Protein AF-A0AA88HTF5-F1 (afdb_monomer_lite)

Organism: Artemia franciscana (NCBI:txid6661)

Foldseek 3Di:
DDAPPDDDDDDDPVVVCLVVVDDPCPPPWDADPFQAQDFFDKDKDFALAFADDPQHTFGIWIGTQQAKIQRDDDPPQCVVVQRRFFIAGLKGARWHNNVDVQWGWTWDHDNFKIKIWTDQIDRVVPCVQGGWIWMWMGGNVNDIDIRGDDRSDDLVPDDPPVHHIDHGGGHWDDPDPDDDDDDDDDDDDDDDDDDDDDDDDDDDDDDDPPPQDKDWDDDPVDIDIDDDPNPCCLVVVDDDCVPPPPFDPDPQQDFFDKDKDAALAFADDPRHTFGIWIDTQQAKIQRDPDCVQVVVVVRRQWIAGQKGARWGNNVDNQWDWGWDHDNFKIKIWTDQIAHDVPCVQGGWTWMWMGGNVNDIDIRGDDRSDDLVVDDPPVHHIDHGTGHIDDPDVPPLVQCDLVNQAVLQQVLLVLQVPPPADFFDFDQADADAFPDPAFRDPDDRGDPVSDDDRQDDFLSVLVVLQQVQADQELQDAGDHDPSNVVSLVRNLVSLCPDPLQVVLQVVCCVSVNAPPDPVRRSVQLCLAFPQFDHPDPPHRGDAQPCCAPVWHADPLATGHNAHPSNVVVCVVVVQKAWRGFHDKDALDPRKIKTWGWMAGNNRTDRIYIYMGRGGPSSQSSSQVNCCRNPEQDFRWYHRPPAIWTKYWHWDDDPNGIYTPYIHIGGD

InterPro domains:
  IPR018998 EndoU ribonuclease, C-terminal [PF09412] (403-663)
  IPR018998 EndoU ribonuclease, C-terminal [PS51959] (400-666)
  IPR018998 EndoU ribonuclease, C-terminal [cd21159] (400-663)
  IPR031152 Plexin domain-containing protein [PTHR13055] (212-395)
  IPR037227 Endoribonuclease EndoU-like [SSF142877] (399-665)

Structure (mmCIF, N/CA/C/O backbone):
data_AF-A0AA88HTF5-F1
#
_entry.id   AF-A0AA88HTF5-F1
#
loop_
_atom_site.group_PDB
_atom_site.id
_atom_site.type_symbol
_atom_site.label_atom_id
_atom_site.label_alt_id
_atom_site.label_comp_id
_atom_site.label_asym_id
_atom_site.label_entity_id
_atom_site.label_seq_id
_atom_site.pdbx_PDB_ins_code
_atom_site.Cartn_x
_atom_site.Cartn_y
_atom_site.Cartn_z
_atom_site.occupancy
_atom_site.B_iso_or_equiv
_atom_site.auth_seq_id
_atom_site.auth_comp_id
_atom_site.auth_asym_id
_atom_site.auth_atom_id
_atom_site.pdbx_PDB_model_num
ATOM 1 N N . ASP A 1 1 ? 7.377 -14.893 -1.855 1.00 28.73 1 ASP A N 1
ATOM 2 C CA . ASP A 1 1 ? 6.430 -14.503 -2.905 1.00 28.73 1 ASP A CA 1
ATOM 3 C C . ASP A 1 1 ? 6.070 -15.728 -3.728 1.00 28.73 1 ASP A C 1
ATOM 5 O O . ASP A 1 1 ? 6.966 -16.512 -4.031 1.00 28.73 1 ASP A O 1
ATOM 9 N N . SER A 1 2 ? 4.792 -15.956 -4.013 1.00 25.08 2 SER A N 1
ATOM 10 C CA . SER A 1 2 ? 4.350 -17.059 -4.873 1.00 25.08 2 SER A CA 1
ATOM 11 C C . SER A 1 2 ? 3.851 -16.464 -6.180 1.00 25.08 2 SER A C 1
ATOM 13 O O . SER A 1 2 ? 2.706 -16.024 -6.256 1.00 25.08 2 SER A O 1
ATOM 15 N N . HIS A 1 3 ? 4.722 -16.439 -7.184 1.00 36.44 3 HIS A N 1
ATOM 16 C CA . HIS A 1 3 ? 4.339 -16.101 -8.548 1.00 36.44 3 HIS A CA 1
ATOM 17 C C . HIS A 1 3 ? 3.883 -17.371 -9.271 1.00 36.44 3 HIS A C 1
ATOM 19 O O . HIS A 1 3 ? 4.148 -18.483 -8.813 1.00 36.44 3 HIS A O 1
ATOM 25 N N . MET A 1 4 ? 3.219 -17.221 -10.418 1.00 33.78 4 MET A N 1
ATOM 26 C CA . MET A 1 4 ? 2.719 -18.364 -11.195 1.00 33.78 4 MET A CA 1
ATOM 27 C C . MET A 1 4 ? 3.821 -19.326 -11.679 1.00 33.78 4 MET A C 1
ATOM 29 O O . MET A 1 4 ? 3.510 -20.473 -11.978 1.00 33.78 4 MET A O 1
ATOM 33 N N . TYR A 1 5 ? 5.090 -18.896 -11.708 1.00 40.62 5 TYR A N 1
ATOM 34 C CA . TYR A 1 5 ? 6.192 -19.657 -12.321 1.00 40.62 5 TYR A CA 1
ATOM 35 C C . TYR A 1 5 ? 7.385 -19.937 -11.394 1.00 40.62 5 TYR A C 1
ATOM 37 O O . TYR A 1 5 ? 8.210 -20.788 -11.707 1.00 40.62 5 TYR A O 1
ATOM 45 N N . TYR A 1 6 ? 7.487 -19.264 -10.242 1.00 41.09 6 TYR A N 1
ATOM 46 C CA . TYR A 1 6 ? 8.504 -19.560 -9.231 1.00 41.09 6 TYR A CA 1
ATOM 47 C C . TYR A 1 6 ? 8.064 -19.093 -7.838 1.00 41.09 6 TYR A C 1
ATOM 49 O O . TYR A 1 6 ? 7.223 -18.202 -7.676 1.00 41.09 6 TYR A O 1
ATOM 57 N N . LYS A 1 7 ? 8.668 -19.683 -6.804 1.00 39.25 7 LYS A N 1
ATOM 58 C CA . LYS A 1 7 ? 8.445 -19.313 -5.404 1.00 39.25 7 LYS A CA 1
ATOM 59 C C . LYS A 1 7 ? 9.713 -18.693 -4.833 1.00 39.25 7 LYS A C 1
ATOM 61 O O . LYS A 1 7 ? 10.736 -19.359 -4.738 1.00 39.25 7 LYS A O 1
ATOM 66 N N . SER A 1 8 ? 9.644 -17.436 -4.405 1.00 42.38 8 SER A N 1
ATOM 67 C CA . SER A 1 8 ? 10.748 -16.783 -3.698 1.00 42.38 8 SER A CA 1
ATOM 68 C C . SER A 1 8 ? 10.555 -16.867 -2.188 1.00 42.38 8 SER A C 1
ATOM 70 O O . SER A 1 8 ? 9.455 -16.662 -1.665 1.00 42.38 8 SER A O 1
ATOM 72 N N . SER A 1 9 ? 11.639 -17.149 -1.473 1.00 44.62 9 SER A N 1
ATOM 73 C CA . SER A 1 9 ? 11.676 -17.146 -0.011 1.00 44.62 9 SER A CA 1
ATOM 74 C C . SER A 1 9 ? 12.881 -16.330 0.442 1.00 44.62 9 SER A C 1
ATOM 76 O O . SER A 1 9 ? 13.972 -16.496 -0.096 1.00 44.62 9 SER A O 1
ATOM 78 N N . PHE A 1 10 ? 12.677 -15.438 1.410 1.00 49.50 10 PHE A N 1
ATOM 79 C CA . PHE A 1 10 ? 13.721 -14.569 1.949 1.00 49.50 10 PHE A CA 1
ATOM 80 C C . PHE A 1 10 ? 13.937 -14.899 3.422 1.00 49.50 10 PHE A C 1
ATOM 82 O O . PHE A 1 10 ? 12.978 -14.950 4.193 1.00 49.50 10 PHE A O 1
ATOM 89 N N . TYR A 1 11 ? 15.195 -15.090 3.813 1.00 52.16 11 TYR A N 1
ATOM 90 C CA . TYR A 1 11 ? 15.571 -15.444 5.178 1.00 52.16 11 TYR A CA 1
ATOM 91 C C . TYR A 1 11 ? 16.434 -14.320 5.774 1.00 52.16 11 TYR A C 1
ATOM 93 O O . TYR A 1 11 ? 17.514 -14.050 5.250 1.00 52.16 11 TYR A O 1
ATOM 101 N N . PRO A 1 12 ? 15.973 -13.620 6.829 1.00 47.31 12 PRO A N 1
ATOM 102 C CA . PRO A 1 12 ? 16.715 -12.508 7.414 1.00 47.31 12 PRO A CA 1
ATOM 103 C C . PRO A 1 12 ? 17.916 -12.972 8.258 1.00 47.31 12 PRO A C 1
ATOM 105 O O . PRO A 1 12 ? 17.910 -14.050 8.864 1.00 47.31 12 PRO A O 1
ATOM 108 N N . GLU A 1 13 ? 18.915 -12.087 8.357 1.00 43.06 13 GLU A N 1
ATOM 109 C CA . GLU A 1 13 ? 20.218 -12.273 9.023 1.00 43.06 13 GLU A CA 1
ATOM 110 C C . GLU A 1 13 ? 20.122 -12.801 10.468 1.00 43.06 13 GLU A C 1
ATOM 112 O O . GLU A 1 13 ? 20.960 -13.594 10.905 1.00 43.06 13 GLU A O 1
ATOM 117 N N . VAL A 1 14 ? 19.047 -12.445 11.183 1.00 42.72 14 VAL A N 1
ATOM 118 C CA . VAL A 1 14 ? 18.789 -12.792 12.596 1.00 42.72 14 VAL A CA 1
ATOM 119 C C . VAL A 1 14 ? 18.819 -14.309 12.858 1.00 42.72 14 VAL A C 1
ATOM 121 O O . VAL A 1 14 ? 19.031 -14.743 13.988 1.00 42.72 14 VAL A O 1
ATOM 124 N N . SER A 1 15 ? 18.664 -15.135 11.819 1.00 45.78 15 SER A N 1
ATOM 125 C CA . SER A 1 15 ? 18.621 -16.596 11.934 1.00 45.78 15 SER A CA 1
ATOM 126 C C . SER A 1 15 ? 19.957 -17.323 11.704 1.00 45.78 15 SER A C 1
ATOM 128 O O . SER A 1 15 ? 20.006 -18.532 11.906 1.00 45.78 15 SER A O 1
ATOM 130 N N . ARG A 1 16 ? 21.048 -16.647 11.288 1.00 55.41 16 ARG A N 1
ATOM 131 C CA . ARG A 1 16 ? 22.307 -17.298 10.828 1.00 55.41 16 ARG A CA 1
ATOM 132 C C . ARG A 1 16 ? 22.098 -18.420 9.782 1.00 55.41 16 ARG A C 1
ATOM 134 O O . ARG A 1 16 ? 23.024 -19.195 9.548 1.00 55.41 16 ARG A O 1
ATOM 141 N N . THR A 1 17 ? 20.936 -18.483 9.124 1.00 56.06 17 THR A N 1
ATOM 142 C CA . THR A 1 17 ? 20.572 -19.509 8.121 1.00 56.06 17 THR A CA 1
ATOM 143 C C . THR A 1 17 ? 21.528 -19.539 6.940 1.00 56.06 17 THR A C 1
ATOM 145 O O . THR A 1 17 ? 21.702 -20.593 6.342 1.00 56.06 17 THR A O 1
ATOM 148 N N . TRP A 1 18 ? 22.219 -18.435 6.631 1.00 64.12 18 TRP A N 1
ATOM 149 C CA . TRP A 1 18 ? 23.260 -18.429 5.599 1.00 64.12 18 TRP A CA 1
ATOM 150 C C . TRP A 1 18 ? 24.296 -19.541 5.820 1.00 64.12 18 TRP A C 1
ATOM 152 O O . TRP A 1 18 ? 24.765 -20.122 4.851 1.00 64.12 18 TRP A O 1
ATOM 162 N N . LYS A 1 19 ? 24.595 -19.908 7.077 1.00 71.06 19 LYS A N 1
ATOM 163 C CA . LYS A 1 19 ? 25.529 -20.996 7.412 1.00 71.06 19 LYS A CA 1
ATOM 164 C C . LYS A 1 19 ? 25.059 -22.375 6.951 1.00 71.06 19 LYS A C 1
ATOM 166 O O . LYS A 1 19 ? 25.899 -23.245 6.767 1.00 71.06 19 LYS A O 1
ATOM 171 N N . GLU A 1 20 ? 23.752 -22.580 6.799 1.00 76.12 20 GLU A N 1
ATOM 172 C CA . GLU A 1 20 ? 23.177 -23.845 6.321 1.00 76.12 20 GLU A CA 1
ATOM 173 C C . GLU A 1 20 ? 23.367 -24.016 4.810 1.00 76.12 20 GLU A C 1
ATOM 175 O O . GLU A 1 20 ? 23.496 -25.137 4.328 1.00 76.12 20 GLU A O 1
ATOM 180 N N . TYR A 1 21 ? 23.411 -22.903 4.072 1.00 74.75 21 TYR A N 1
ATOM 181 C CA . TYR A 1 21 ? 23.512 -22.886 2.610 1.00 74.75 21 TYR A CA 1
ATOM 182 C C . TYR A 1 21 ? 24.902 -22.488 2.099 1.00 74.75 21 TYR A C 1
ATOM 184 O O . TYR A 1 21 ? 25.172 -22.621 0.909 1.00 74.75 21 TYR A O 1
ATOM 192 N N . TRP A 1 22 ? 25.784 -21.999 2.973 1.00 83.19 22 TRP A N 1
ATOM 193 C CA . TRP A 1 22 ? 27.132 -21.575 2.611 1.00 83.19 22 TRP A CA 1
ATOM 194 C C . TRP A 1 22 ? 28.052 -22.764 2.379 1.00 83.19 22 TRP A C 1
ATOM 196 O O . TRP A 1 22 ? 28.294 -23.569 3.282 1.00 83.19 22 TRP A O 1
ATOM 206 N N . LEU A 1 23 ? 28.642 -22.820 1.189 1.00 83.94 23 LEU A N 1
ATOM 207 C CA . LEU A 1 23 ? 29.647 -23.819 0.869 1.00 83.94 23 LEU A CA 1
ATOM 208 C C . LEU A 1 23 ? 31.045 -23.260 1.143 1.00 83.94 23 LEU A C 1
ATOM 210 O O . LEU A 1 23 ? 31.431 -22.224 0.606 1.00 83.94 23 LEU A O 1
ATOM 214 N N . ASP A 1 24 ? 31.835 -23.949 1.964 1.00 82.25 24 ASP A N 1
ATOM 215 C CA . ASP A 1 24 ? 33.227 -23.566 2.201 1.00 82.25 24 ASP A CA 1
ATOM 216 C C . ASP A 1 24 ? 34.117 -23.957 1.008 1.00 82.25 24 ASP A C 1
ATOM 218 O O . ASP A 1 24 ? 34.615 -25.080 0.917 1.00 82.25 24 ASP A O 1
ATOM 222 N N . LEU A 1 25 ? 34.329 -23.006 0.095 1.00 81.56 25 LEU A N 1
ATOM 223 C CA . LEU A 1 25 ? 35.201 -23.164 -1.071 1.00 81.56 25 LEU A CA 1
ATOM 224 C C . LEU A 1 25 ? 36.696 -22.951 -0.757 1.00 81.56 25 LEU A C 1
ATOM 226 O O . LEU A 1 25 ? 37.506 -22.841 -1.671 1.00 81.56 25 LEU A O 1
ATOM 230 N N . THR A 1 26 ? 37.114 -22.882 0.513 1.00 70.62 26 THR A N 1
ATOM 231 C CA . THR A 1 26 ? 38.546 -22.725 0.847 1.00 70.62 26 THR A CA 1
ATOM 232 C C . THR A 1 26 ? 39.354 -24.015 0.712 1.00 70.62 26 THR A C 1
ATOM 234 O O . THR A 1 26 ? 40.576 -23.950 0.604 1.00 70.62 26 THR A O 1
ATOM 237 N N . LYS A 1 27 ? 38.694 -25.180 0.707 1.00 63.00 27 LYS A N 1
ATOM 238 C CA . LYS A 1 27 ? 39.362 -26.490 0.784 1.00 63.00 27 LYS A CA 1
ATOM 239 C C . LYS A 1 27 ? 39.644 -27.143 -0.568 1.00 63.00 27 LYS A C 1
ATOM 241 O O . LYS A 1 27 ? 40.573 -27.936 -0.644 1.00 63.00 27 LYS A O 1
ATOM 246 N N . ASP A 1 28 ? 38.846 -26.836 -1.590 1.00 63.38 28 ASP A N 1
ATOM 247 C CA . ASP A 1 28 ? 38.943 -27.432 -2.931 1.00 63.38 28 ASP A CA 1
ATOM 248 C C . ASP A 1 28 ? 38.152 -26.600 -3.973 1.00 63.38 28 ASP A C 1
ATOM 250 O O . ASP A 1 28 ? 37.053 -27.014 -4.373 1.00 63.38 28 ASP A O 1
ATOM 254 N N . PRO A 1 29 ? 38.607 -25.369 -4.304 1.00 70.19 29 PRO A N 1
ATOM 255 C CA . PRO A 1 29 ? 37.960 -24.513 -5.297 1.00 70.19 29 PRO A CA 1
ATOM 256 C C . PRO A 1 29 ? 38.490 -24.736 -6.715 1.00 70.19 29 PRO A C 1
ATOM 258 O O . PRO A 1 29 ? 39.695 -24.873 -6.923 1.00 70.19 29 PRO A O 1
ATOM 261 N N . GLU A 1 30 ? 37.608 -24.595 -7.700 1.00 74.56 30 GLU A N 1
ATOM 262 C CA . GLU A 1 30 ? 38.010 -24.300 -9.073 1.00 74.56 30 GLU A CA 1
ATOM 263 C C . GLU A 1 30 ? 38.140 -22.776 -9.237 1.00 74.56 30 GLU A C 1
ATOM 265 O O . GLU A 1 30 ? 37.363 -21.986 -8.684 1.00 74.56 30 GLU A O 1
ATOM 270 N N . SER A 1 31 ? 39.162 -22.328 -9.968 1.00 63.84 31 SER A N 1
ATOM 271 C CA . SER A 1 31 ? 39.356 -20.908 -10.272 1.00 63.84 31 SER A CA 1
ATOM 272 C C . SER A 1 31 ? 39.780 -20.734 -11.719 1.00 63.84 31 SER A C 1
ATOM 274 O O . SER A 1 31 ? 40.699 -21.407 -12.185 1.00 63.84 31 SER A O 1
ATOM 276 N N . HIS A 1 32 ? 39.137 -19.806 -12.419 1.00 70.12 32 HIS A N 1
ATOM 277 C CA . HIS A 1 32 ? 39.498 -19.468 -13.788 1.00 70.12 32 HIS A CA 1
ATOM 278 C C . HIS A 1 32 ? 40.652 -18.456 -13.802 1.00 70.12 32 HIS A C 1
ATOM 280 O O . HIS A 1 32 ? 40.634 -17.505 -13.026 1.00 70.12 32 HIS A O 1
ATOM 286 N N . THR A 1 33 ? 41.622 -18.591 -14.708 1.00 68.06 33 THR A N 1
ATOM 287 C CA . THR A 1 33 ? 42.822 -17.722 -14.770 1.00 68.06 33 THR A CA 1
ATOM 288 C C . THR A 1 33 ? 42.5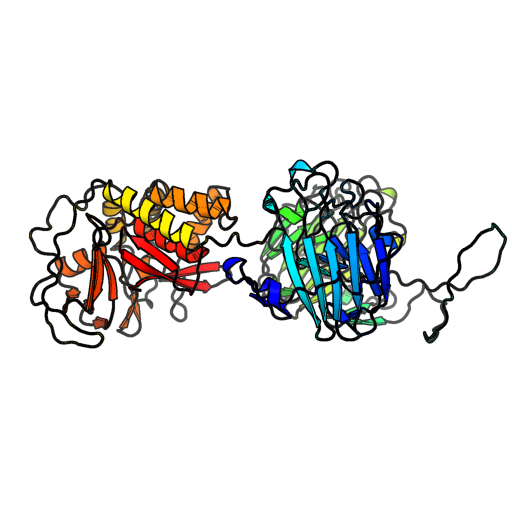17 -16.247 -15.066 1.00 68.06 33 THR A C 1
ATOM 290 O O . THR A 1 33 ? 43.317 -15.377 -14.743 1.00 68.06 33 THR A O 1
ATOM 293 N N . VAL A 1 34 ? 41.353 -15.965 -15.659 1.00 67.25 34 VAL A N 1
ATOM 294 C CA . VAL A 1 34 ? 40.924 -14.626 -16.121 1.00 67.25 34 VAL A CA 1
ATOM 295 C C . VAL A 1 34 ? 40.234 -13.780 -15.035 1.00 67.25 34 VAL A C 1
ATOM 297 O O . VAL A 1 34 ? 40.128 -12.565 -15.182 1.00 67.25 34 VAL A O 1
ATOM 300 N N . LEU A 1 35 ? 39.733 -14.395 -13.958 1.00 69.19 35 LEU A N 1
ATOM 301 C CA . LEU A 1 35 ? 38.934 -13.707 -12.928 1.00 69.19 35 LEU A CA 1
ATOM 302 C C . LEU A 1 35 ? 39.755 -13.053 -11.785 1.00 69.19 35 LEU A C 1
ATOM 304 O O . LEU A 1 35 ? 39.308 -12.030 -11.252 1.00 69.19 35 LEU A O 1
ATOM 308 N N . PRO A 1 36 ? 40.920 -13.591 -11.367 1.00 71.19 36 PRO A N 1
ATOM 309 C CA . PRO A 1 36 ? 41.812 -12.929 -10.414 1.00 71.19 36 PRO A CA 1
ATOM 310 C C . PRO A 1 36 ? 42.458 -11.665 -10.994 1.00 71.19 36 PRO A C 1
ATOM 312 O O . PRO A 1 36 ? 42.870 -11.657 -12.151 1.00 71.19 36 PRO A O 1
ATOM 315 N N . GLY A 1 37 ? 42.594 -10.608 -10.182 1.00 64.44 37 GLY A N 1
ATOM 316 C CA . GLY A 1 37 ? 43.278 -9.374 -10.590 1.00 64.44 37 GLY A CA 1
ATOM 317 C C . GLY A 1 37 ? 42.634 -8.683 -11.795 1.00 64.44 37 GLY A C 1
ATOM 318 O O . GLY A 1 37 ? 43.336 -8.159 -12.657 1.00 64.44 37 GLY A O 1
ATOM 319 N N . ALA A 1 38 ? 41.303 -8.685 -11.866 1.00 65.31 38 ALA A N 1
ATOM 320 C CA . ALA A 1 38 ? 40.542 -8.252 -13.025 1.00 65.31 38 ALA A CA 1
ATOM 321 C C . ALA A 1 38 ? 39.429 -7.248 -12.678 1.00 65.31 38 ALA A C 1
ATOM 323 O O . ALA A 1 38 ? 38.834 -7.259 -11.600 1.00 65.31 38 ALA A O 1
ATOM 324 N N . HIS A 1 39 ? 39.105 -6.388 -13.642 1.00 70.25 39 HIS A N 1
ATOM 325 C CA . HIS A 1 39 ? 37.934 -5.510 -13.632 1.00 70.25 39 HIS A CA 1
ATOM 326 C C . HIS A 1 39 ? 37.219 -5.652 -14.967 1.00 70.25 39 HIS A C 1
ATOM 328 O O . HIS A 1 39 ? 37.868 -5.630 -16.014 1.00 70.25 39 HIS A O 1
ATOM 334 N N . ARG A 1 40 ? 35.892 -5.818 -14.921 1.00 68.44 40 ARG A N 1
ATOM 335 C CA . ARG A 1 40 ? 35.038 -6.017 -16.107 1.00 68.44 40 ARG A CA 1
ATOM 336 C C . ARG A 1 40 ? 35.530 -7.165 -16.991 1.00 68.44 40 ARG A C 1
ATOM 338 O O . ARG A 1 40 ? 35.653 -7.032 -18.206 1.00 68.44 40 ARG A O 1
ATOM 345 N N . LYS A 1 41 ? 35.848 -8.292 -16.355 1.00 74.06 41 LYS A N 1
ATOM 346 C CA . LYS A 1 41 ? 36.197 -9.543 -17.032 1.00 74.06 41 LYS A CA 1
ATOM 347 C C . LYS A 1 41 ? 35.161 -10.606 -16.722 1.00 74.06 41 LYS A C 1
ATOM 349 O O . LYS A 1 41 ? 34.398 -10.494 -15.760 1.00 74.06 41 LYS A O 1
ATOM 354 N N . MET A 1 42 ? 35.150 -11.637 -17.551 1.00 71.75 42 MET A N 1
ATOM 355 C CA . MET A 1 42 ? 34.249 -12.758 -17.392 1.00 71.75 42 MET A CA 1
ATOM 356 C C . MET A 1 42 ? 34.911 -14.053 -17.852 1.00 71.75 42 MET A C 1
ATOM 358 O O . MET A 1 42 ? 35.905 -14.020 -18.579 1.00 71.75 42 MET A O 1
ATOM 362 N N . ALA A 1 43 ? 34.368 -15.175 -17.402 1.00 76.00 43 ALA A N 1
ATOM 363 C CA . ALA A 1 43 ? 34.827 -16.503 -17.769 1.00 76.00 43 ALA A CA 1
ATOM 364 C C . ALA A 1 43 ? 33.631 -17.434 -17.941 1.00 76.00 43 ALA A C 1
ATOM 366 O O . ALA A 1 43 ? 32.813 -17.555 -17.028 1.00 76.00 43 ALA A O 1
ATOM 367 N N . THR A 1 44 ? 33.535 -18.077 -19.100 1.00 79.31 44 THR A N 1
ATOM 368 C CA . THR A 1 44 ? 32.498 -19.071 -19.382 1.00 79.31 44 THR A CA 1
ATOM 369 C C . THR A 1 44 ? 32.945 -20.432 -18.881 1.00 79.31 44 THR A C 1
ATOM 371 O O . THR A 1 44 ? 34.079 -20.848 -19.111 1.00 79.31 44 THR A O 1
ATOM 374 N N . ILE A 1 45 ? 32.042 -21.112 -18.188 1.00 81.94 45 ILE A N 1
ATOM 375 C CA . ILE A 1 45 ? 32.205 -22.481 -17.716 1.00 81.94 45 ILE A CA 1
ATOM 376 C C . ILE A 1 45 ? 31.026 -23.316 -18.204 1.00 81.94 45 ILE A C 1
ATOM 378 O O . ILE A 1 45 ? 29.947 -22.784 -18.458 1.00 81.94 45 ILE A O 1
ATOM 382 N N . TYR A 1 46 ? 31.229 -24.621 -18.326 1.00 82.50 46 TYR A N 1
ATOM 383 C CA . TYR A 1 46 ? 30.165 -25.559 -18.662 1.00 82.50 46 TYR A CA 1
ATOM 384 C C . TYR A 1 46 ? 29.691 -26.238 -17.386 1.00 82.50 46 TYR A C 1
ATOM 386 O O . TYR A 1 46 ? 30.515 -26.739 -16.621 1.00 82.50 46 TYR A O 1
ATOM 394 N N . VAL A 1 47 ? 28.381 -26.227 -17.152 1.00 85.06 47 VAL A N 1
ATOM 395 C CA . VAL A 1 47 ? 27.784 -26.961 -16.034 1.00 85.06 47 VAL A CA 1
ATOM 396 C C . VAL A 1 47 ? 27.570 -28.415 -16.438 1.00 85.06 47 VAL A C 1
ATOM 398 O O . VAL A 1 47 ? 27.254 -28.730 -17.582 1.00 85.06 47 VAL A O 1
ATOM 401 N N . THR A 1 48 ? 27.763 -29.325 -15.492 1.00 86.75 48 THR A N 1
ATOM 402 C CA . THR A 1 48 ? 27.678 -30.779 -15.697 1.00 86.75 48 THR A CA 1
ATOM 403 C C . THR A 1 48 ? 26.253 -31.329 -15.565 1.00 86.75 48 THR A C 1
ATOM 405 O O . THR A 1 48 ? 26.055 -32.545 -15.540 1.00 86.75 48 THR A O 1
ATOM 408 N N . PHE A 1 49 ? 25.256 -30.446 -15.487 1.00 84.94 49 PHE A N 1
ATOM 409 C CA . PHE A 1 49 ? 23.839 -30.769 -15.368 1.00 84.94 49 PHE A CA 1
ATOM 410 C C . PHE A 1 49 ? 22.984 -29.786 -16.172 1.00 84.94 49 PHE A C 1
ATOM 412 O O . PHE A 1 49 ? 23.345 -28.620 -16.306 1.00 84.94 49 PHE A O 1
ATOM 419 N N . ASP A 1 50 ? 21.820 -30.251 -16.625 1.00 78.31 50 ASP A N 1
ATOM 420 C CA . ASP A 1 50 ? 20.820 -29.409 -17.281 1.00 78.31 50 ASP A CA 1
ATOM 421 C C . ASP A 1 50 ? 20.201 -28.455 -16.250 1.00 78.31 50 ASP A C 1
ATOM 423 O O . ASP A 1 50 ? 19.479 -28.884 -15.341 1.00 78.31 50 ASP A O 1
ATOM 427 N N . PHE A 1 51 ? 20.485 -27.157 -16.361 1.00 80.38 51 PHE A N 1
ATOM 428 C CA . PHE A 1 51 ? 19.878 -26.151 -15.494 1.00 80.38 51 PHE A CA 1
ATOM 429 C C . PHE A 1 51 ? 18.677 -25.491 -16.189 1.00 80.38 51 PHE A C 1
ATOM 431 O O . PHE A 1 51 ? 18.869 -24.765 -17.164 1.00 80.38 51 PHE A O 1
ATOM 438 N N . PRO A 1 52 ? 17.433 -25.688 -15.713 1.00 73.69 52 PRO A N 1
ATOM 439 C CA . PRO A 1 52 ? 16.284 -25.007 -16.293 1.00 73.69 52 PRO A CA 1
ATOM 440 C C . PRO A 1 52 ? 16.264 -23.534 -15.866 1.00 73.69 52 PRO A C 1
ATOM 442 O O . PRO A 1 52 ? 16.176 -23.217 -14.680 1.00 73.69 52 PRO A O 1
ATOM 445 N N . PHE A 1 53 ? 16.282 -22.625 -16.837 1.00 65.50 53 PHE A N 1
ATOM 446 C CA . PHE A 1 53 ? 16.184 -21.185 -16.619 1.00 65.50 53 PHE A CA 1
ATOM 447 C C . PHE A 1 53 ? 15.095 -20.618 -17.533 1.00 65.50 53 PHE A C 1
ATOM 449 O O . PHE A 1 53 ? 15.234 -20.627 -18.747 1.00 65.50 53 PHE A O 1
ATOM 456 N N . TYR A 1 54 ? 13.961 -20.202 -16.958 1.00 53.78 54 TYR A N 1
ATOM 457 C CA . TYR A 1 54 ? 12.844 -19.562 -17.680 1.00 53.78 54 TYR A CA 1
ATOM 458 C C . TYR A 1 54 ? 12.392 -20.257 -18.985 1.00 53.78 54 TYR A C 1
ATOM 460 O O . TYR A 1 54 ? 11.988 -19.628 -19.959 1.00 53.78 54 TYR A O 1
ATOM 468 N N . GLY A 1 55 ? 12.392 -21.590 -18.987 1.00 50.62 55 GLY A N 1
ATOM 469 C CA . GLY A 1 55 ? 11.871 -22.389 -20.098 1.00 50.62 55 GLY A CA 1
ATOM 470 C C . GLY A 1 55 ? 12.906 -22.823 -21.138 1.00 50.62 55 GLY A C 1
ATOM 471 O O . GLY A 1 55 ? 12.533 -23.509 -22.085 1.00 50.62 55 GLY A O 1
ATOM 472 N N . HIS A 1 56 ? 14.189 -22.509 -20.948 1.00 54.78 56 HIS A N 1
ATOM 473 C CA . HIS A 1 56 ? 15.293 -23.113 -21.698 1.00 54.78 56 HIS A CA 1
ATOM 474 C C . HIS A 1 56 ? 16.288 -23.799 -20.750 1.00 54.78 56 HIS A C 1
ATOM 476 O O . HIS A 1 56 ? 16.315 -23.531 -19.547 1.00 54.78 56 HIS A O 1
ATOM 482 N N . ILE A 1 57 ? 17.058 -24.749 -21.283 1.00 65.44 57 ILE A N 1
ATOM 483 C CA . ILE A 1 57 ? 18.099 -25.462 -20.538 1.00 65.44 57 ILE A CA 1
ATOM 484 C C . ILE A 1 57 ? 19.426 -24.746 -20.768 1.00 65.44 57 ILE A C 1
ATOM 486 O O . ILE A 1 57 ? 19.861 -24.603 -21.907 1.00 65.44 57 ILE A O 1
ATOM 490 N N . VAL A 1 58 ? 20.059 -24.313 -19.683 1.00 73.00 58 VAL A N 1
ATOM 491 C CA . VAL A 1 58 ? 21.343 -23.614 -19.693 1.00 73.00 58 VAL A CA 1
ATOM 492 C C . VAL A 1 58 ? 22.448 -24.597 -19.332 1.00 73.00 58 VAL A C 1
ATOM 494 O O . VAL A 1 58 ? 22.456 -25.153 -18.234 1.00 73.00 58 VAL A O 1
ATOM 497 N N . ASN A 1 59 ? 23.398 -24.766 -20.253 1.00 75.12 59 ASN A N 1
ATOM 498 C CA . ASN A 1 59 ? 24.526 -25.697 -20.111 1.00 75.12 59 ASN A CA 1
ATOM 499 C C . ASN A 1 59 ? 25.889 -24.991 -20.064 1.00 75.12 59 ASN A C 1
ATOM 501 O O . ASN A 1 59 ? 26.905 -25.593 -19.709 1.00 75.12 59 ASN A O 1
ATOM 505 N N . ASN A 1 60 ? 25.921 -23.700 -20.385 1.00 78.75 60 ASN A N 1
ATOM 506 C CA . ASN A 1 60 ? 27.075 -22.830 -20.235 1.00 78.75 60 ASN A CA 1
ATOM 507 C C . ASN A 1 60 ? 26.691 -21.648 -19.335 1.00 78.75 60 ASN A C 1
ATOM 509 O O . ASN A 1 60 ? 25.580 -21.136 -19.357 1.00 78.75 60 ASN A O 1
ATOM 513 N N . VAL A 1 61 ? 27.605 -21.232 -18.471 1.00 83.50 61 VAL A N 1
ATOM 514 C CA . VAL A 1 61 ? 27.370 -20.122 -17.554 1.00 83.50 61 VAL A CA 1
ATOM 515 C C . VAL A 1 61 ? 28.587 -19.230 -17.572 1.00 83.50 61 VAL A C 1
ATOM 517 O O . VAL A 1 61 ? 29.713 -19.691 -17.391 1.00 83.50 61 VAL A O 1
ATOM 520 N N . THR A 1 62 ? 28.379 -17.935 -17.780 1.00 83.00 62 THR A N 1
ATOM 521 C CA . THR A 1 62 ? 29.477 -16.973 -17.805 1.00 83.00 62 THR A CA 1
ATOM 522 C C . THR A 1 62 ? 29.547 -16.192 -16.501 1.00 83.00 62 THR A C 1
ATOM 524 O O . THR A 1 62 ? 28.681 -15.380 -16.185 1.00 83.00 62 THR A O 1
ATOM 527 N N . ILE A 1 63 ? 30.608 -16.426 -15.731 1.00 87.19 63 ILE A N 1
ATOM 528 C CA . ILE A 1 63 ? 30.874 -15.767 -14.451 1.00 87.19 63 ILE A CA 1
ATOM 529 C C . ILE A 1 63 ? 31.479 -14.390 -14.712 1.00 87.19 63 ILE A C 1
ATOM 531 O O . ILE A 1 63 ? 32.538 -14.302 -15.331 1.00 87.19 63 ILE A O 1
ATOM 535 N N . ALA A 1 64 ? 30.867 -13.320 -14.201 1.00 85.38 64 ALA A N 1
ATOM 536 C CA . ALA A 1 64 ? 31.382 -11.960 -14.343 1.00 85.38 64 ALA A CA 1
ATOM 537 C C . ALA A 1 64 ? 31.994 -11.419 -13.041 1.00 85.38 64 ALA A C 1
ATOM 539 O O . ALA A 1 64 ? 31.480 -11.645 -11.941 1.00 85.38 64 ALA A O 1
ATOM 540 N N . THR A 1 65 ? 33.051 -10.602 -13.154 1.00 83.31 65 THR A N 1
ATOM 541 C CA . THR A 1 65 ? 33.644 -9.918 -11.987 1.00 83.31 65 THR A CA 1
ATOM 542 C C . THR A 1 65 ? 32.653 -9.001 -11.276 1.00 83.31 65 THR A C 1
ATOM 544 O O . THR A 1 65 ? 32.775 -8.791 -10.076 1.00 83.31 65 THR A O 1
ATOM 547 N N . GLY A 1 66 ? 31.646 -8.507 -12.003 1.00 81.94 66 GLY A N 1
ATOM 548 C CA . GLY A 1 66 ? 30.604 -7.613 -11.505 1.00 81.94 66 GLY A CA 1
ATOM 549 C C . GLY A 1 66 ? 29.564 -8.250 -10.580 1.00 81.94 66 GLY A C 1
ATOM 550 O O . GLY A 1 66 ? 28.595 -7.572 -10.273 1.00 81.94 66 GLY A O 1
ATOM 551 N N . GLY A 1 67 ? 29.721 -9.508 -10.147 1.00 83.25 67 GLY A N 1
ATOM 552 C CA . GLY A 1 67 ? 28.851 -10.124 -9.131 1.00 83.25 67 GLY A CA 1
ATOM 553 C C . GLY A 1 67 ? 27.586 -10.809 -9.663 1.00 83.25 67 GLY A C 1
ATOM 554 O O . GLY A 1 67 ? 26.569 -10.879 -8.968 1.00 83.25 67 GLY A O 1
ATOM 555 N N . PHE A 1 68 ? 27.628 -11.306 -10.901 1.00 85.19 68 PHE A N 1
ATOM 556 C CA . PHE A 1 68 ? 26.516 -12.014 -11.539 1.00 85.19 68 PHE A CA 1
ATOM 557 C C . PHE A 1 68 ? 26.998 -13.129 -12.475 1.00 85.19 68 PHE A C 1
ATOM 559 O O . PHE A 1 68 ? 28.157 -13.149 -12.900 1.00 85.19 68 PHE A O 1
ATOM 566 N N . LEU A 1 69 ? 26.083 -14.044 -12.793 1.00 86.19 69 LEU A N 1
ATOM 567 C CA . LEU A 1 69 ? 26.221 -15.078 -13.814 1.00 86.19 69 LEU A CA 1
ATOM 568 C C . LEU A 1 69 ? 25.357 -14.718 -15.015 1.00 86.19 69 LEU A C 1
ATOM 570 O O . LEU A 1 69 ? 24.163 -14.485 -14.849 1.00 86.19 69 LEU A O 1
ATOM 574 N N . TYR A 1 70 ? 25.948 -14.664 -16.202 1.00 79.38 70 TYR A N 1
ATOM 575 C CA . TYR A 1 70 ? 25.224 -14.553 -17.464 1.00 79.38 70 TYR A CA 1
ATOM 576 C C . TYR A 1 70 ? 24.904 -15.952 -17.996 1.00 79.38 70 TYR A C 1
ATOM 578 O O . TYR A 1 70 ? 25.768 -16.830 -17.979 1.00 79.38 70 TYR A O 1
ATOM 586 N N . MET A 1 71 ? 23.662 -16.131 -18.432 1.00 73.00 71 MET A N 1
ATOM 587 C CA . MET A 1 71 ? 23.043 -17.419 -18.758 1.00 73.00 71 MET A CA 1
ATOM 588 C C . MET A 1 71 ? 22.595 -17.500 -20.226 1.00 73.00 71 MET A C 1
ATOM 590 O O . MET A 1 71 ? 21.898 -18.439 -20.581 1.00 73.00 71 MET A O 1
ATOM 594 N N . GLY A 1 72 ? 22.920 -16.493 -21.044 1.00 61.94 72 GLY A N 1
ATOM 595 C CA . GLY A 1 72 ? 22.553 -16.473 -22.460 1.00 61.94 72 GLY A CA 1
ATOM 596 C C . GLY A 1 72 ? 23.628 -17.065 -23.369 1.00 61.94 72 GLY A C 1
ATOM 597 O O . GLY A 1 72 ? 24.801 -17.153 -22.996 1.00 61.94 72 GLY A O 1
ATOM 598 N N . ASP A 1 73 ? 23.222 -17.417 -24.587 1.00 52.69 73 ASP A N 1
ATOM 599 C CA . ASP A 1 73 ? 24.054 -18.155 -25.545 1.00 52.69 73 ASP A CA 1
ATOM 600 C C . ASP A 1 73 ? 25.094 -17.285 -26.284 1.00 52.69 73 ASP A C 1
ATOM 602 O O . ASP A 1 73 ? 26.080 -17.808 -26.805 1.00 52.69 73 ASP A O 1
ATOM 606 N N . TYR A 1 74 ? 24.937 -15.952 -26.296 1.00 49.97 74 TYR A N 1
ATOM 607 C CA . TYR A 1 74 ? 25.773 -15.039 -27.090 1.00 49.97 74 TYR A CA 1
ATOM 608 C C . TYR A 1 74 ? 26.525 -14.004 -26.247 1.00 49.97 74 TYR A C 1
ATOM 610 O O . TYR A 1 74 ? 25.957 -13.062 -25.697 1.00 49.97 74 TYR A O 1
ATOM 618 N N . LEU A 1 75 ? 27.860 -14.092 -26.239 1.00 46.22 75 LEU A N 1
ATOM 619 C CA . LEU A 1 75 ? 28.733 -13.110 -25.577 1.00 46.22 75 LEU A CA 1
ATOM 620 C C . LEU A 1 75 ? 28.722 -11.713 -26.241 1.00 46.22 75 LEU A C 1
ATOM 622 O O . LEU A 1 75 ? 29.171 -10.744 -25.627 1.00 46.22 75 LEU A O 1
ATOM 626 N N . GLN A 1 76 ? 28.237 -11.586 -27.482 1.00 39.44 76 GLN A N 1
ATOM 627 C CA . GLN A 1 76 ? 28.328 -10.346 -28.267 1.00 39.44 76 GLN A CA 1
ATOM 628 C C . GLN A 1 76 ? 27.353 -9.250 -27.786 1.00 39.44 76 GLN A C 1
ATOM 630 O O . GLN A 1 76 ? 27.716 -8.073 -27.787 1.00 39.44 76 GLN A O 1
ATOM 635 N N . ASP A 1 77 ? 26.178 -9.623 -27.266 1.00 40.75 77 ASP A N 1
ATOM 636 C CA . ASP A 1 77 ? 25.198 -8.699 -26.660 1.00 40.75 77 ASP A CA 1
ATOM 637 C C . ASP A 1 77 ? 25.709 -8.046 -25.357 1.00 40.75 77 ASP A C 1
ATOM 639 O O . ASP A 1 77 ? 25.185 -7.028 -24.894 1.00 40.75 77 ASP A O 1
ATOM 643 N N . TYR A 1 78 ? 26.766 -8.612 -24.763 1.00 45.00 78 TYR A N 1
ATOM 644 C CA . TYR A 1 78 ? 27.282 -8.245 -23.448 1.00 45.00 78 TYR A CA 1
ATOM 645 C C . TYR A 1 78 ? 28.362 -7.149 -23.449 1.00 45.00 78 TYR A C 1
ATOM 647 O O . TYR A 1 78 ? 28.575 -6.518 -22.411 1.00 45.00 78 TYR A O 1
ATOM 655 N N . LEU A 1 79 ? 29.020 -6.838 -24.576 1.00 40.53 79 LEU A N 1
ATOM 656 C CA . LEU A 1 79 ? 30.048 -5.774 -24.603 1.00 40.53 79 LEU A CA 1
ATOM 657 C C . LEU A 1 79 ? 29.505 -4.405 -24.132 1.00 40.53 79 LEU A C 1
ATOM 659 O O . LEU A 1 79 ? 30.270 -3.550 -23.683 1.00 40.53 79 LEU A O 1
ATOM 663 N N . ASN A 1 80 ? 28.178 -4.251 -24.096 1.00 47.53 80 ASN A N 1
ATOM 664 C CA . ASN A 1 80 ? 27.472 -3.281 -23.272 1.00 47.53 80 ASN A CA 1
ATOM 665 C C . ASN A 1 80 ? 27.010 -3.934 -21.955 1.00 47.53 80 ASN A C 1
ATOM 667 O O . ASN A 1 80 ? 25.861 -4.347 -21.843 1.00 47.53 80 ASN A O 1
ATOM 671 N N . ALA A 1 81 ? 27.858 -3.985 -20.920 1.00 39.31 81 ALA A N 1
ATOM 672 C CA . ALA A 1 81 ? 27.537 -4.602 -19.617 1.00 39.31 81 ALA A CA 1
ATOM 673 C C . ALA A 1 81 ? 26.249 -4.060 -18.935 1.00 39.31 81 ALA A C 1
ATOM 675 O O . ALA A 1 81 ? 25.733 -4.654 -17.992 1.00 39.31 81 ALA A O 1
ATOM 676 N N . LEU A 1 82 ? 25.715 -2.938 -19.428 1.00 41.34 82 LEU A N 1
ATOM 677 C CA . LEU A 1 82 ? 24.445 -2.313 -19.044 1.00 41.34 82 LEU A CA 1
ATOM 678 C C . LEU A 1 82 ? 23.199 -2.985 -19.651 1.00 41.34 82 LEU A C 1
ATOM 680 O O . LEU A 1 82 ? 22.085 -2.690 -19.223 1.00 41.34 82 LEU A O 1
ATOM 684 N N . ALA A 1 83 ? 23.382 -3.843 -20.654 1.00 43.31 83 ALA A N 1
ATOM 685 C CA . ALA A 1 83 ? 22.334 -4.417 -21.488 1.00 43.31 83 ALA A CA 1
ATOM 686 C C . ALA A 1 83 ? 22.281 -5.949 -21.422 1.00 43.31 83 ALA A C 1
ATOM 688 O O . ALA A 1 83 ? 21.548 -6.534 -22.207 1.00 43.31 83 ALA A O 1
ATOM 689 N N . ALA A 1 84 ? 23.023 -6.600 -20.517 1.00 47.56 84 ALA A N 1
ATOM 690 C CA . ALA A 1 84 ? 22.948 -8.048 -20.334 1.00 47.56 84 ALA A CA 1
ATOM 691 C C . ALA A 1 84 ? 21.513 -8.440 -19.961 1.00 47.56 84 ALA A C 1
ATOM 693 O O . ALA A 1 84 ? 21.002 -7.999 -18.930 1.00 47.56 84 ALA A O 1
ATOM 694 N N . LYS A 1 85 ? 20.864 -9.239 -20.812 1.00 56.22 85 LYS A N 1
ATOM 695 C CA . LYS A 1 85 ? 19.435 -9.528 -20.680 1.00 56.22 85 LYS A CA 1
ATOM 696 C C . LYS A 1 85 ? 19.115 -10.949 -20.223 1.00 56.22 85 LYS A C 1
ATOM 698 O O . LYS A 1 85 ? 17.961 -11.314 -20.260 1.00 56.22 85 LYS A O 1
ATOM 703 N N . GLN A 1 86 ? 20.088 -11.751 -19.795 1.00 67.00 86 GLN A N 1
ATOM 704 C CA . GLN A 1 86 ? 19.855 -13.115 -19.293 1.00 67.00 86 GLN A CA 1
ATOM 705 C C . GLN A 1 86 ? 20.862 -13.428 -18.184 1.00 67.00 86 GLN A C 1
ATOM 707 O O . GLN A 1 86 ? 21.979 -13.856 -18.459 1.00 67.00 86 GLN A O 1
ATOM 712 N N . TYR A 1 87 ? 20.538 -13.121 -16.927 1.00 74.06 87 TYR A N 1
ATOM 713 C CA . TYR A 1 87 ? 21.476 -13.280 -15.817 1.00 74.06 87 TYR A CA 1
ATOM 714 C C . TYR A 1 87 ? 20.824 -13.635 -14.477 1.00 74.06 87 TYR A C 1
ATOM 716 O O . TYR A 1 87 ? 19.667 -13.319 -14.204 1.00 74.06 87 TYR A O 1
ATOM 724 N N . ALA A 1 88 ? 21.630 -14.210 -13.586 1.00 77.38 88 ALA A N 1
ATOM 725 C CA . ALA A 1 88 ? 21.360 -14.336 -12.160 1.00 77.38 88 ALA A CA 1
ATOM 726 C C . ALA A 1 88 ? 22.404 -13.535 -11.364 1.00 77.38 88 ALA A C 1
ATOM 728 O O . ALA A 1 88 ? 23.606 -13.765 -11.480 1.00 77.38 88 ALA A O 1
ATOM 729 N N . ALA A 1 89 ? 21.957 -12.572 -10.560 1.00 77.69 89 ALA A N 1
ATOM 730 C CA . ALA A 1 89 ? 22.815 -11.631 -9.848 1.00 77.69 89 ALA A CA 1
ATOM 731 C C . ALA A 1 89 ? 22.512 -11.633 -8.343 1.00 77.69 89 ALA A C 1
ATOM 733 O O . ALA A 1 89 ? 21.551 -10.980 -7.926 1.00 77.69 89 ALA A O 1
ATOM 734 N N . PRO A 1 90 ? 23.329 -12.284 -7.495 1.00 73.31 90 PRO A N 1
ATOM 735 C CA . PRO A 1 90 ? 23.259 -12.061 -6.055 1.00 73.31 90 PRO A CA 1
ATOM 736 C C . PRO A 1 90 ? 23.552 -10.593 -5.731 1.00 73.31 90 PRO A C 1
ATOM 738 O O . PRO A 1 90 ? 22.884 -10.021 -4.876 1.00 73.31 90 PRO A O 1
ATOM 741 N N . LEU A 1 91 ? 24.502 -9.958 -6.422 1.00 74.12 91 LEU A N 1
ATOM 742 C CA . LEU A 1 91 ? 24.744 -8.522 -6.337 1.00 74.12 91 LEU A CA 1
ATOM 743 C C . LEU A 1 91 ? 25.557 -8.060 -7.545 1.00 74.12 91 LEU A C 1
ATOM 745 O O . LEU A 1 91 ? 26.776 -8.165 -7.554 1.00 74.12 91 LEU A O 1
ATOM 749 N N . LEU A 1 92 ? 24.880 -7.516 -8.549 1.00 77.56 92 LEU A N 1
ATOM 750 C CA . LEU A 1 92 ? 25.512 -6.855 -9.681 1.00 77.56 92 LEU A CA 1
ATOM 751 C C . LEU A 1 92 ? 25.930 -5.444 -9.263 1.00 77.56 92 LEU A C 1
ATOM 753 O O . LEU A 1 92 ? 25.067 -4.654 -8.889 1.00 77.56 92 LEU A O 1
ATOM 757 N N . ALA A 1 93 ? 27.218 -5.120 -9.346 1.00 75.56 93 ALA A N 1
ATOM 758 C CA . ALA A 1 93 ? 27.760 -3.773 -9.147 1.00 75.56 93 ALA A CA 1
ATOM 759 C C . ALA A 1 93 ? 29.098 -3.611 -9.898 1.00 75.56 93 ALA A C 1
ATOM 761 O O . ALA A 1 93 ? 29.572 -4.553 -10.534 1.00 75.56 93 ALA A O 1
ATOM 762 N N . ASP A 1 94 ? 29.735 -2.435 -9.820 1.00 79.44 94 ASP A N 1
ATOM 763 C CA . ASP A 1 94 ? 31.073 -2.190 -10.402 1.00 79.44 94 ASP A CA 1
ATOM 764 C C . ASP A 1 94 ? 32.176 -2.832 -9.540 1.00 79.44 94 ASP A C 1
ATOM 766 O O . ASP A 1 94 ? 33.092 -2.157 -9.074 1.00 79.44 94 ASP A O 1
ATOM 770 N N . PHE A 1 95 ? 32.045 -4.127 -9.247 1.00 84.50 95 PHE A N 1
ATOM 771 C CA . PHE A 1 95 ? 33.031 -4.876 -8.481 1.00 84.50 95 PHE A CA 1
ATOM 772 C C . PHE A 1 95 ? 34.303 -5.101 -9.290 1.00 84.50 95 PHE A C 1
ATOM 774 O O . PHE A 1 95 ? 34.274 -5.401 -10.490 1.00 84.50 95 PHE A O 1
ATOM 781 N N . ASP A 1 96 ? 35.432 -5.007 -8.599 1.00 80.56 96 ASP A N 1
ATOM 782 C CA . ASP A 1 96 ? 36.725 -5.394 -9.129 1.00 80.56 96 ASP A CA 1
ATOM 783 C C . ASP A 1 96 ? 37.503 -6.253 -8.127 1.00 80.56 96 ASP A C 1
ATOM 785 O O . ASP A 1 96 ? 37.288 -6.186 -6.913 1.00 80.56 96 ASP A O 1
ATOM 789 N N . THR A 1 97 ? 38.390 -7.092 -8.662 1.00 83.19 97 THR A N 1
ATOM 790 C CA . THR A 1 97 ? 39.307 -7.936 -7.883 1.00 83.19 97 THR A CA 1
ATOM 791 C C . THR A 1 97 ? 40.742 -7.397 -7.902 1.00 83.19 97 THR A C 1
ATOM 793 O O . THR A 1 97 ? 41.647 -8.051 -7.395 1.00 83.19 97 THR A O 1
ATOM 796 N N . MET A 1 98 ? 40.973 -6.212 -8.488 1.00 82.44 98 MET A N 1
ATOM 797 C CA . MET A 1 98 ? 42.297 -5.574 -8.589 1.00 82.44 98 MET A CA 1
ATOM 798 C C . MET A 1 98 ? 42.617 -4.697 -7.379 1.00 82.44 98 MET A C 1
ATOM 800 O O . MET A 1 98 ? 43.765 -4.602 -6.956 1.00 82.44 98 MET A O 1
ATOM 804 N N . SER A 1 99 ? 41.607 -4.022 -6.842 1.00 82.69 99 SER A N 1
ATOM 805 C CA . SER A 1 99 ? 41.739 -2.983 -5.824 1.00 82.69 99 SER A CA 1
ATOM 806 C C . SER A 1 99 ? 41.940 -3.554 -4.417 1.00 82.69 99 SER A C 1
ATOM 808 O O . SER A 1 99 ? 42.305 -2.809 -3.509 1.00 82.69 99 SER A O 1
ATOM 810 N N . ASN A 1 100 ? 41.726 -4.858 -4.219 1.00 83.25 100 ASN A N 1
ATOM 811 C CA . ASN A 1 100 ? 42.011 -5.559 -2.971 1.00 83.25 100 ASN A CA 1
ATOM 812 C C . ASN A 1 100 ? 42.724 -6.896 -3.269 1.00 83.25 100 ASN A C 1
ATOM 814 O O . ASN A 1 100 ? 42.140 -7.753 -3.931 1.00 83.25 100 ASN A O 1
ATOM 818 N N . PRO A 1 101 ? 43.957 -7.118 -2.766 1.00 82.62 101 PRO A N 1
ATOM 819 C CA . PRO A 1 101 ? 44.729 -8.333 -3.050 1.00 82.62 101 PRO A CA 1
ATOM 820 C C . PRO A 1 101 ? 44.106 -9.609 -2.466 1.00 82.62 101 PRO A C 1
ATOM 822 O O . PRO A 1 101 ? 44.460 -10.706 -2.889 1.00 82.62 101 PRO A O 1
ATOM 825 N N . ASN A 1 102 ? 43.183 -9.478 -1.508 1.00 85.06 102 ASN A N 1
ATOM 826 C CA . ASN A 1 102 ? 42.443 -10.606 -0.944 1.00 85.06 102 ASN A CA 1
ATOM 827 C C . ASN A 1 102 ? 41.182 -10.955 -1.752 1.00 85.06 102 ASN A C 1
ATOM 829 O O . ASN A 1 102 ? 40.521 -11.947 -1.441 1.00 85.06 102 ASN A O 1
ATOM 833 N N . SER A 1 103 ? 40.818 -10.153 -2.761 1.00 89.62 103 SER A N 1
ATOM 834 C CA . SER A 1 103 ? 39.647 -10.421 -3.590 1.00 89.62 103 SER A CA 1
ATOM 835 C C . SER A 1 103 ? 39.856 -11.654 -4.462 1.00 89.62 103 SER A C 1
ATOM 837 O O . SER A 1 103 ? 40.854 -11.774 -5.170 1.00 89.62 103 SER A O 1
ATOM 839 N N . SER A 1 104 ? 38.881 -12.558 -4.471 1.00 88.94 104 SER A N 1
ATOM 840 C CA . SER A 1 104 ? 38.911 -13.735 -5.342 1.00 88.94 104 SER A CA 1
ATOM 841 C C . SER A 1 104 ? 37.518 -14.122 -5.817 1.00 88.94 104 SER A C 1
ATOM 843 O O . SER A 1 104 ? 36.528 -13.902 -5.123 1.00 88.94 104 SER A O 1
ATOM 845 N N . ILE A 1 105 ? 37.447 -14.723 -7.005 1.00 90.75 105 ILE A N 1
ATOM 846 C CA . ILE A 1 105 ? 36.229 -15.348 -7.522 1.00 90.75 105 ILE A CA 1
ATOM 847 C C . ILE A 1 105 ? 36.533 -16.823 -7.736 1.00 90.75 105 ILE A C 1
ATOM 849 O O . ILE A 1 105 ? 37.496 -17.170 -8.422 1.00 90.75 105 ILE A O 1
ATOM 853 N N . ARG A 1 106 ? 35.745 -17.682 -7.097 1.00 90.06 106 ARG A N 1
ATOM 854 C CA . ARG A 1 106 ? 35.917 -19.139 -7.089 1.00 90.06 106 ARG A CA 1
ATOM 855 C C . ARG A 1 106 ? 34.591 -19.800 -7.402 1.00 90.06 106 ARG A C 1
ATOM 857 O O . ARG A 1 106 ? 33.545 -19.239 -7.085 1.00 90.06 106 ARG A O 1
ATOM 864 N N . TYR A 1 107 ? 34.627 -20.987 -7.982 1.00 92.56 107 TYR A N 1
ATOM 865 C CA . TYR A 1 107 ? 33.422 -21.768 -8.212 1.00 92.56 107 TYR A CA 1
ATOM 866 C C . TYR A 1 107 ? 33.664 -23.253 -7.952 1.00 92.56 107 TYR A C 1
ATOM 868 O O . TYR A 1 107 ? 34.798 -23.689 -7.753 1.00 92.56 107 TYR A O 1
ATOM 876 N N . LYS A 1 108 ? 32.576 -24.015 -7.875 1.00 91.00 108 LYS A N 1
ATOM 877 C CA . LYS A 1 108 ? 32.590 -25.471 -7.796 1.00 91.00 108 LYS A CA 1
ATOM 878 C C . LYS A 1 108 ? 31.310 -26.021 -8.398 1.00 91.00 108 LYS A C 1
ATOM 880 O O . LYS A 1 108 ? 30.225 -25.645 -7.953 1.00 91.00 108 LYS A O 1
ATOM 885 N N . ASP A 1 109 ? 31.457 -26.922 -9.354 1.00 89.75 109 ASP A N 1
ATOM 886 C CA . ASP A 1 109 ? 30.379 -27.780 -9.829 1.00 89.75 109 ASP A CA 1
ATOM 887 C C . ASP A 1 109 ? 30.541 -29.182 -9.219 1.00 89.75 109 ASP A C 1
ATOM 889 O O . ASP A 1 109 ? 31.650 -29.697 -9.094 1.00 89.75 109 ASP A O 1
ATOM 893 N N . ASN A 1 110 ? 29.443 -29.785 -8.771 1.00 88.06 110 ASN A N 1
ATOM 894 C CA . ASN A 1 110 ? 29.423 -31.134 -8.208 1.00 88.06 110 ASN A CA 1
ATOM 895 C C . ASN A 1 110 ? 28.475 -32.101 -8.944 1.00 88.06 110 ASN A C 1
ATOM 897 O O . ASN A 1 110 ? 28.174 -33.167 -8.403 1.00 88.06 110 ASN A O 1
ATOM 901 N N . GLY A 1 111 ? 27.961 -31.734 -10.124 1.00 85.00 111 GLY A N 1
ATOM 902 C CA . GLY A 1 111 ? 27.005 -32.546 -10.893 1.00 85.00 111 GLY A CA 1
ATOM 903 C C . GLY A 1 111 ? 25.540 -32.343 -10.516 1.00 85.00 111 GLY A C 1
ATOM 904 O O . GLY A 1 111 ? 24.648 -32.805 -11.221 1.00 85.00 111 GLY A O 1
ATOM 905 N N . THR A 1 112 ? 25.262 -31.661 -9.406 1.00 86.56 112 THR A N 1
ATOM 906 C CA . THR A 1 112 ? 23.889 -31.353 -8.962 1.00 86.56 112 THR A CA 1
ATOM 907 C C . THR A 1 112 ? 23.681 -29.879 -8.654 1.00 86.56 112 THR A C 1
ATOM 909 O O . THR A 1 112 ? 22.544 -29.407 -8.634 1.00 86.56 112 THR A O 1
ATOM 912 N N . ALA A 1 113 ? 24.766 -29.150 -8.400 1.00 89.88 113 ALA A N 1
ATOM 913 C CA . ALA A 1 113 ? 24.746 -27.726 -8.173 1.00 89.88 113 ALA A CA 1
ATOM 914 C C . ALA A 1 113 ? 26.065 -27.075 -8.597 1.00 89.88 113 ALA A C 1
ATOM 916 O O . ALA A 1 113 ? 27.144 -27.608 -8.332 1.00 89.88 113 ALA A O 1
ATOM 917 N N . LEU A 1 114 ? 25.950 -25.876 -9.163 1.00 93.19 114 LEU A N 1
ATOM 918 C CA . LEU A 1 114 ? 27.051 -24.950 -9.384 1.00 93.19 114 LEU A CA 1
ATOM 919 C C . LEU A 1 114 ? 27.014 -23.881 -8.291 1.00 93.19 114 LEU A C 1
ATOM 921 O O . LEU A 1 114 ? 26.042 -23.134 -8.197 1.00 93.19 114 LEU A O 1
ATOM 925 N N . THR A 1 115 ? 28.089 -23.756 -7.515 1.00 93.12 115 THR A N 1
ATOM 926 C CA . THR A 1 115 ? 28.272 -22.668 -6.544 1.00 93.12 115 THR A CA 1
ATOM 927 C C . THR A 1 115 ? 29.363 -21.723 -7.020 1.00 93.12 115 THR A C 1
ATOM 929 O O . THR A 1 115 ? 30.485 -22.160 -7.259 1.00 93.12 115 THR A O 1
ATOM 932 N N . VAL A 1 116 ? 29.071 -20.425 -7.083 1.00 94.12 116 VAL A N 1
ATOM 933 C CA . VAL A 1 116 ? 30.029 -19.365 -7.427 1.00 94.12 116 VAL A CA 1
ATOM 934 C C . VAL A 1 116 ? 30.135 -18.377 -6.270 1.00 94.12 116 VAL A C 1
ATOM 936 O O . VAL A 1 116 ? 29.120 -17.909 -5.764 1.00 94.12 116 VAL A O 1
ATOM 939 N N . GLN A 1 117 ? 31.357 -18.058 -5.845 1.00 94.00 117 GLN A N 1
ATOM 940 C CA . GLN A 1 117 ? 31.666 -17.159 -4.735 1.00 94.00 117 GLN A CA 1
ATOM 941 C C . GLN A 1 117 ? 32.467 -15.952 -5.213 1.00 94.00 117 GLN A C 1
ATOM 943 O O . GLN A 1 117 ? 33.545 -16.112 -5.783 1.00 94.00 117 GLN A O 1
ATOM 948 N N . TRP A 1 118 ? 31.989 -14.760 -4.863 1.00 93.62 118 TRP A N 1
ATOM 949 C CA . TRP A 1 118 ? 32.768 -13.524 -4.869 1.00 93.62 118 TRP A CA 1
ATOM 950 C C . TRP A 1 118 ? 33.227 -13.278 -3.434 1.00 93.62 118 TRP A C 1
ATOM 952 O O . TRP A 1 118 ? 32.403 -13.063 -2.547 1.00 93.62 118 TRP A O 1
ATOM 962 N N . ASP A 1 119 ? 34.529 -13.395 -3.185 1.00 92.44 119 ASP A N 1
ATOM 963 C CA . ASP A 1 119 ? 35.133 -13.306 -1.856 1.00 92.44 119 ASP A CA 1
ATOM 964 C C . ASP A 1 119 ? 35.912 -12.006 -1.711 1.00 92.44 119 ASP A C 1
ATOM 966 O O . ASP A 1 119 ? 36.825 -11.745 -2.496 1.00 92.44 119 ASP A O 1
ATOM 970 N N . GLN A 1 120 ? 35.560 -11.208 -0.702 1.00 90.81 120 GLN A N 1
ATOM 971 C CA . GLN A 1 120 ? 36.208 -9.937 -0.377 1.00 90.81 120 GLN A CA 1
ATOM 972 C C . GLN A 1 120 ? 36.356 -8.976 -1.573 1.00 90.81 120 GLN A C 1
ATOM 974 O O . GLN A 1 120 ? 37.332 -8.225 -1.651 1.00 90.81 120 GLN A O 1
ATOM 979 N N . VAL A 1 121 ? 35.409 -8.985 -2.513 1.00 91.31 121 VAL A N 1
ATOM 980 C CA . VAL A 1 121 ? 35.409 -8.078 -3.673 1.00 91.31 121 VAL A CA 1
ATOM 981 C C . VAL A 1 121 ? 35.073 -6.653 -3.239 1.00 91.31 121 VAL A C 1
ATOM 983 O O . VAL A 1 121 ? 34.370 -6.452 -2.250 1.00 91.31 121 VAL A O 1
ATOM 986 N N . VAL A 1 122 ? 35.584 -5.646 -3.944 1.00 90.44 122 VAL A N 1
ATOM 987 C CA . VAL A 1 122 ? 35.380 -4.231 -3.587 1.00 90.44 122 VAL A CA 1
ATOM 988 C C . VAL A 1 122 ? 34.772 -3.462 -4.749 1.00 90.44 122 VAL A C 1
ATOM 990 O O . VAL A 1 122 ? 34.985 -3.803 -5.912 1.00 90.44 122 VAL A O 1
ATOM 993 N N . ILE A 1 123 ? 33.996 -2.422 -4.440 1.00 85.44 123 ILE A N 1
ATOM 994 C CA . ILE A 1 123 ? 33.469 -1.520 -5.466 1.00 85.44 123 ILE A CA 1
ATOM 995 C C . ILE A 1 123 ? 34.627 -0.696 -6.027 1.00 85.44 123 ILE A C 1
ATOM 997 O O . ILE A 1 123 ? 35.423 -0.126 -5.272 1.00 85.44 123 ILE A O 1
ATOM 1001 N N . HIS A 1 124 ? 34.700 -0.605 -7.351 1.00 81.19 124 HIS A N 1
ATOM 1002 C CA . HIS A 1 124 ? 35.785 0.064 -8.044 1.00 81.19 124 HIS A CA 1
ATOM 1003 C C . HIS A 1 124 ? 35.983 1.499 -7.553 1.00 81.19 124 HIS A C 1
ATOM 1005 O O . HIS A 1 124 ? 35.055 2.312 -7.537 1.00 81.19 124 HIS A O 1
ATOM 1011 N N . LYS A 1 125 ? 37.218 1.812 -7.136 1.00 78.94 125 LYS A N 1
ATOM 1012 C CA . LYS A 1 125 ? 37.619 3.113 -6.557 1.00 78.94 125 LYS A CA 1
ATOM 1013 C C . LYS A 1 125 ? 36.860 3.514 -5.280 1.00 78.94 125 LYS A C 1
ATOM 1015 O O . LYS A 1 125 ? 36.891 4.687 -4.909 1.00 78.94 125 LYS A O 1
ATOM 1020 N N . ARG A 1 126 ? 36.190 2.574 -4.606 1.00 80.81 126 ARG A N 1
ATOM 1021 C CA . ARG A 1 126 ? 35.406 2.792 -3.378 1.00 80.81 126 ARG A CA 1
ATOM 1022 C C . ARG A 1 126 ? 35.713 1.738 -2.310 1.00 80.81 126 ARG A C 1
ATOM 1024 O O . ARG A 1 126 ? 34.820 1.082 -1.779 1.00 80.81 126 ARG A O 1
ATOM 1031 N N . THR A 1 127 ? 36.994 1.577 -1.983 1.00 81.00 127 THR A N 1
ATOM 1032 C CA . THR A 1 127 ? 37.447 0.676 -0.906 1.00 81.00 127 THR A CA 1
ATOM 1033 C C . THR A 1 127 ? 36.980 1.124 0.483 1.00 81.00 127 THR A C 1
ATOM 1035 O O . THR A 1 127 ? 36.940 0.312 1.403 1.00 81.00 127 THR A O 1
ATOM 1038 N N . ASP A 1 128 ? 36.561 2.387 0.629 1.00 83.69 128 ASP A N 1
ATOM 1039 C CA . ASP A 1 128 ? 35.938 2.947 1.834 1.00 83.69 128 ASP A CA 1
ATOM 1040 C C . ASP A 1 128 ? 34.622 2.256 2.217 1.00 83.69 128 ASP A C 1
ATOM 1042 O O . ASP A 1 128 ? 34.254 2.251 3.388 1.00 83.69 128 ASP A O 1
ATOM 1046 N N . LEU A 1 129 ? 33.933 1.642 1.249 1.00 81.56 129 LEU A N 1
ATOM 1047 C CA . LEU A 1 129 ? 32.689 0.904 1.480 1.00 81.56 129 LEU A CA 1
ATOM 1048 C C . LEU A 1 129 ? 32.919 -0.486 2.090 1.00 81.56 129 LEU A C 1
ATOM 1050 O O . LEU A 1 129 ? 31.953 -1.156 2.434 1.00 81.56 129 LEU A O 1
ATOM 1054 N N . GLY A 1 130 ? 34.171 -0.924 2.235 1.00 86.56 130 GLY A N 1
ATOM 1055 C CA . GLY A 1 130 ? 34.515 -2.263 2.703 1.00 86.56 130 GLY A CA 1
ATOM 1056 C C . GLY A 1 130 ? 34.442 -3.331 1.606 1.00 86.56 130 GLY A C 1
ATOM 1057 O O . GLY A 1 130 ? 34.230 -3.045 0.426 1.00 86.56 130 GLY A O 1
ATOM 1058 N N . SER A 1 131 ? 34.667 -4.582 2.010 1.00 90.75 131 SER A N 1
ATOM 1059 C CA . SER A 1 131 ? 34.706 -5.752 1.129 1.00 90.75 131 SER A CA 1
ATOM 1060 C C . SER A 1 131 ? 33.426 -6.579 1.215 1.00 90.75 131 SER A C 1
ATOM 1062 O O . SER A 1 131 ? 32.908 -6.809 2.307 1.00 90.75 131 SER A O 1
ATOM 1064 N N . PHE A 1 132 ? 32.968 -7.083 0.076 1.00 90.25 132 PHE A N 1
ATOM 1065 C CA . PHE A 1 132 ? 31.738 -7.844 -0.071 1.00 90.25 132 PHE A CA 1
ATOM 1066 C C . PHE A 1 132 ? 32.061 -9.323 -0.287 1.00 90.25 132 PHE A C 1
ATOM 1068 O O . PHE A 1 132 ? 32.947 -9.662 -1.074 1.00 90.25 132 PHE A O 1
ATOM 1075 N N . THR A 1 133 ? 31.317 -10.198 0.386 1.00 89.62 133 THR A N 1
ATOM 1076 C CA . THR A 1 133 ? 31.469 -11.651 0.285 1.00 89.62 133 THR A CA 1
ATOM 1077 C C . THR A 1 133 ? 30.101 -12.313 0.149 1.00 89.62 133 THR A C 1
ATOM 1079 O O . THR A 1 133 ? 29.267 -12.229 1.057 1.00 89.62 133 THR A O 1
ATOM 1082 N N . PHE A 1 134 ? 29.858 -12.982 -0.977 1.00 87.75 134 PHE A N 1
ATOM 1083 C CA . PHE A 1 134 ? 28.575 -13.620 -1.288 1.00 87.75 134 PHE A CA 1
ATOM 1084 C C . PHE A 1 134 ? 28.725 -14.794 -2.267 1.00 87.75 134 PHE A C 1
ATOM 1086 O O . PHE A 1 134 ? 29.740 -14.931 -2.951 1.00 87.75 134 PHE A O 1
ATOM 1093 N N . GLN A 1 135 ? 27.698 -15.643 -2.323 1.00 92.12 135 GLN A N 1
ATOM 1094 C CA . GLN A 1 135 ? 27.592 -16.803 -3.204 1.00 92.12 135 GLN A CA 1
ATOM 1095 C C . GLN A 1 135 ? 26.291 -16.790 -4.017 1.00 92.12 135 GLN A C 1
ATOM 1097 O O . GLN A 1 135 ? 25.249 -16.328 -3.545 1.00 92.12 135 GLN A O 1
ATOM 1102 N N . LEU A 1 136 ? 26.360 -17.350 -5.223 1.00 90.62 136 LEU A N 1
ATOM 1103 C CA . LEU A 1 136 ? 25.222 -17.763 -6.044 1.00 90.62 136 LEU A CA 1
ATOM 1104 C C . LEU A 1 136 ? 25.299 -19.278 -6.230 1.00 90.62 136 LEU A C 1
ATOM 1106 O O . LEU A 1 136 ? 26.361 -19.793 -6.577 1.00 90.62 136 LEU A O 1
ATOM 1110 N N . ILE A 1 137 ? 24.190 -19.977 -6.000 1.00 90.38 137 ILE A N 1
ATOM 1111 C CA . ILE A 1 137 ? 24.086 -21.428 -6.183 1.00 90.38 137 ILE A CA 1
ATOM 1112 C C . ILE A 1 137 ? 22.963 -21.722 -7.181 1.00 90.38 137 ILE A C 1
ATOM 1114 O O . ILE A 1 137 ? 21.820 -21.338 -6.934 1.00 90.38 137 ILE A O 1
ATOM 1118 N N . LEU A 1 138 ? 23.284 -22.404 -8.278 1.00 90.06 138 LEU A N 1
ATOM 1119 C CA . LEU A 1 138 ? 22.318 -22.974 -9.220 1.00 90.06 138 LEU A CA 1
ATOM 1120 C C . LEU A 1 138 ? 22.191 -24.465 -8.931 1.00 90.06 138 LEU A C 1
ATOM 1122 O O . LEU A 1 138 ? 23.213 -25.141 -8.863 1.00 90.06 138 LEU A O 1
ATOM 1126 N N . LYS A 1 139 ? 20.977 -24.990 -8.765 1.00 84.56 139 LYS A N 1
ATOM 1127 C CA . LYS A 1 139 ? 20.741 -26.431 -8.584 1.00 84.56 139 LYS A CA 1
ATOM 1128 C C . LYS A 1 139 ? 20.056 -27.031 -9.803 1.00 84.56 139 LYS A C 1
ATOM 1130 O O . LYS A 1 139 ? 19.209 -26.386 -10.408 1.00 84.56 139 LYS A O 1
ATOM 1135 N N . ASN A 1 140 ? 20.323 -28.301 -10.086 1.00 84.12 140 ASN A N 1
ATOM 1136 C CA . ASN A 1 140 ? 19.641 -29.072 -11.133 1.00 84.12 140 ASN A CA 1
ATOM 1137 C C . ASN A 1 140 ? 18.111 -29.178 -10.946 1.00 84.12 140 ASN A C 1
ATOM 1139 O O . ASN A 1 140 ? 17.394 -29.520 -11.878 1.00 84.12 140 ASN A O 1
ATOM 1143 N N . THR A 1 141 ? 17.595 -28.852 -9.757 1.00 79.00 141 THR A N 1
ATOM 1144 C CA . THR A 1 141 ? 16.159 -28.710 -9.475 1.00 79.00 141 THR A CA 1
ATOM 1145 C C . THR A 1 141 ? 15.535 -27.454 -10.092 1.00 79.00 141 THR A C 1
ATOM 1147 O O . THR A 1 141 ? 14.314 -27.327 -10.075 1.00 79.00 141 THR A O 1
ATOM 1150 N N . GLY A 1 142 ? 16.346 -26.520 -10.601 1.00 70.69 142 GLY A N 1
ATOM 1151 C CA . GLY A 1 142 ? 15.924 -25.180 -11.019 1.00 70.69 142 GLY A CA 1
ATOM 1152 C C . GLY A 1 142 ? 15.986 -24.132 -9.904 1.00 70.69 142 GLY A C 1
ATOM 1153 O O . GLY A 1 142 ? 15.689 -22.962 -10.143 1.00 70.69 142 GLY A O 1
ATOM 1154 N N . ASP A 1 143 ? 16.389 -24.511 -8.686 1.00 76.06 143 ASP A N 1
ATOM 1155 C CA . ASP A 1 143 ? 16.544 -23.546 -7.596 1.00 76.06 143 ASP A CA 1
ATOM 1156 C C . ASP A 1 143 ? 17.746 -22.625 -7.840 1.00 76.06 143 ASP A C 1
ATOM 1158 O O . ASP A 1 143 ? 18.857 -23.084 -8.121 1.00 76.06 143 ASP A O 1
ATOM 1162 N N . VAL A 1 144 ? 17.538 -21.325 -7.618 1.00 77.19 144 VAL A N 1
ATOM 1163 C CA . VAL A 1 144 ? 18.604 -20.319 -7.558 1.00 77.19 144 VAL A CA 1
ATOM 1164 C C . VAL A 1 144 ? 18.675 -19.744 -6.151 1.00 77.19 144 VAL A C 1
ATOM 1166 O O . VAL A 1 144 ? 17.693 -19.198 -5.646 1.00 77.19 144 VAL A O 1
ATOM 1169 N N . LEU A 1 145 ? 19.837 -19.849 -5.508 1.00 75.00 145 LEU A N 1
ATOM 1170 C CA . LEU A 1 145 ? 20.057 -19.343 -4.157 1.00 75.00 145 LEU A CA 1
ATOM 1171 C C . LEU A 1 145 ? 21.093 -18.222 -4.171 1.00 75.00 145 LEU A C 1
ATOM 1173 O O . LEU A 1 145 ? 22.186 -18.382 -4.712 1.00 75.00 145 LEU A O 1
ATOM 1177 N N . PHE A 1 146 ? 20.769 -17.112 -3.510 1.00 79.69 146 PHE A N 1
ATOM 1178 C CA . PHE A 1 146 ? 21.712 -16.038 -3.207 1.00 79.69 146 PHE A CA 1
ATOM 1179 C C . PHE A 1 146 ? 22.041 -16.074 -1.719 1.00 79.69 146 PHE A C 1
ATOM 1181 O O . PHE A 1 146 ? 21.143 -16.013 -0.878 1.00 79.69 146 PHE A O 1
ATOM 1188 N N . VAL A 1 147 ? 23.326 -16.180 -1.389 1.00 79.75 147 VAL A N 1
ATOM 1189 C CA . VAL A 1 147 ? 23.794 -16.302 -0.006 1.00 79.75 147 VAL A CA 1
ATOM 1190 C C . VAL A 1 147 ? 24.780 -15.180 0.285 1.00 79.75 147 VAL A C 1
ATOM 1192 O O . VAL A 1 147 ? 25.847 -15.103 -0.317 1.00 79.75 147 VAL A O 1
ATOM 1195 N N . TYR A 1 148 ? 24.435 -14.307 1.225 1.00 77.00 148 TYR A N 1
ATOM 1196 C CA . TYR A 1 148 ? 25.258 -13.160 1.607 1.00 77.00 148 TYR A CA 1
ATOM 1197 C C . TYR A 1 148 ? 25.974 -13.458 2.921 1.00 77.00 148 TYR A C 1
ATOM 1199 O O . TYR A 1 148 ? 25.327 -13.838 3.898 1.00 77.00 148 TYR A O 1
ATOM 1207 N N . LYS A 1 149 ? 27.299 -13.290 2.944 1.00 79.81 149 LYS A N 1
ATOM 1208 C CA . LYS A 1 149 ? 28.118 -13.474 4.148 1.00 79.81 149 LYS A CA 1
ATOM 1209 C C . LYS A 1 149 ? 28.568 -12.138 4.724 1.00 79.81 149 LYS A C 1
ATOM 1211 O O . LYS A 1 149 ? 28.330 -11.895 5.899 1.00 79.81 149 LYS A O 1
ATOM 1216 N N . ASP A 1 150 ? 29.156 -11.280 3.893 1.00 78.81 150 ASP A N 1
ATOM 1217 C CA . ASP A 1 150 ? 29.619 -9.949 4.291 1.00 78.81 150 ASP A CA 1
ATOM 1218 C C . ASP A 1 150 ? 29.104 -8.912 3.285 1.00 78.81 150 ASP A C 1
ATOM 1220 O O . ASP A 1 150 ? 29.477 -8.928 2.112 1.00 78.81 150 ASP A O 1
ATOM 1224 N N . VAL A 1 151 ? 28.220 -8.018 3.732 1.00 80.81 151 VAL A N 1
ATOM 1225 C CA . VAL A 1 151 ? 27.695 -6.892 2.941 1.00 80.81 151 VAL A CA 1
ATOM 1226 C C . VAL A 1 151 ? 27.803 -5.638 3.820 1.00 80.81 151 VAL A C 1
ATOM 1228 O O . VAL A 1 151 ? 26.891 -5.346 4.590 1.00 80.81 151 VAL A O 1
ATOM 1231 N N . PRO A 1 152 ? 28.954 -4.940 3.788 1.00 75.31 152 PRO A N 1
ATOM 1232 C CA . PRO A 1 152 ? 29.341 -3.944 4.799 1.00 75.31 152 PRO A CA 1
ATOM 1233 C C . PRO A 1 152 ? 28.539 -2.639 4.750 1.00 75.31 152 PRO A C 1
ATOM 1235 O O . PRO A 1 152 ? 28.533 -1.878 5.716 1.00 75.31 152 PRO A O 1
ATOM 1238 N N . VAL A 1 153 ? 27.866 -2.372 3.633 1.00 68.88 153 VAL A N 1
ATOM 1239 C CA . VAL A 1 153 ? 27.035 -1.184 3.424 1.00 68.88 153 VAL A CA 1
ATOM 1240 C C . VAL A 1 153 ? 25.688 -1.588 2.860 1.00 68.88 153 VAL A C 1
ATOM 1242 O O . VAL A 1 153 ? 25.564 -2.604 2.173 1.00 68.88 153 VAL A O 1
ATOM 1245 N N . ASN A 1 154 ? 24.662 -0.781 3.124 1.00 58.00 154 ASN A N 1
ATOM 1246 C CA . ASN A 1 154 ? 23.365 -1.016 2.515 1.00 58.00 154 ASN A CA 1
ATOM 1247 C C . ASN A 1 154 ? 23.509 -0.930 0.991 1.00 58.00 154 ASN A C 1
ATOM 1249 O O . ASN A 1 154 ? 24.016 0.061 0.468 1.00 58.00 154 ASN A O 1
ATOM 1253 N N . ILE A 1 155 ? 23.024 -1.945 0.271 1.00 60.84 155 ILE A N 1
ATOM 1254 C CA . ILE A 1 155 ? 23.083 -1.987 -1.198 1.00 60.84 155 ILE A CA 1
ATOM 1255 C C . ILE A 1 155 ? 22.429 -0.733 -1.811 1.00 60.84 155 ILE A C 1
ATOM 1257 O O . ILE A 1 155 ? 22.862 -0.266 -2.861 1.00 60.84 155 ILE A O 1
ATOM 1261 N N . ARG A 1 156 ? 21.426 -0.144 -1.135 1.00 51.94 156 ARG A N 1
ATOM 1262 C CA . ARG A 1 156 ? 20.750 1.091 -1.573 1.00 51.94 156 ARG A CA 1
ATOM 1263 C C . ARG A 1 156 ? 21.638 2.332 -1.564 1.00 51.94 156 ARG A C 1
ATOM 1265 O O . ARG A 1 156 ? 21.343 3.266 -2.303 1.00 51.94 156 ARG A O 1
ATOM 1272 N N . ASP A 1 157 ? 22.689 2.331 -0.754 1.00 58.75 157 ASP A N 1
ATOM 1273 C CA . ASP A 1 157 ? 23.601 3.466 -0.602 1.00 58.75 157 ASP A CA 1
ATOM 1274 C C . ASP A 1 157 ? 24.753 3.406 -1.623 1.00 58.75 157 ASP A C 1
ATOM 1276 O O . ASP A 1 157 ? 25.575 4.324 -1.713 1.00 58.75 157 ASP A O 1
ATOM 1280 N N . ILE A 1 158 ? 24.817 2.335 -2.425 1.00 62.41 158 ILE A N 1
ATOM 1281 C CA . ILE A 1 158 ? 25.780 2.192 -3.514 1.00 62.41 158 ILE A CA 1
ATOM 1282 C C . ILE A 1 158 ? 25.294 3.019 -4.711 1.00 62.41 158 ILE A C 1
ATOM 1284 O O . ILE A 1 158 ? 24.179 2.856 -5.202 1.00 62.41 158 ILE A O 1
ATOM 1288 N N . ASN A 1 159 ? 26.152 3.922 -5.184 1.00 63.72 159 ASN A N 1
ATOM 1289 C CA . ASN A 1 159 ? 25.863 4.825 -6.297 1.00 63.72 159 ASN A CA 1
ATOM 1290 C C . ASN A 1 159 ? 25.711 4.054 -7.622 1.00 63.72 159 ASN A C 1
ATOM 1292 O O . ASN A 1 159 ? 26.650 3.379 -8.043 1.00 63.72 159 ASN A O 1
ATOM 1296 N N . ASP A 1 160 ? 24.568 4.217 -8.293 1.00 56.44 160 ASP A N 1
ATOM 1297 C CA . ASP A 1 160 ? 24.202 3.541 -9.544 1.00 56.44 160 ASP A CA 1
ATOM 1298 C C . ASP A 1 160 ? 24.373 4.413 -10.809 1.00 56.44 160 ASP A C 1
ATOM 1300 O O . ASP A 1 160 ? 24.154 3.947 -11.926 1.00 56.44 160 ASP A O 1
ATOM 1304 N N . ASN A 1 161 ? 24.847 5.659 -10.677 1.00 48.62 161 ASN A N 1
ATOM 1305 C CA . ASN A 1 161 ? 24.916 6.625 -11.785 1.00 48.62 161 ASN A CA 1
ATOM 1306 C C . ASN A 1 161 ? 25.915 6.253 -12.893 1.00 48.62 161 ASN A C 1
ATOM 1308 O O . ASN A 1 161 ? 25.811 6.745 -14.015 1.00 48.62 161 ASN A O 1
ATOM 1312 N N . LYS A 1 162 ? 26.944 5.462 -12.569 1.00 56.38 162 LYS A N 1
ATOM 1313 C CA . LYS A 1 162 ? 28.010 5.071 -13.514 1.00 56.38 162 LYS A CA 1
ATOM 1314 C C . LYS A 1 162 ? 27.979 3.591 -13.874 1.00 56.38 162 LYS A C 1
ATOM 1316 O O . LYS A 1 162 ? 28.506 3.214 -14.917 1.00 56.38 162 LYS A O 1
ATOM 1321 N N . HIS A 1 163 ? 27.404 2.769 -13.003 1.00 58.00 163 HIS A N 1
ATOM 1322 C CA . HIS A 1 163 ? 27.248 1.339 -13.199 1.00 58.00 163 HIS A CA 1
ATOM 1323 C C . HIS A 1 163 ? 26.014 0.876 -12.423 1.00 58.00 163 HIS A C 1
ATOM 1325 O O . HIS A 1 163 ? 25.857 1.272 -11.269 1.00 58.00 163 HIS A O 1
ATOM 1331 N N . PRO A 1 164 ? 25.151 0.039 -13.011 1.00 55.31 164 PRO A N 1
ATOM 1332 C CA . PRO A 1 164 ? 23.944 -0.429 -12.363 1.00 55.31 164 PRO A CA 1
ATOM 1333 C C . PRO A 1 164 ? 24.286 -1.229 -11.110 1.00 55.31 164 PRO A C 1
ATOM 1335 O O . PRO A 1 164 ? 25.275 -1.967 -11.082 1.00 55.31 164 PRO A O 1
ATOM 1338 N N . VAL A 1 165 ? 23.423 -1.090 -10.106 1.00 57.06 165 VAL A N 1
ATOM 1339 C CA . VAL A 1 165 ? 23.421 -1.910 -8.896 1.00 57.06 165 VAL A CA 1
ATOM 1340 C C . VAL A 1 165 ? 22.132 -2.725 -8.896 1.00 57.06 165 VAL A C 1
ATOM 1342 O O . VAL A 1 165 ? 21.044 -2.150 -8.833 1.00 57.06 165 VAL A O 1
ATOM 1345 N N . ARG A 1 166 ? 22.225 -4.052 -9.036 1.00 59.84 166 ARG A N 1
ATOM 1346 C CA . ARG A 1 166 ? 21.053 -4.937 -9.190 1.00 59.84 166 ARG A CA 1
ATOM 1347 C C . ARG A 1 166 ? 21.194 -6.208 -8.357 1.00 59.84 166 ARG A C 1
ATOM 1349 O O . ARG A 1 166 ? 22.295 -6.690 -8.140 1.00 59.84 166 ARG A O 1
ATOM 1356 N N . VAL A 1 167 ? 20.070 -6.769 -7.926 1.00 55.66 167 VAL A N 1
ATOM 1357 C CA . VAL A 1 167 ? 19.979 -8.073 -7.253 1.00 55.66 167 VAL A CA 1
ATOM 1358 C C . VAL A 1 167 ? 18.764 -8.783 -7.828 1.00 55.66 167 VAL A C 1
ATOM 1360 O O . VAL A 1 167 ? 17.700 -8.171 -7.894 1.00 55.66 167 VAL A O 1
ATOM 1363 N N . GLY A 1 168 ? 18.890 -10.039 -8.243 1.00 58.47 168 GLY A N 1
ATOM 1364 C CA . GLY A 1 168 ? 17.766 -10.784 -8.805 1.00 58.47 168 GLY A CA 1
ATOM 1365 C C . GLY A 1 168 ? 18.114 -11.610 -10.031 1.00 58.47 168 GLY A C 1
ATOM 1366 O O . GLY A 1 168 ? 19.277 -11.797 -10.382 1.00 58.47 168 GLY A O 1
ATOM 1367 N N . LEU A 1 169 ? 17.063 -12.096 -10.678 1.00 58.72 169 LEU A N 1
ATOM 1368 C CA . LEU A 1 169 ? 17.119 -12.776 -11.966 1.00 58.72 169 LEU A CA 1
ATOM 1369 C C . LEU A 1 169 ? 16.659 -11.806 -13.058 1.00 58.72 169 LEU A C 1
ATOM 1371 O O . LEU A 1 169 ? 15.844 -10.922 -12.794 1.00 58.72 169 LEU A O 1
ATOM 1375 N N . TYR A 1 170 ? 17.177 -11.983 -14.264 1.00 56.84 170 TYR A N 1
ATOM 1376 C CA . TYR A 1 170 ? 16.760 -11.276 -15.465 1.00 56.84 170 TYR A CA 1
ATOM 1377 C C . TYR A 1 170 ? 16.752 -12.298 -16.601 1.00 56.84 170 TYR A C 1
ATOM 1379 O O . TYR A 1 170 ? 17.763 -12.961 -16.812 1.00 56.84 170 TYR A O 1
ATOM 1387 N N . ASP A 1 171 ? 15.650 -12.410 -17.332 1.00 50.69 171 ASP A N 1
ATOM 1388 C CA . ASP A 1 171 ? 15.573 -13.205 -18.557 1.00 50.69 171 ASP A CA 1
ATOM 1389 C C . ASP A 1 171 ? 14.877 -12.390 -19.652 1.00 50.69 171 ASP A C 1
ATOM 1391 O O . ASP A 1 171 ? 13.792 -11.850 -19.447 1.00 50.69 171 ASP A O 1
ATOM 1395 N N . ALA A 1 172 ? 15.535 -12.250 -20.794 1.00 39.22 172 ALA A N 1
ATOM 1396 C CA . ALA A 1 172 ? 14.980 -11.768 -22.037 1.00 39.22 172 ALA A CA 1
ATOM 1397 C C . ALA A 1 172 ? 15.398 -12.755 -23.104 1.00 39.22 172 ALA A C 1
ATOM 1399 O O . ALA A 1 172 ? 16.565 -12.850 -23.485 1.00 39.22 172 ALA A O 1
ATOM 1400 N N . TYR A 1 173 ? 14.396 -13.438 -23.613 1.00 33.41 173 TYR A N 1
ATOM 1401 C CA . TYR A 1 173 ? 14.527 -14.212 -24.815 1.00 33.41 173 TYR A CA 1
ATOM 1402 C C . TYR A 1 173 ? 14.385 -13.270 -26.018 1.00 33.41 173 TYR A C 1
ATOM 1404 O O . TYR A 1 173 ? 13.387 -12.558 -26.151 1.00 33.41 173 TYR A O 1
ATOM 1412 N N . THR A 1 174 ? 15.404 -13.228 -26.877 1.00 29.31 174 THR A N 1
ATOM 1413 C CA . THR A 1 174 ? 15.345 -12.526 -28.165 1.00 29.31 174 THR A CA 1
ATOM 1414 C C . THR A 1 174 ? 15.159 -13.592 -29.237 1.00 29.31 174 THR A C 1
ATOM 1416 O O . THR A 1 174 ? 15.997 -14.480 -29.340 1.00 29.31 174 THR A O 1
ATOM 1419 N N . ILE A 1 175 ? 14.089 -13.522 -30.039 1.00 26.39 175 ILE A N 1
ATOM 1420 C CA . ILE A 1 175 ? 14.055 -14.289 -31.291 1.00 26.39 175 ILE A CA 1
ATOM 1421 C C . ILE A 1 175 ? 15.147 -13.691 -32.179 1.00 26.39 175 ILE A C 1
ATOM 1423 O O . ILE A 1 175 ? 15.045 -12.537 -32.606 1.00 26.39 175 ILE A O 1
ATOM 1427 N N . GLU A 1 176 ? 16.226 -14.437 -32.392 1.00 28.48 176 GLU A N 1
ATOM 1428 C CA . GLU A 1 176 ? 17.306 -14.002 -33.265 1.00 28.48 176 GLU A CA 1
ATOM 1429 C C . GLU A 1 176 ? 16.852 -13.891 -34.722 1.00 28.48 176 GLU A C 1
ATOM 1431 O O . GLU A 1 176 ? 16.038 -14.664 -35.228 1.00 28.48 176 GLU A O 1
ATOM 1436 N N . LYS A 1 177 ? 17.514 -12.980 -35.441 1.00 27.14 177 LYS A N 1
ATOM 1437 C CA . LYS A 1 177 ? 17.809 -13.172 -36.860 1.00 27.14 177 LYS A CA 1
ATOM 1438 C C . LYS A 1 177 ? 18.675 -14.435 -36.998 1.00 27.14 177 LYS A C 1
ATOM 1440 O O . LYS A 1 177 ? 19.897 -14.325 -36.999 1.00 27.14 177 LYS A O 1
ATOM 1445 N N . THR A 1 178 ? 18.092 -15.625 -37.111 1.00 23.48 178 THR A N 1
ATOM 1446 C CA . THR A 1 178 ? 18.885 -16.819 -37.439 1.00 23.48 178 THR A CA 1
ATOM 1447 C C . THR A 1 178 ? 19.315 -16.743 -38.907 1.00 23.48 178 THR A C 1
ATOM 1449 O O . THR A 1 178 ? 18.519 -16.965 -39.817 1.00 23.48 178 THR A O 1
ATOM 1452 N N . LEU A 1 179 ? 20.582 -16.398 -39.143 1.00 23.09 179 LEU A N 1
ATOM 1453 C CA . LEU A 1 179 ? 21.279 -16.615 -40.410 1.00 23.09 179 LEU A CA 1
ATOM 1454 C C . LEU A 1 179 ? 22.128 -17.884 -40.278 1.00 23.09 179 LEU A C 1
ATOM 1456 O O . LEU A 1 179 ? 22.983 -17.970 -39.401 1.00 23.09 179 LEU A O 1
ATOM 1460 N N . PHE A 1 180 ? 21.919 -18.843 -41.179 1.00 25.12 180 PHE A N 1
ATOM 1461 C CA . PHE A 1 180 ? 22.869 -19.921 -41.447 1.00 25.12 180 PHE A CA 1
ATOM 1462 C C . PHE A 1 180 ? 23.848 -19.447 -42.530 1.00 25.12 180 PHE A C 1
ATOM 1464 O O . PHE A 1 180 ? 23.417 -18.944 -43.567 1.00 25.12 180 PHE A O 1
ATOM 1471 N N . TYR A 1 181 ? 25.152 -19.604 -42.298 1.00 25.19 181 TYR A N 1
ATOM 1472 C CA . TYR A 1 181 ? 26.186 -19.377 -43.310 1.00 25.19 181 TYR A CA 1
ATOM 1473 C C . TYR A 1 181 ? 26.454 -20.670 -44.091 1.00 25.19 181 TYR A C 1
ATOM 1475 O O . TYR A 1 181 ? 26.669 -21.719 -43.489 1.00 25.19 181 TYR A O 1
ATOM 1483 N N . GLU A 1 182 ? 26.542 -20.573 -45.417 1.00 22.36 182 GLU A N 1
ATOM 1484 C CA . GLU A 1 182 ? 27.309 -21.505 -46.247 1.00 22.36 182 GLU A CA 1
ATOM 1485 C C . GLU A 1 182 ? 28.450 -20.694 -46.879 1.00 22.36 182 GLU A C 1
ATOM 1487 O O . GLU A 1 182 ? 28.220 -19.718 -47.595 1.00 22.36 182 GLU A O 1
ATOM 1492 N N . TYR A 1 183 ? 29.695 -21.028 -46.528 1.00 26.22 183 TYR A N 1
ATOM 1493 C CA . TYR A 1 183 ? 30.879 -20.343 -47.043 1.00 26.22 183 TYR A CA 1
ATOM 1494 C C . TYR A 1 183 ? 31.102 -20.709 -48.513 1.00 26.22 183 TYR A C 1
ATOM 1496 O O . TYR A 1 183 ? 31.356 -21.867 -48.836 1.00 26.22 183 TYR A O 1
ATOM 1504 N N . SER A 1 184 ? 31.134 -19.704 -49.390 1.00 24.78 184 SER A N 1
ATOM 1505 C CA . SER A 1 184 ? 31.843 -19.794 -50.667 1.00 24.78 184 SER A CA 1
ATOM 1506 C C . SER A 1 184 ? 33.104 -18.930 -50.609 1.00 24.78 184 SER A C 1
ATOM 1508 O O . SER A 1 184 ? 33.047 -17.721 -50.400 1.00 24.78 184 SER A O 1
ATOM 1510 N N . THR A 1 185 ? 34.228 -19.616 -50.763 1.00 28.09 185 THR A N 1
ATOM 1511 C CA . THR A 1 185 ? 35.639 -19.212 -50.702 1.00 28.09 185 THR A CA 1
ATOM 1512 C C . THR A 1 185 ? 36.022 -17.923 -51.441 1.00 28.09 185 THR A C 1
ATOM 1514 O O . THR A 1 185 ? 35.630 -17.744 -52.593 1.00 28.09 185 THR A O 1
ATOM 1517 N N . GLY A 1 186 ? 36.915 -17.125 -50.835 1.00 25.47 186 GLY A N 1
ATOM 1518 C CA . GLY A 1 186 ? 37.668 -16.064 -51.518 1.00 25.47 186 GLY A CA 1
ATOM 1519 C C . GLY A 1 186 ? 38.560 -15.199 -50.610 1.00 25.47 186 GLY A C 1
ATOM 1520 O O . GLY A 1 186 ? 38.152 -14.106 -50.249 1.00 25.47 186 GLY A O 1
ATOM 1521 N N . GLU A 1 187 ? 39.765 -15.705 -50.314 1.00 26.36 187 GLU A N 1
ATOM 1522 C CA . GLU A 1 187 ? 41.026 -14.995 -49.973 1.00 26.36 187 GLU A CA 1
ATOM 1523 C C . GLU A 1 187 ? 41.225 -14.274 -48.606 1.00 26.36 187 GLU A C 1
ATOM 1525 O O . GLU A 1 187 ? 40.714 -13.193 -48.338 1.00 26.36 187 GLU A O 1
ATOM 1530 N N . GLU A 1 188 ? 42.058 -14.945 -47.788 1.00 27.12 188 GLU A N 1
ATOM 1531 C CA . GLU A 1 188 ? 43.131 -14.525 -46.853 1.00 27.12 188 GLU A CA 1
ATOM 1532 C C . GLU A 1 188 ? 43.074 -13.188 -46.079 1.00 27.12 188 GLU A C 1
ATOM 1534 O O . GLU A 1 188 ? 43.214 -12.117 -46.655 1.00 27.12 188 GLU A O 1
ATOM 1539 N N . TYR A 1 189 ? 43.078 -13.284 -44.736 1.00 26.39 189 TYR A N 1
ATOM 1540 C CA . TYR A 1 189 ? 44.179 -12.820 -43.863 1.00 26.39 189 TYR A CA 1
ATOM 1541 C C . TYR A 1 189 ? 44.145 -13.550 -42.495 1.00 26.39 189 TYR A C 1
ATOM 1543 O O . TYR A 1 189 ? 43.081 -13.922 -42.004 1.00 26.39 189 TYR A O 1
ATOM 1551 N N . GLU A 1 190 ? 45.339 -13.794 -41.946 1.00 25.56 190 GLU A N 1
ATOM 1552 C CA . GLU A 1 190 ? 45.727 -14.766 -40.907 1.00 25.56 190 GLU A CA 1
ATOM 1553 C C . GLU A 1 190 ? 45.372 -14.454 -39.427 1.00 25.56 190 GLU A C 1
ATOM 1555 O O . GLU A 1 190 ? 45.271 -13.301 -39.010 1.00 25.56 190 GLU A O 1
ATOM 1560 N N . ASP A 1 191 ? 45.340 -15.564 -38.663 1.00 26.17 191 ASP A N 1
ATOM 1561 C CA . ASP A 1 191 ? 45.627 -15.793 -37.227 1.00 26.17 191 ASP A CA 1
ATOM 1562 C C . ASP A 1 191 ? 44.511 -15.852 -36.145 1.00 26.17 191 ASP A C 1
ATOM 1564 O O . ASP A 1 191 ? 44.228 -14.897 -35.425 1.00 26.17 191 ASP A O 1
ATOM 1568 N N . ALA A 1 192 ? 43.965 -17.082 -36.019 1.00 23.03 192 ALA A N 1
ATOM 1569 C CA . ALA A 1 192 ? 43.800 -17.990 -34.851 1.00 23.03 192 ALA A CA 1
ATOM 1570 C C . ALA A 1 192 ? 43.336 -17.435 -33.476 1.00 23.03 192 ALA A C 1
ATOM 1572 O O . ALA A 1 192 ? 43.923 -16.516 -32.920 1.00 23.03 192 ALA A O 1
ATOM 1573 N N . TYR A 1 193 ? 42.319 -18.007 -32.807 1.00 24.86 193 TYR A N 1
ATOM 1574 C CA . TYR A 1 193 ? 42.230 -19.403 -32.331 1.00 24.86 193 TYR A CA 1
ATOM 1575 C C . TYR A 1 193 ? 40.852 -20.059 -32.556 1.00 24.86 193 TYR A C 1
ATOM 1577 O O . TYR A 1 193 ? 39.813 -19.509 -32.199 1.00 24.86 193 TYR A O 1
ATOM 1585 N N . THR A 1 194 ? 40.879 -21.287 -33.075 1.00 23.72 194 THR A N 1
ATOM 1586 C CA . THR A 1 194 ? 39.757 -22.214 -33.293 1.00 23.72 194 THR A CA 1
ATOM 1587 C C . THR A 1 194 ? 39.465 -23.089 -32.069 1.00 23.72 194 THR A C 1
ATOM 1589 O O . THR A 1 194 ? 40.387 -23.703 -31.528 1.00 23.72 194 THR A O 1
ATOM 1592 N N . VAL A 1 195 ? 38.183 -23.257 -31.723 1.00 24.78 195 VAL A N 1
ATOM 1593 C CA . VAL A 1 195 ? 37.652 -24.485 -31.104 1.00 24.78 195 VAL A CA 1
ATOM 1594 C C . VAL A 1 195 ? 36.442 -24.939 -31.932 1.00 24.78 195 VAL A C 1
ATOM 1596 O O . VAL A 1 195 ? 35.597 -24.136 -32.309 1.00 24.78 195 VAL A O 1
ATOM 1599 N N . ASP A 1 196 ? 36.476 -26.225 -32.257 1.00 23.84 196 ASP A N 1
ATOM 1600 C CA . ASP A 1 196 ? 35.705 -27.034 -33.209 1.00 23.84 196 ASP A CA 1
ATOM 1601 C C . ASP A 1 196 ? 34.158 -26.953 -33.086 1.00 23.84 196 ASP A C 1
ATOM 1603 O O . ASP A 1 196 ? 33.632 -27.232 -32.004 1.00 23.84 196 ASP A O 1
ATOM 1607 N N . PRO A 1 197 ? 33.413 -26.618 -34.163 1.00 26.73 197 PRO A N 1
ATOM 1608 C CA . PRO A 1 197 ? 31.958 -26.643 -34.201 1.00 26.73 197 PRO A CA 1
ATOM 1609 C C . PRO A 1 197 ? 31.447 -27.850 -3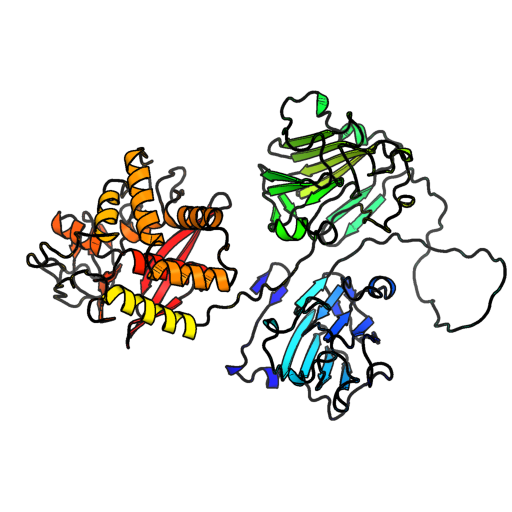5.002 1.00 26.73 197 PRO A C 1
ATOM 1611 O O . PRO A 1 197 ? 31.001 -27.696 -36.130 1.00 26.73 197 PRO A O 1
ATOM 1614 N N . ASP A 1 198 ? 31.458 -29.052 -34.430 1.00 27.44 198 ASP A N 1
ATOM 1615 C CA . ASP A 1 198 ? 30.695 -30.160 -35.012 1.00 27.44 198 ASP A CA 1
ATOM 1616 C C . ASP A 1 198 ? 30.197 -31.143 -33.944 1.00 27.44 198 ASP A C 1
ATOM 1618 O O . ASP A 1 198 ? 30.852 -32.126 -33.594 1.00 27.44 198 ASP A O 1
ATOM 1622 N N . ARG A 1 199 ? 28.963 -30.921 -33.465 1.00 24.69 199 ARG A N 1
ATOM 1623 C CA . ARG A 1 199 ? 28.023 -32.028 -33.226 1.00 24.69 199 ARG A CA 1
ATOM 1624 C C . ARG A 1 199 ? 26.559 -31.580 -33.170 1.00 24.69 199 ARG A C 1
ATOM 1626 O O . ARG A 1 199 ? 26.060 -31.118 -32.154 1.00 24.69 199 ARG A O 1
ATOM 1633 N N . HIS A 1 200 ? 25.881 -31.907 -34.271 1.00 26.64 200 HIS A N 1
ATOM 1634 C CA . HIS A 1 200 ? 24.443 -32.140 -34.438 1.00 26.64 200 HIS A CA 1
ATOM 1635 C C . HIS A 1 200 ? 23.506 -30.926 -34.521 1.00 26.64 200 HIS A C 1
ATOM 1637 O O . HIS A 1 200 ? 22.767 -30.631 -33.589 1.00 26.64 200 HIS A O 1
ATOM 1643 N N . MET A 1 201 ? 23.345 -30.395 -35.739 1.00 23.42 201 MET A N 1
ATOM 1644 C CA . MET A 1 201 ? 22.045 -29.882 -36.181 1.00 23.42 201 MET A CA 1
ATOM 1645 C C . MET A 1 201 ? 21.737 -30.374 -37.602 1.00 23.42 201 MET A C 1
ATOM 1647 O O . MET A 1 201 ? 22.590 -30.344 -38.486 1.00 23.42 201 MET A O 1
ATOM 1651 N N . LYS A 1 202 ? 20.535 -30.933 -37.793 1.00 24.34 202 LYS A N 1
ATOM 1652 C CA . LYS A 1 202 ? 20.043 -31.401 -39.096 1.00 24.34 202 LYS A CA 1
ATOM 1653 C C . LYS A 1 202 ? 19.841 -30.199 -40.021 1.00 24.34 202 LYS A C 1
ATOM 1655 O O . LYS A 1 202 ? 19.233 -29.214 -39.619 1.00 24.34 202 LYS A O 1
ATOM 1660 N N . SER A 1 203 ? 20.326 -30.329 -41.250 1.00 22.75 203 SER A N 1
ATOM 1661 C CA . SER A 1 203 ? 20.273 -29.328 -42.310 1.00 22.75 203 SER A CA 1
ATOM 1662 C C . SER A 1 203 ? 18.863 -29.107 -42.876 1.00 22.75 203 SER A C 1
ATOM 1664 O O . SER A 1 203 ? 18.108 -30.056 -43.089 1.00 22.75 203 SER A O 1
ATOM 1666 N N . PHE A 1 204 ? 18.556 -27.850 -43.200 1.00 23.09 204 PHE A N 1
ATOM 1667 C CA . PHE A 1 204 ? 17.604 -27.454 -44.241 1.00 23.09 204 PHE A CA 1
ATOM 1668 C C . PHE A 1 204 ? 18.318 -26.430 -45.138 1.00 23.09 204 PHE A C 1
ATOM 1670 O O . PHE A 1 204 ? 18.875 -25.459 -44.634 1.00 23.09 204 PHE A O 1
ATOM 1677 N N . ASN A 1 205 ? 18.361 -26.680 -46.450 1.00 24.16 205 ASN A N 1
ATOM 1678 C CA . ASN A 1 205 ? 19.080 -25.838 -47.413 1.00 24.16 205 ASN A CA 1
ATOM 1679 C C . ASN A 1 205 ? 18.342 -24.518 -47.668 1.00 24.16 205 ASN A C 1
ATOM 1681 O O . ASN A 1 205 ? 17.144 -24.516 -47.952 1.00 24.16 205 ASN A O 1
ATOM 1685 N N . GLY A 1 206 ? 19.090 -23.414 -47.613 1.00 26.22 206 GLY A N 1
ATOM 1686 C CA . GLY A 1 206 ? 18.628 -22.062 -47.892 1.00 26.22 206 GLY A CA 1
ATOM 1687 C C . GLY A 1 206 ? 18.752 -21.690 -49.367 1.00 26.22 206 GLY A C 1
ATOM 1688 O O . GLY A 1 206 ? 19.824 -21.348 -49.850 1.00 26.22 206 GLY A O 1
ATOM 1689 N N . THR A 1 207 ? 17.615 -21.659 -50.045 1.00 24.86 207 THR A N 1
ATOM 1690 C CA . THR A 1 207 ? 17.319 -20.710 -51.122 1.00 24.86 207 THR A CA 1
ATOM 1691 C C . THR A 1 207 ? 15.871 -20.299 -50.898 1.00 24.86 207 THR A C 1
ATOM 1693 O O . THR A 1 207 ? 15.022 -21.164 -51.061 1.00 24.86 207 THR A O 1
ATOM 1696 N N . ASP A 1 208 ? 15.615 -19.077 -50.406 1.00 30.14 208 ASP A N 1
ATOM 1697 C CA . ASP A 1 208 ? 14.393 -18.269 -50.635 1.00 30.14 208 ASP A CA 1
ATOM 1698 C C . ASP A 1 208 ? 14.234 -17.150 -49.578 1.00 30.14 208 ASP A C 1
ATOM 1700 O O . ASP A 1 208 ? 13.476 -17.263 -48.614 1.00 30.14 208 ASP A O 1
ATOM 1704 N N . ILE A 1 209 ? 14.853 -15.983 -49.816 1.00 30.00 209 ILE A N 1
ATOM 1705 C CA . ILE A 1 209 ? 14.262 -14.693 -49.394 1.00 30.00 209 ILE A CA 1
ATOM 1706 C C . ILE A 1 209 ? 13.154 -14.381 -50.408 1.00 30.00 209 ILE A C 1
ATOM 1708 O O . ILE A 1 209 ? 13.268 -13.543 -51.298 1.00 30.00 209 ILE A O 1
ATOM 1712 N N . GLY A 1 210 ? 12.112 -15.194 -50.302 1.00 30.67 210 GLY A N 1
ATOM 1713 C CA . GLY A 1 210 ? 10.988 -15.337 -51.212 1.00 30.67 210 GLY A CA 1
ATOM 1714 C C . GLY A 1 210 ? 10.001 -16.301 -50.570 1.00 30.67 210 GLY A C 1
ATOM 1715 O O . GLY A 1 210 ? 9.641 -17.318 -51.149 1.00 30.67 210 GLY A O 1
ATOM 1716 N N . ILE A 1 211 ? 9.627 -16.039 -49.316 1.00 33.19 211 ILE A N 1
ATOM 1717 C CA . ILE A 1 211 ? 8.733 -16.929 -48.578 1.00 33.19 211 ILE A CA 1
ATOM 1718 C C . ILE A 1 211 ? 7.345 -16.817 -49.215 1.00 33.19 211 ILE A C 1
ATOM 1720 O O . ILE A 1 211 ? 6.676 -15.796 -49.101 1.00 33.19 211 ILE A O 1
ATOM 1724 N N . THR A 1 212 ? 6.924 -17.863 -49.922 1.00 34.91 212 THR A N 1
ATOM 1725 C CA . THR A 1 212 ? 5.604 -17.960 -50.566 1.00 34.91 212 THR A CA 1
ATOM 1726 C C . THR A 1 212 ? 4.555 -18.635 -49.677 1.00 34.91 212 THR A C 1
ATOM 1728 O O . THR A 1 212 ? 3.365 -18.529 -49.964 1.00 34.91 212 THR A O 1
ATOM 1731 N N . ASN A 1 213 ? 4.975 -19.268 -48.571 1.00 32.81 213 ASN A N 1
ATOM 1732 C CA . ASN A 1 213 ? 4.128 -20.092 -47.704 1.00 32.81 213 ASN A CA 1
ATOM 1733 C C . ASN A 1 213 ? 4.165 -19.636 -46.231 1.00 32.81 213 ASN A C 1
ATOM 1735 O O . ASN A 1 213 ? 5.208 -19.169 -45.777 1.00 32.81 213 ASN A O 1
ATOM 1739 N N . PRO A 1 214 ? 3.064 -19.788 -45.468 1.00 39.50 214 PRO A N 1
ATOM 1740 C CA . PRO A 1 214 ? 3.037 -19.475 -44.041 1.00 39.50 214 PRO A CA 1
ATOM 1741 C C . PRO A 1 214 ? 4.056 -20.295 -43.240 1.00 39.50 214 PRO A C 1
ATOM 1743 O O . PRO A 1 214 ? 4.252 -21.479 -43.520 1.00 39.50 214 PRO A O 1
ATOM 1746 N N . THR A 1 215 ? 4.661 -19.686 -42.221 1.00 41.78 215 THR A N 1
ATOM 1747 C CA . THR A 1 215 ? 5.579 -20.361 -41.286 1.00 41.78 215 THR A CA 1
ATOM 1748 C C . THR A 1 215 ? 5.047 -20.262 -39.862 1.00 41.78 215 THR A C 1
ATOM 1750 O O . THR A 1 215 ? 4.617 -19.184 -39.447 1.00 41.78 215 THR A O 1
ATOM 1753 N N . GLU A 1 216 ? 5.089 -21.366 -39.117 1.00 36.81 216 GLU A N 1
ATOM 1754 C CA . GLU A 1 216 ? 4.714 -21.432 -37.700 1.00 36.81 216 GLU A CA 1
ATOM 1755 C C . GLU A 1 216 ? 5.954 -21.612 -36.829 1.00 36.81 216 GLU A C 1
ATOM 1757 O O . GLU A 1 216 ? 6.845 -22.399 -37.149 1.00 36.81 216 GLU A O 1
ATOM 1762 N N . ASP A 1 217 ? 5.983 -20.893 -35.716 1.00 36.50 217 ASP A N 1
ATOM 1763 C CA . ASP A 1 217 ? 7.039 -20.933 -34.719 1.00 36.50 217 ASP A CA 1
ATOM 1764 C C . ASP A 1 217 ? 6.385 -21.083 -33.333 1.00 36.50 217 ASP A C 1
ATOM 1766 O O . ASP A 1 217 ? 5.444 -20.373 -32.970 1.00 36.50 217 ASP A O 1
ATOM 1770 N N . SER A 1 218 ? 6.792 -22.120 -32.602 1.00 34.81 218 SER A N 1
ATOM 1771 C CA . SER A 1 218 ? 6.129 -22.572 -31.375 1.00 34.81 218 SER A CA 1
ATOM 1772 C C . SER A 1 218 ? 7.022 -22.307 -30.172 1.00 34.81 218 SER A C 1
ATOM 1774 O O . SER A 1 218 ? 8.052 -22.960 -30.005 1.00 34.81 218 SER A O 1
ATOM 1776 N N . HIS A 1 219 ? 6.592 -21.396 -29.300 1.00 41.41 219 HIS A N 1
ATOM 1777 C CA . HIS A 1 219 ? 7.253 -21.100 -28.034 1.00 41.41 219 HIS A CA 1
ATOM 1778 C C . HIS A 1 219 ? 6.434 -21.626 -26.850 1.00 41.41 219 HIS A C 1
ATOM 1780 O O . HIS A 1 219 ? 5.231 -21.855 -26.938 1.00 41.41 219 HIS A O 1
ATOM 1786 N N . MET A 1 220 ? 7.078 -21.764 -25.688 1.00 36.31 220 MET A N 1
ATOM 1787 C CA . MET A 1 220 ? 6.446 -22.259 -24.454 1.00 36.31 220 MET A CA 1
ATOM 1788 C C . MET A 1 220 ? 5.231 -21.427 -23.991 1.00 36.31 220 MET A C 1
ATOM 1790 O O . MET A 1 220 ? 4.389 -21.937 -23.255 1.00 36.31 220 MET A O 1
ATOM 1794 N N . TYR A 1 221 ? 5.130 -20.163 -24.422 1.00 45.53 221 TYR A N 1
ATOM 1795 C CA . TYR A 1 221 ? 4.122 -19.205 -23.945 1.00 45.53 221 TYR A CA 1
ATOM 1796 C C . TYR A 1 221 ? 3.217 -18.629 -25.041 1.00 45.53 221 TYR A C 1
ATOM 1798 O O . TYR A 1 221 ? 2.195 -18.024 -24.723 1.00 45.53 221 TYR A O 1
ATOM 1806 N N . TYR A 1 222 ? 3.575 -18.790 -26.315 1.00 46.09 222 TYR A N 1
ATOM 1807 C CA . TYR A 1 222 ? 2.768 -18.350 -27.450 1.00 46.09 222 TYR A CA 1
ATOM 1808 C C . TYR A 1 222 ? 3.154 -19.132 -28.706 1.00 46.09 222 TYR A C 1
ATOM 1810 O O . TYR A 1 222 ? 4.286 -19.591 -28.843 1.00 46.09 222 TYR A O 1
ATOM 1818 N N . ASN A 1 223 ? 2.221 -19.217 -29.647 1.00 47.19 223 ASN A N 1
ATOM 1819 C CA . ASN A 1 223 ? 2.511 -19.653 -31.006 1.00 47.19 223 ASN A CA 1
ATOM 1820 C C . ASN A 1 223 ? 2.500 -18.421 -31.908 1.00 47.19 223 ASN A C 1
ATOM 1822 O O . ASN A 1 223 ? 1.588 -17.595 -31.813 1.00 47.19 223 ASN A O 1
ATOM 1826 N N . SER A 1 224 ? 3.502 -18.288 -32.769 1.00 52.31 224 SER A N 1
ATOM 1827 C CA . SER A 1 224 ? 3.567 -17.257 -33.799 1.00 52.31 224 SER A CA 1
ATOM 1828 C C . SER A 1 224 ? 3.379 -17.882 -35.176 1.00 52.31 224 SER A C 1
ATOM 1830 O O . SER A 1 224 ? 3.805 -19.001 -35.462 1.00 52.31 224 SER A O 1
ATOM 1832 N N . SER A 1 225 ? 2.715 -17.137 -36.051 1.00 53.16 225 SER A N 1
ATOM 1833 C CA . SER A 1 225 ? 2.517 -17.519 -37.444 1.00 53.16 225 SER A CA 1
ATOM 1834 C C . SER A 1 225 ? 2.777 -16.303 -38.319 1.00 53.16 225 SER A C 1
ATOM 1836 O O . SER A 1 225 ? 2.268 -15.216 -38.037 1.00 53.16 225 SER A O 1
ATOM 1838 N N . PHE A 1 226 ? 3.564 -16.476 -39.376 1.00 57.19 226 PHE A N 1
ATOM 1839 C CA . PHE A 1 226 ? 3.868 -15.421 -40.338 1.00 57.19 226 PHE A CA 1
ATOM 1840 C C . PHE A 1 226 ? 3.203 -15.715 -41.682 1.00 57.19 226 PHE A C 1
ATOM 1842 O O . PHE A 1 226 ? 3.288 -16.833 -42.190 1.00 57.19 226 PHE A O 1
ATOM 1849 N N . TYR A 1 227 ? 2.568 -14.698 -42.268 1.00 59.94 227 TYR A N 1
ATOM 1850 C CA . TYR A 1 227 ? 1.854 -14.798 -43.539 1.00 59.94 227 TYR A CA 1
ATOM 1851 C C . TYR A 1 227 ? 2.462 -13.820 -44.558 1.00 59.94 227 TYR A C 1
ATOM 1853 O O . TYR A 1 227 ? 2.334 -12.607 -44.377 1.00 59.94 227 TYR A O 1
ATOM 1861 N N . PRO A 1 228 ? 3.117 -14.309 -45.627 1.00 53.53 228 PRO A N 1
ATOM 1862 C CA . PRO A 1 228 ? 3.716 -13.445 -46.641 1.00 53.53 228 PRO A CA 1
ATOM 1863 C C . PRO A 1 228 ? 2.671 -12.789 -47.561 1.00 53.53 228 PRO A C 1
ATOM 1865 O O . PRO A 1 228 ? 1.552 -13.286 -47.735 1.00 53.53 228 PRO A O 1
ATOM 1868 N N . GLU A 1 229 ? 3.069 -11.691 -48.216 1.00 53.06 229 GLU A N 1
ATOM 1869 C CA . GLU A 1 229 ? 2.253 -10.874 -49.135 1.00 53.06 229 GLU A CA 1
ATOM 1870 C C . GLU A 1 229 ? 1.996 -11.553 -50.499 1.00 53.06 229 GLU A C 1
ATOM 1872 O O . GLU A 1 229 ? 2.164 -10.972 -51.565 1.00 53.06 229 GLU A O 1
ATOM 1877 N N . VAL A 1 230 ? 1.576 -12.816 -50.484 1.00 51.38 230 VAL A N 1
ATOM 1878 C CA . VAL A 1 230 ? 1.171 -13.560 -51.690 1.00 51.38 230 VAL A CA 1
ATOM 1879 C C . VAL A 1 230 ? -0.342 -13.824 -51.694 1.00 51.38 230 VAL A C 1
ATOM 1881 O O . VAL A 1 230 ? -0.923 -14.118 -52.734 1.00 51.38 230 VAL A O 1
ATOM 1884 N N . SER A 1 231 ? -1.020 -13.651 -50.551 1.00 51.22 231 SER A N 1
ATOM 1885 C CA . SER A 1 231 ? -2.432 -14.032 -50.367 1.00 51.22 231 SER A CA 1
ATOM 1886 C C . SER A 1 231 ? -3.411 -12.871 -50.147 1.00 51.22 231 SER A C 1
ATOM 1888 O O . SER A 1 231 ? -4.614 -13.102 -50.081 1.00 51.22 231 SER A O 1
ATOM 1890 N N . GLY A 1 232 ? -2.952 -11.618 -50.026 1.00 54.81 232 GLY A N 1
ATOM 1891 C CA . GLY A 1 232 ? -3.840 -10.486 -49.708 1.00 54.81 232 GLY A CA 1
ATOM 1892 C C . GLY A 1 232 ? -4.574 -10.613 -48.361 1.00 54.81 232 GLY A C 1
ATOM 1893 O O . GLY A 1 232 ? -5.476 -9.822 -48.095 1.00 54.81 232 GLY A O 1
ATOM 1894 N N . THR A 1 233 ? -4.169 -11.565 -47.514 1.00 58.75 233 THR A N 1
ATOM 1895 C CA . THR A 1 233 ? -4.718 -11.879 -46.181 1.00 58.75 233 THR A CA 1
ATOM 1896 C C . THR A 1 233 ? -4.710 -10.684 -45.243 1.00 58.75 233 THR A C 1
ATOM 1898 O O . THR A 1 233 ? -5.615 -10.550 -44.428 1.00 58.75 233 THR A O 1
ATOM 1901 N N . TRP A 1 234 ? -3.758 -9.753 -45.386 1.00 63.59 234 TRP A N 1
ATOM 1902 C CA . TRP A 1 234 ? -3.756 -8.521 -44.593 1.00 63.59 234 TRP A CA 1
ATOM 1903 C C . TRP A 1 234 ? -5.086 -7.759 -44.711 1.00 63.59 234 TRP A C 1
ATOM 1905 O O . TRP A 1 234 ? -5.521 -7.156 -43.736 1.00 63.59 234 TRP A O 1
ATOM 1915 N N . LYS A 1 235 ? -5.777 -7.836 -45.862 1.00 70.88 235 LYS A N 1
ATOM 1916 C CA . LYS A 1 235 ? -7.083 -7.194 -46.083 1.00 70.88 235 LYS A CA 1
ATOM 1917 C C . LYS A 1 235 ? -8.203 -7.793 -45.232 1.00 70.88 235 LYS A C 1
ATOM 1919 O O . LYS A 1 235 ? -9.178 -7.094 -44.982 1.00 70.88 235 LYS A O 1
ATOM 1924 N N . GLU A 1 236 ? -8.082 -9.050 -44.805 1.00 73.62 236 GLU A N 1
ATOM 1925 C CA . GLU A 1 236 ? -9.061 -9.711 -43.929 1.00 73.62 236 GLU A CA 1
ATOM 1926 C C . GLU A 1 236 ? -8.975 -9.187 -42.492 1.00 73.62 236 GLU A C 1
ATOM 1928 O O . GLU A 1 236 ? -9.989 -9.083 -41.804 1.00 73.62 236 GLU A O 1
ATOM 1933 N N . TYR A 1 237 ? -7.770 -8.813 -42.059 1.00 73.00 237 TYR A N 1
ATOM 1934 C CA . TYR A 1 237 ? -7.501 -8.313 -40.710 1.00 73.00 237 TYR A CA 1
ATOM 1935 C C . TYR A 1 237 ? -7.425 -6.781 -40.635 1.00 73.00 237 TYR A C 1
ATOM 1937 O O . TYR A 1 237 ? -7.439 -6.219 -39.542 1.00 73.00 237 TYR A O 1
ATOM 1945 N N . TRP A 1 238 ? -7.349 -6.089 -41.776 1.00 80.44 238 TRP A N 1
ATOM 1946 C CA . TRP A 1 238 ? -7.218 -4.636 -41.831 1.00 80.44 238 TRP A CA 1
ATOM 1947 C C . TRP A 1 238 ? -8.529 -3.920 -41.528 1.00 80.44 238 TRP A C 1
ATOM 1949 O O . TRP A 1 238 ? -9.523 -4.067 -42.242 1.00 80.44 238 TRP A O 1
ATOM 1959 N N . LEU A 1 239 ? -8.497 -3.036 -40.534 1.00 80.06 239 LEU A N 1
ATOM 1960 C CA . LEU A 1 239 ? -9.635 -2.191 -40.197 1.00 80.06 239 LEU A CA 1
ATOM 1961 C C . LEU A 1 239 ? -9.442 -0.773 -40.754 1.00 80.06 239 LEU A C 1
ATOM 1963 O O . LEU A 1 239 ? -8.506 -0.066 -40.378 1.00 80.06 239 LEU A O 1
ATOM 1967 N N . ASP A 1 240 ? -10.333 -0.322 -41.642 1.00 77.69 240 ASP A N 1
ATOM 1968 C CA . ASP A 1 240 ? -10.291 1.045 -42.182 1.00 77.69 240 ASP A CA 1
ATOM 1969 C C . ASP A 1 240 ? -10.832 2.068 -41.171 1.00 77.69 240 ASP A C 1
ATOM 1971 O O . ASP A 1 240 ? -12.006 2.438 -41.176 1.00 77.69 240 ASP A O 1
ATOM 1975 N N . LEU A 1 241 ? -9.935 2.558 -40.315 1.00 73.56 241 LEU A N 1
ATOM 1976 C CA . LEU A 1 241 ? -10.240 3.562 -39.296 1.00 73.56 241 LEU A CA 1
ATOM 1977 C C . LEU A 1 241 ? -10.400 4.992 -39.849 1.00 73.56 241 LEU A C 1
ATOM 1979 O O . LEU A 1 241 ? -10.637 5.910 -39.071 1.00 73.56 241 LEU A O 1
ATOM 1983 N N . LYS A 1 242 ? -10.285 5.231 -41.168 1.00 67.31 242 LYS A N 1
ATOM 1984 C CA . LYS A 1 242 ? -10.535 6.569 -41.754 1.00 67.31 242 LYS A CA 1
ATOM 1985 C C . LYS A 1 242 ? -12.022 6.925 -41.800 1.00 67.31 242 LYS A C 1
ATOM 1987 O O . LYS A 1 242 ? -12.357 8.096 -41.952 1.00 67.31 242 LYS A O 1
ATOM 1992 N N . LYS A 1 243 ? -12.901 5.924 -41.699 1.00 59.56 243 LYS A N 1
ATOM 1993 C CA . LYS A 1 243 ? -14.362 6.068 -41.808 1.00 59.56 243 LYS A CA 1
ATOM 1994 C C . LYS A 1 243 ? -15.082 6.134 -40.458 1.00 59.56 243 LYS A C 1
ATOM 1996 O O . LYS A 1 243 ? -16.294 6.326 -40.451 1.00 59.56 243 LYS A O 1
ATOM 2001 N N . ASP A 1 244 ? -14.359 5.987 -39.347 1.00 56.03 244 ASP A N 1
ATOM 2002 C CA . ASP A 1 244 ? -14.912 5.985 -37.988 1.00 56.03 244 ASP A CA 1
ATOM 2003 C C . ASP A 1 244 ? -14.613 7.309 -37.251 1.00 56.03 244 ASP A C 1
ATOM 2005 O O . ASP A 1 244 ? -13.498 7.824 -37.358 1.00 56.03 244 ASP A O 1
ATOM 2009 N N . PRO A 1 245 ? -15.573 7.872 -36.491 1.00 47.25 245 PRO A N 1
ATOM 2010 C CA . PRO A 1 245 ? -15.445 9.193 -35.869 1.00 47.25 245 PRO A CA 1
ATOM 2011 C C . PRO A 1 245 ? -14.668 9.220 -34.538 1.00 47.25 245 PRO A C 1
ATOM 2013 O O . PRO A 1 245 ? -14.398 10.306 -34.023 1.00 47.25 245 PRO A O 1
ATOM 2016 N N . GLU A 1 246 ? -14.288 8.074 -33.963 1.00 51.34 246 GLU A N 1
ATOM 2017 C CA . GLU A 1 246 ? -13.559 8.005 -32.684 1.00 51.34 246 GLU A CA 1
ATOM 2018 C C . GLU A 1 246 ? -12.048 8.220 -32.876 1.00 51.34 246 GLU A C 1
ATOM 2020 O O . GLU A 1 246 ? -11.224 7.322 -32.731 1.00 51.34 246 GLU A O 1
ATOM 2025 N N . SER A 1 247 ? -11.654 9.443 -33.233 1.00 50.69 247 SER A N 1
ATOM 2026 C CA . SER A 1 247 ? -10.248 9.854 -33.238 1.00 50.69 247 SER A CA 1
ATOM 2027 C C . SER A 1 247 ? -9.907 10.574 -31.934 1.00 50.69 247 SER A C 1
ATOM 2029 O O . SER A 1 247 ? -10.397 11.678 -31.689 1.00 50.69 247 SER A O 1
ATOM 2031 N N . HIS A 1 248 ? -9.031 10.006 -31.107 1.00 49.44 248 HIS A N 1
ATOM 2032 C CA . HIS A 1 248 ? -8.456 10.755 -29.990 1.00 49.44 248 HIS A CA 1
ATOM 2033 C C . HIS A 1 248 ? -7.478 11.821 -30.521 1.00 49.44 248 HIS A C 1
ATOM 2035 O O . HIS A 1 248 ? -6.561 11.524 -31.285 1.00 49.44 248 HIS A O 1
ATOM 2041 N N . THR A 1 249 ? -7.649 13.074 -30.107 1.00 50.97 249 THR A N 1
ATOM 2042 C CA . THR A 1 249 ? -7.034 14.278 -30.705 1.00 50.97 249 THR A CA 1
ATOM 2043 C C . THR A 1 249 ? -5.589 14.583 -30.272 1.00 50.97 249 THR A C 1
ATOM 2045 O O . THR A 1 249 ? -5.126 15.704 -30.455 1.00 50.97 249 THR A O 1
ATOM 2048 N N . VAL A 1 250 ? -4.839 13.632 -29.700 1.00 50.66 250 VAL A N 1
ATOM 2049 C CA . VAL A 1 250 ? -3.590 13.962 -28.963 1.00 50.66 250 VAL A CA 1
ATOM 2050 C C . VAL A 1 250 ? -2.280 13.646 -29.707 1.00 50.66 250 VAL A C 1
ATOM 2052 O O . VAL A 1 250 ? -1.242 14.209 -29.363 1.00 50.66 250 VAL A O 1
ATOM 2055 N N . LEU A 1 251 ? -2.297 12.804 -30.745 1.00 53.47 251 LEU A N 1
ATOM 2056 C CA . LEU A 1 251 ? -1.075 12.364 -31.445 1.00 53.47 251 LEU A CA 1
ATOM 2057 C C . LEU A 1 251 ? -0.788 12.955 -32.845 1.00 53.47 251 LEU A C 1
ATOM 2059 O O . LEU A 1 251 ? 0.360 12.823 -33.269 1.00 53.47 251 LEU A O 1
ATOM 2063 N N . PRO A 1 252 ? -1.712 13.616 -33.577 1.00 52.00 252 PRO A N 1
ATOM 2064 C CA . PRO A 1 252 ? -1.335 14.333 -34.799 1.00 52.00 252 PRO A CA 1
ATOM 2065 C C . PRO A 1 252 ? -0.339 15.465 -34.491 1.00 52.00 252 PRO A C 1
ATOM 2067 O O . PRO A 1 252 ? -0.571 16.262 -33.582 1.00 52.00 252 PRO A O 1
ATOM 2070 N N . GLY A 1 253 ? 0.766 15.555 -35.240 1.00 49.72 253 GLY A N 1
ATOM 2071 C CA . GLY A 1 253 ? 1.770 16.612 -35.057 1.00 49.72 253 GLY A CA 1
ATOM 2072 C C . GLY A 1 253 ? 2.651 16.439 -33.811 1.00 49.72 253 GLY A C 1
ATOM 2073 O O . GLY A 1 253 ? 2.962 17.414 -33.125 1.00 49.72 253 GLY A O 1
ATOM 2074 N N . ALA A 1 254 ? 3.068 15.208 -33.506 1.00 52.81 254 ALA A N 1
ATOM 2075 C CA . ALA A 1 254 ? 3.903 14.883 -32.353 1.00 52.81 254 ALA A CA 1
ATOM 2076 C C . ALA A 1 254 ? 5.125 13.997 -32.686 1.00 52.81 254 ALA A C 1
ATOM 2078 O O . ALA A 1 254 ? 5.033 13.031 -33.444 1.00 52.81 254 ALA A O 1
ATOM 2079 N N . HIS A 1 255 ? 6.260 14.274 -32.038 1.00 46.78 255 HIS A N 1
ATOM 2080 C CA . HIS A 1 255 ? 7.440 13.398 -31.976 1.00 46.78 255 HIS A CA 1
ATOM 2081 C C . HIS A 1 255 ? 7.670 12.981 -30.521 1.00 46.78 255 HIS A C 1
ATOM 2083 O O . HIS A 1 255 ? 7.568 13.821 -29.624 1.00 46.78 255 HIS A O 1
ATOM 2089 N N . ARG A 1 256 ? 7.932 11.686 -30.287 1.00 54.69 256 ARG A N 1
ATOM 2090 C CA . ARG A 1 256 ? 8.175 11.088 -28.956 1.00 54.69 256 ARG A CA 1
ATOM 2091 C C . ARG A 1 256 ? 7.075 11.376 -27.927 1.00 54.69 256 ARG A C 1
ATOM 2093 O O . ARG A 1 256 ? 7.351 11.694 -26.770 1.00 54.69 256 ARG A O 1
ATOM 2100 N N . LYS A 1 257 ? 5.814 11.269 -28.346 1.00 61.88 257 LYS A N 1
ATOM 2101 C CA . LYS A 1 257 ? 4.654 11.393 -27.452 1.00 61.88 257 LYS A CA 1
ATOM 2102 C C . LYS A 1 257 ? 3.896 10.079 -27.346 1.00 61.88 257 LYS A C 1
ATOM 2104 O O . LYS A 1 257 ? 3.970 9.229 -28.235 1.00 61.88 257 LYS A O 1
ATOM 2109 N N . THR A 1 258 ? 3.134 9.967 -26.266 1.00 61.22 258 THR A N 1
ATOM 2110 C CA . THR A 1 258 ? 2.241 8.846 -26.002 1.00 61.22 258 THR A CA 1
ATOM 2111 C C . THR A 1 258 ? 0.840 9.286 -25.636 1.00 61.22 258 THR A C 1
ATOM 2113 O O . THR A 1 258 ? 0.616 10.408 -25.180 1.00 61.22 258 THR A O 1
ATOM 2116 N N . ALA A 1 259 ? -0.098 8.361 -25.813 1.00 66.38 259 ALA A N 1
ATOM 2117 C CA . ALA A 1 259 ? -1.432 8.436 -25.245 1.00 66.38 259 ALA A CA 1
ATOM 2118 C C . ALA A 1 259 ? -1.758 7.108 -24.554 1.00 66.38 259 ALA A C 1
ATOM 2120 O O . ALA A 1 259 ? -1.705 6.056 -25.188 1.00 66.38 259 ALA A O 1
ATOM 2121 N N . THR A 1 260 ? -2.085 7.158 -23.263 1.00 74.19 260 THR A N 1
ATOM 2122 C CA . THR A 1 260 ? -2.578 5.994 -22.518 1.00 74.19 260 THR A CA 1
ATOM 2123 C C . THR A 1 260 ? -4.083 5.872 -22.692 1.00 74.19 260 THR A C 1
ATOM 2125 O O . THR A 1 260 ? -4.811 6.855 -22.548 1.00 74.19 260 THR A O 1
ATOM 2128 N N . ILE A 1 261 ? -4.538 4.662 -22.994 1.00 72.56 261 ILE A N 1
ATOM 2129 C CA . ILE A 1 261 ? -5.943 4.311 -23.164 1.00 72.56 261 ILE A CA 1
ATOM 2130 C C . ILE A 1 261 ? -6.275 3.112 -22.280 1.00 72.56 261 ILE A C 1
ATOM 2132 O O . ILE A 1 261 ? -5.424 2.259 -22.037 1.00 72.56 261 ILE A O 1
ATOM 2136 N N . TYR A 1 262 ? -7.506 3.055 -21.788 1.00 77.38 262 TYR A N 1
ATOM 2137 C CA . TYR A 1 262 ? -8.000 1.916 -21.019 1.00 77.38 262 TYR A CA 1
ATOM 2138 C C . TYR A 1 262 ? -8.727 0.975 -21.969 1.00 77.38 262 TYR A C 1
ATOM 2140 O O . TYR A 1 262 ? -9.631 1.417 -22.677 1.00 77.38 262 TYR A O 1
ATOM 2148 N N . VAL A 1 263 ? -8.316 -0.292 -21.998 1.00 79.38 263 VAL A N 1
ATOM 2149 C CA . VAL A 1 263 ? -9.018 -1.318 -22.775 1.00 79.38 263 VAL A CA 1
ATOM 2150 C C . VAL A 1 263 ? -10.254 -1.773 -22.007 1.00 79.38 263 VAL A C 1
ATOM 2152 O O . VAL A 1 263 ? -10.264 -1.830 -20.779 1.00 79.38 263 VAL A O 1
ATOM 2155 N N . THR A 1 264 ? -11.325 -2.071 -22.731 1.00 80.38 264 THR A N 1
ATOM 2156 C CA . THR A 1 264 ? -12.627 -2.460 -22.166 1.00 80.38 264 THR A CA 1
ATOM 2157 C C . THR A 1 264 ? -12.741 -3.959 -21.858 1.00 80.38 264 THR A C 1
ATOM 2159 O O . THR A 1 264 ? -13.804 -4.426 -21.446 1.00 80.38 264 THR A O 1
ATOM 2162 N N . PHE A 1 265 ? -11.648 -4.707 -22.021 1.00 80.94 265 PHE A N 1
ATOM 2163 C CA . PHE A 1 265 ? -11.531 -6.135 -21.744 1.00 80.94 265 PHE A CA 1
ATOM 2164 C C . PHE A 1 265 ? -10.200 -6.449 -21.050 1.00 80.94 265 PHE A C 1
ATOM 2166 O O . PHE A 1 265 ? -9.216 -5.736 -21.236 1.00 80.94 265 PHE A O 1
ATOM 2173 N N . ASP A 1 266 ? -10.171 -7.546 -20.294 1.00 76.69 266 ASP A N 1
ATOM 2174 C CA . ASP A 1 266 ? -8.956 -8.065 -19.666 1.00 76.69 266 ASP A CA 1
ATOM 2175 C C . ASP A 1 266 ? -8.064 -8.699 -20.748 1.00 76.69 266 ASP A C 1
ATOM 2177 O O . ASP A 1 266 ? -8.405 -9.749 -21.300 1.00 76.69 266 ASP A O 1
ATOM 2181 N N . PHE A 1 267 ? -6.935 -8.070 -21.086 1.00 79.62 267 PHE A N 1
ATOM 2182 C CA . PHE A 1 267 ? -5.984 -8.627 -22.051 1.00 79.62 267 PHE A CA 1
ATOM 2183 C C . PHE A 1 267 ? -4.869 -9.401 -21.330 1.00 79.62 267 PHE A C 1
ATOM 2185 O O . PHE A 1 267 ? -4.111 -8.792 -20.572 1.00 79.62 267 PHE A O 1
ATOM 2192 N N . PRO A 1 268 ? -4.722 -10.723 -21.531 1.00 71.00 268 PRO A N 1
ATOM 2193 C CA . PRO A 1 268 ? -3.616 -11.466 -20.944 1.00 71.00 268 PRO A CA 1
ATOM 2194 C C . PRO A 1 268 ? -2.318 -11.186 -21.712 1.00 71.00 268 PRO A C 1
ATOM 2196 O O . PRO A 1 268 ? -2.223 -11.451 -22.907 1.00 71.00 268 PRO A O 1
ATOM 2199 N N . PHE A 1 269 ? -1.293 -10.702 -21.015 1.00 66.94 269 PHE A N 1
ATOM 2200 C CA . PHE A 1 269 ? 0.036 -10.460 -21.573 1.00 66.94 269 PHE A CA 1
ATOM 2201 C C . PHE A 1 269 ? 1.080 -11.055 -20.626 1.00 66.94 269 PHE A C 1
ATOM 2203 O O . PHE A 1 269 ? 1.193 -10.618 -19.489 1.00 66.94 269 PHE A O 1
ATOM 2210 N N . TYR A 1 270 ? 1.776 -12.118 -21.050 1.00 56.47 270 TYR A N 1
ATOM 2211 C CA . TYR A 1 270 ? 2.855 -12.781 -20.292 1.00 56.47 270 TYR A CA 1
ATOM 2212 C C . TYR A 1 270 ? 2.596 -12.925 -18.774 1.00 56.47 270 TYR A C 1
ATOM 2214 O O . TYR A 1 270 ? 3.363 -12.491 -17.917 1.00 56.47 270 TYR A O 1
ATOM 2222 N N . GLY A 1 271 ? 1.465 -13.542 -18.416 1.00 51.03 271 GLY A N 1
ATOM 2223 C CA . GLY A 1 271 ? 1.138 -13.857 -17.022 1.00 51.03 271 GLY A CA 1
ATOM 2224 C C . GLY A 1 271 ? 0.599 -12.696 -16.176 1.00 51.03 271 GLY A C 1
ATOM 2225 O O . GLY A 1 271 ? 0.405 -12.879 -14.976 1.00 51.03 271 GLY A O 1
ATOM 2226 N N . HIS A 1 272 ? 0.304 -11.534 -16.757 1.00 53.19 272 HIS A N 1
ATOM 2227 C CA . HIS A 1 272 ? -0.460 -10.475 -16.094 1.00 53.19 272 HIS A CA 1
ATOM 2228 C C . HIS A 1 272 ? -1.605 -9.973 -16.984 1.00 53.19 272 HIS A C 1
ATOM 2230 O O . HIS A 1 272 ? -1.629 -10.210 -18.192 1.00 53.19 272 HIS A O 1
ATOM 2236 N N . ILE A 1 273 ? -2.606 -9.346 -16.362 1.00 63.16 273 ILE A N 1
ATOM 2237 C CA . ILE A 1 273 ? -3.763 -8.781 -17.061 1.00 63.16 273 ILE A CA 1
ATOM 2238 C C . ILE A 1 273 ? -3.507 -7.297 -17.304 1.00 63.16 273 ILE A C 1
ATOM 2240 O O . ILE A 1 273 ? -3.305 -6.535 -16.359 1.00 63.16 273 ILE A O 1
ATOM 2244 N N . VAL A 1 274 ? -3.539 -6.901 -18.571 1.00 70.19 274 VAL A N 1
ATOM 2245 C CA . VAL A 1 274 ? -3.323 -5.534 -19.033 1.00 70.19 274 VAL A CA 1
ATOM 2246 C C . VAL A 1 274 ? -4.678 -4.871 -19.257 1.00 70.19 274 VAL A C 1
ATOM 2248 O O . VAL A 1 274 ? -5.448 -5.284 -20.120 1.00 70.19 274 VAL A O 1
ATOM 2251 N N . ASN A 1 275 ? -4.943 -3.816 -18.483 1.00 72.56 275 ASN A N 1
ATOM 2252 C CA . ASN A 1 275 ? -6.201 -3.051 -18.527 1.00 72.56 275 ASN A CA 1
ATOM 2253 C C . ASN A 1 275 ? -6.023 -1.626 -19.066 1.00 72.56 275 ASN A C 1
ATOM 2255 O O . ASN A 1 275 ? -6.987 -0.886 -19.266 1.00 72.56 275 ASN A O 1
ATOM 2259 N N . ASN A 1 276 ? -4.779 -1.219 -19.297 1.00 74.00 276 ASN A N 1
ATOM 2260 C CA . ASN A 1 276 ? -4.442 0.019 -19.972 1.00 74.00 276 ASN A CA 1
ATOM 2261 C C . ASN A 1 276 ? -3.245 -0.222 -20.890 1.00 74.00 276 ASN A C 1
ATOM 2263 O O . ASN A 1 276 ? -2.380 -1.035 -20.587 1.00 74.00 276 ASN A O 1
ATOM 2267 N N . VAL A 1 277 ? -3.205 0.476 -22.018 1.00 79.94 277 VAL A N 1
ATOM 2268 C CA . VAL A 1 277 ? -2.066 0.440 -22.933 1.00 79.94 277 VAL A CA 1
ATOM 2269 C C . VAL A 1 277 ? -1.676 1.850 -23.315 1.00 79.94 277 VAL A C 1
ATOM 2271 O O . VAL A 1 277 ? -2.511 2.745 -23.444 1.00 79.94 277 VAL A O 1
ATOM 2274 N N . THR A 1 278 ? -0.385 2.061 -23.513 1.00 78.69 278 THR A N 1
ATOM 2275 C CA . THR A 1 278 ? 0.167 3.358 -23.878 1.00 78.69 278 THR A CA 1
ATOM 2276 C C . THR A 1 278 ? 0.661 3.317 -25.321 1.00 78.69 278 THR A C 1
ATOM 2278 O O . THR A 1 278 ? 1.643 2.653 -25.640 1.00 78.69 278 THR A O 1
ATOM 2281 N N . ILE A 1 279 ? -0.035 4.033 -26.205 1.00 83.31 279 ILE A N 1
ATOM 2282 C CA . ILE A 1 279 ? 0.262 4.121 -27.639 1.00 83.31 279 ILE A CA 1
ATOM 2283 C C . ILE A 1 279 ? 1.400 5.110 -27.857 1.00 83.31 279 ILE A C 1
ATOM 2285 O O . ILE A 1 279 ? 1.238 6.286 -27.526 1.00 83.31 279 ILE A O 1
ATOM 2289 N N . ALA A 1 280 ? 2.512 4.672 -28.450 1.00 81.38 280 ALA A N 1
ATOM 2290 C CA . ALA A 1 280 ? 3.665 5.520 -28.740 1.00 81.38 280 ALA A CA 1
ATOM 2291 C C . ALA A 1 280 ? 3.752 5.925 -30.217 1.00 81.38 280 ALA A C 1
ATOM 2293 O O . ALA A 1 280 ? 3.453 5.143 -31.122 1.00 81.38 280 ALA A O 1
ATOM 2294 N N . THR A 1 281 ? 4.252 7.138 -30.483 1.00 78.38 281 THR A N 1
ATOM 2295 C CA . THR A 1 281 ? 4.517 7.585 -31.864 1.00 78.38 281 THR A CA 1
ATOM 2296 C C . THR A 1 281 ? 5.529 6.702 -32.587 1.00 78.38 281 THR A C 1
ATOM 2298 O O . THR A 1 281 ? 5.439 6.572 -33.799 1.00 78.38 281 THR A O 1
ATOM 2301 N N . GLY A 1 282 ? 6.430 6.052 -31.844 1.00 78.81 282 GLY A N 1
ATOM 2302 C CA . GLY A 1 282 ? 7.466 5.157 -32.361 1.00 78.81 282 GLY A CA 1
ATOM 2303 C C . GLY A 1 282 ? 6.988 3.778 -32.822 1.00 78.81 282 GLY A C 1
ATOM 2304 O O . GLY A 1 282 ? 7.830 2.909 -32.969 1.00 78.81 282 GLY A O 1
ATOM 2305 N N . GLY A 1 283 ? 5.682 3.555 -33.024 1.00 81.25 283 GLY A N 1
ATOM 2306 C CA . GLY A 1 283 ? 5.164 2.330 -33.653 1.00 81.25 283 GLY A CA 1
ATOM 2307 C C . GLY A 1 283 ? 4.997 1.115 -32.730 1.00 81.25 283 GLY A C 1
ATOM 2308 O O . GLY A 1 283 ? 5.034 -0.028 -33.186 1.00 81.25 283 GLY A O 1
ATOM 2309 N N . PHE A 1 284 ? 4.801 1.348 -31.429 1.00 83.62 284 PHE A N 1
ATOM 2310 C CA . PHE A 1 284 ? 4.596 0.290 -30.436 1.00 83.62 284 PHE A CA 1
ATOM 2311 C C . PHE A 1 284 ? 3.539 0.658 -29.386 1.00 83.62 284 PHE A C 1
ATOM 2313 O O . PHE A 1 284 ? 3.230 1.836 -29.171 1.00 83.62 284 PHE A O 1
ATOM 2320 N N . LEU A 1 285 ? 3.004 -0.368 -28.720 1.00 83.56 285 LEU A N 1
ATOM 2321 C CA . LEU A 1 285 ? 2.176 -0.257 -27.522 1.00 83.56 285 LEU A CA 1
ATOM 2322 C C . LEU A 1 285 ? 2.980 -0.671 -26.303 1.00 83.56 285 LEU A C 1
ATOM 2324 O O . LEU A 1 285 ? 3.434 -1.808 -26.228 1.00 83.56 285 LEU A O 1
ATOM 2328 N N . TYR A 1 286 ? 3.116 0.229 -25.339 1.00 78.81 286 TYR A N 1
ATOM 2329 C CA . TYR A 1 286 ? 3.631 -0.105 -24.019 1.00 78.81 286 TYR A CA 1
ATOM 2330 C C . TYR A 1 286 ? 2.502 -0.655 -23.144 1.00 78.81 286 TYR A C 1
ATOM 2332 O O . TYR A 1 286 ? 1.428 -0.056 -23.072 1.00 78.81 286 TYR A O 1
ATOM 2340 N N . MET A 1 287 ? 2.755 -1.791 -22.503 1.00 72.31 287 MET A N 1
ATOM 2341 C CA . MET A 1 287 ? 1.783 -2.565 -21.723 1.00 72.31 287 MET A CA 1
ATOM 2342 C C . MET A 1 287 ? 2.152 -2.680 -20.238 1.00 72.31 287 MET A C 1
ATOM 2344 O O . MET A 1 287 ? 1.471 -3.382 -19.502 1.00 72.31 287 MET A O 1
ATOM 2348 N N . GLY A 1 288 ? 3.212 -1.998 -19.795 1.00 61.31 288 GLY A N 1
ATOM 2349 C CA . GLY A 1 288 ? 3.610 -1.988 -18.388 1.00 61.31 288 GLY A CA 1
ATOM 2350 C C . GLY A 1 288 ? 2.853 -0.960 -17.542 1.00 61.31 288 GLY A C 1
ATOM 2351 O O . GLY A 1 288 ? 2.432 0.091 -18.028 1.00 61.31 288 GLY A O 1
ATOM 2352 N N . ASP A 1 289 ? 2.750 -1.230 -16.240 1.00 52.09 289 ASP A N 1
ATOM 2353 C CA . ASP A 1 289 ? 1.999 -0.403 -15.280 1.00 52.09 289 ASP A CA 1
ATOM 2354 C C . ASP A 1 289 ? 2.684 0.935 -14.927 1.00 52.09 289 ASP A C 1
ATOM 2356 O O . ASP A 1 289 ? 2.054 1.856 -14.399 1.00 52.09 289 ASP A O 1
ATOM 2360 N N . TYR A 1 290 ? 3.983 1.078 -15.215 1.00 49.09 290 TYR A N 1
ATOM 2361 C CA . TYR A 1 290 ? 4.787 2.229 -14.794 1.00 49.09 290 TYR A CA 1
ATOM 2362 C C . TYR A 1 290 ? 5.192 3.116 -15.976 1.00 49.09 290 TYR A C 1
ATOM 2364 O O . TYR A 1 290 ? 6.037 2.756 -16.793 1.00 49.09 290 TYR A O 1
ATOM 2372 N N . LEU A 1 291 ? 4.649 4.337 -16.035 1.00 44.09 291 LEU A N 1
ATOM 2373 C CA . LEU A 1 291 ? 4.953 5.323 -17.087 1.00 44.09 291 LEU A CA 1
ATOM 2374 C C . LEU A 1 291 ? 6.408 5.851 -17.043 1.00 44.09 291 LEU A C 1
ATOM 2376 O O . LEU A 1 291 ? 6.880 6.465 -18.000 1.00 44.09 291 LEU A O 1
ATOM 2380 N N . GLN A 1 292 ? 7.118 5.642 -15.927 1.00 38.59 292 GLN A N 1
ATOM 2381 C CA . GLN A 1 292 ? 8.489 6.121 -15.712 1.00 38.59 292 GLN A CA 1
ATOM 2382 C C . GLN A 1 292 ? 9.520 5.353 -16.564 1.00 38.59 292 GLN A C 1
ATOM 2384 O O . GLN A 1 292 ? 10.491 5.962 -17.013 1.00 38.59 292 GLN A O 1
ATOM 2389 N N . ASP A 1 293 ? 9.276 4.070 -16.859 1.00 42.31 293 ASP A N 1
ATOM 2390 C CA . ASP A 1 293 ? 10.107 3.252 -17.759 1.00 42.31 293 ASP A CA 1
ATOM 2391 C C . ASP A 1 293 ? 9.941 3.659 -19.230 1.00 42.31 293 ASP A C 1
ATOM 2393 O O . ASP A 1 293 ? 10.894 3.606 -20.005 1.00 42.31 293 ASP A O 1
ATOM 2397 N N . TYR A 1 294 ? 8.756 4.155 -19.606 1.00 43.59 294 TYR A N 1
ATOM 2398 C CA . TYR A 1 294 ? 8.476 4.672 -20.948 1.00 43.59 294 TYR A CA 1
ATOM 2399 C C . TYR A 1 294 ? 9.276 5.948 -21.283 1.00 43.59 294 TYR A C 1
ATOM 2401 O O . TYR A 1 294 ? 9.720 6.115 -22.420 1.00 43.59 294 TYR A O 1
ATOM 2409 N N . LEU A 1 295 ? 9.503 6.846 -20.312 1.00 37.28 295 LEU A N 1
ATOM 2410 C CA . LEU A 1 295 ? 10.267 8.086 -20.545 1.00 37.28 295 LEU A CA 1
ATOM 2411 C C . LEU A 1 295 ? 11.724 7.817 -20.963 1.00 37.28 295 LEU A C 1
ATOM 2413 O O . LEU A 1 295 ? 12.346 8.665 -21.605 1.00 37.28 295 LEU A O 1
ATOM 2417 N N . ASN A 1 296 ? 12.231 6.614 -20.687 1.00 46.28 296 ASN A N 1
ATOM 2418 C CA . ASN A 1 296 ? 13.425 6.069 -21.310 1.00 46.28 296 ASN A CA 1
ATOM 2419 C C . ASN A 1 296 ? 12.998 5.176 -22.486 1.00 46.28 296 ASN A C 1
ATOM 2421 O O . ASN A 1 296 ? 12.950 3.961 -22.351 1.00 46.28 296 ASN A O 1
ATOM 2425 N N . ALA A 1 297 ? 12.718 5.750 -23.661 1.00 39.50 297 ALA A N 1
ATOM 2426 C CA . ALA A 1 297 ? 12.273 4.998 -24.850 1.00 39.50 297 ALA A CA 1
ATOM 2427 C C . ALA A 1 297 ? 13.192 3.811 -25.248 1.00 39.50 297 ALA A C 1
ATOM 2429 O O . ALA A 1 297 ? 12.764 2.891 -25.937 1.00 39.50 297 ALA A O 1
ATOM 2430 N N . LEU A 1 298 ? 14.446 3.808 -24.779 1.00 41.56 298 LEU A N 1
ATOM 2431 C CA . LEU A 1 298 ? 15.446 2.744 -24.957 1.00 41.56 298 LEU A CA 1
ATOM 2432 C C . LEU A 1 298 ? 15.324 1.580 -23.949 1.00 41.56 298 LEU A C 1
ATOM 2434 O O . LEU A 1 298 ? 16.000 0.565 -24.102 1.00 41.56 298 LEU A O 1
ATOM 2438 N N . ALA A 1 299 ? 14.495 1.733 -22.914 1.00 42.31 299 ALA A N 1
ATOM 2439 C CA . ALA A 1 299 ? 14.364 0.840 -21.766 1.00 42.31 299 ALA A CA 1
ATOM 2440 C C . ALA A 1 299 ? 12.905 0.456 -21.467 1.00 42.31 299 ALA A C 1
ATOM 2442 O O . ALA A 1 299 ? 12.639 -0.036 -20.376 1.00 42.31 299 ALA A O 1
ATOM 2443 N N . ALA A 1 300 ? 11.963 0.659 -22.394 1.00 48.03 300 ALA A N 1
ATOM 2444 C CA . ALA A 1 300 ? 10.603 0.148 -22.241 1.00 48.03 300 ALA A CA 1
ATOM 2445 C C . ALA A 1 300 ? 10.652 -1.385 -22.246 1.00 48.03 300 ALA A C 1
ATOM 2447 O O . ALA A 1 300 ? 11.053 -1.987 -23.244 1.00 48.03 300 ALA A O 1
ATOM 2448 N N . LYS A 1 301 ? 10.300 -2.012 -21.117 1.00 56.72 301 LYS A N 1
ATOM 2449 C CA . LYS A 1 301 ? 10.532 -3.447 -20.916 1.00 56.72 301 LYS A CA 1
ATOM 2450 C C . LYS A 1 301 ? 9.274 -4.318 -21.028 1.00 56.72 301 LYS A C 1
ATOM 2452 O O . LYS A 1 301 ? 9.360 -5.500 -20.756 1.00 56.72 301 LYS A O 1
ATOM 2457 N N . GLN A 1 302 ? 8.142 -3.760 -21.468 1.00 66.62 302 GLN A N 1
ATOM 2458 C CA . GLN A 1 302 ? 6.867 -4.474 -21.645 1.00 66.62 302 GLN A CA 1
ATOM 2459 C C . GLN A 1 302 ? 6.074 -3.854 -22.809 1.00 66.62 302 GLN A C 1
ATOM 2461 O O . GLN A 1 302 ? 5.372 -2.859 -22.621 1.00 66.62 302 GLN A O 1
ATOM 2466 N N . TYR A 1 303 ? 6.232 -4.354 -24.037 1.00 73.75 303 TYR A N 1
ATOM 2467 C CA . TYR A 1 303 ? 5.563 -3.805 -25.220 1.00 73.75 303 TYR A CA 1
ATOM 2468 C C . TYR A 1 303 ? 5.221 -4.844 -26.294 1.00 73.75 303 TYR A C 1
ATOM 2470 O O . TYR A 1 303 ? 5.833 -5.905 -26.387 1.00 73.75 303 TYR A O 1
ATOM 2478 N N . ALA A 1 304 ? 4.282 -4.480 -27.169 1.00 77.94 304 ALA A N 1
ATOM 2479 C CA . ALA A 1 304 ? 4.100 -5.095 -28.482 1.00 77.94 304 ALA A CA 1
ATOM 2480 C C . ALA A 1 304 ? 4.391 -4.060 -29.569 1.00 77.94 304 ALA A C 1
ATOM 2482 O O . ALA A 1 304 ? 3.876 -2.940 -29.529 1.00 77.94 304 ALA A O 1
ATOM 2483 N N . ALA A 1 305 ? 5.220 -4.428 -30.537 1.00 78.50 305 ALA A N 1
ATOM 2484 C CA . ALA A 1 305 ? 5.670 -3.544 -31.597 1.00 78.50 305 ALA A CA 1
ATOM 2485 C C . ALA A 1 305 ? 5.501 -4.220 -32.962 1.00 78.50 305 ALA A C 1
ATOM 2487 O O . ALA A 1 305 ? 6.317 -5.077 -33.307 1.00 78.50 305 ALA A O 1
ATOM 2488 N N . PRO A 1 306 ? 4.509 -3.820 -33.780 1.00 74.56 306 PRO A N 1
ATOM 2489 C CA . PRO A 1 306 ? 4.537 -4.150 -35.199 1.00 74.56 306 PRO A CA 1
ATOM 2490 C C . PRO A 1 306 ? 5.808 -3.582 -35.840 1.00 74.56 306 PRO A C 1
ATOM 2492 O O . PRO A 1 306 ? 6.445 -4.263 -36.632 1.00 74.56 306 PRO A O 1
ATOM 2495 N N . LEU A 1 307 ? 6.221 -2.365 -35.478 1.00 78.44 307 LEU A N 1
ATOM 2496 C CA . LEU A 1 307 ? 7.503 -1.806 -35.892 1.00 78.44 307 LEU A CA 1
ATOM 2497 C C . LEU A 1 307 ? 7.897 -0.667 -34.954 1.00 78.44 307 LEU A C 1
ATOM 2499 O O . LEU A 1 307 ? 7.381 0.439 -35.065 1.00 78.44 307 LEU A O 1
ATOM 2503 N N . LEU A 1 308 ? 8.824 -0.931 -34.039 1.00 78.38 308 LEU A N 1
ATOM 2504 C CA . LEU A 1 308 ? 9.427 0.086 -33.189 1.00 78.38 308 LEU A CA 1
ATOM 2505 C C . LEU A 1 308 ? 10.548 0.778 -33.965 1.00 78.38 308 LEU A C 1
ATOM 2507 O O . LEU A 1 308 ? 11.508 0.109 -34.334 1.00 78.38 308 LEU A O 1
ATOM 2511 N N . ALA A 1 309 ? 10.445 2.090 -34.188 1.00 77.00 309 ALA A N 1
ATOM 2512 C CA . ALA A 1 309 ? 11.483 2.913 -34.822 1.00 77.00 309 ALA A CA 1
ATOM 2513 C C . ALA A 1 309 ? 11.334 4.409 -34.443 1.00 77.00 309 ALA A C 1
ATOM 2515 O O . ALA A 1 309 ? 10.382 4.788 -33.757 1.00 77.00 309 ALA A O 1
ATOM 2516 N N . ASP A 1 310 ? 12.252 5.284 -34.882 1.00 78.62 310 ASP A N 1
ATOM 2517 C CA . ASP A 1 310 ? 12.205 6.743 -34.614 1.00 78.62 310 ASP A CA 1
ATOM 2518 C C . ASP A 1 310 ? 11.194 7.465 -35.527 1.00 78.62 310 ASP A C 1
ATOM 2520 O O . ASP A 1 310 ? 11.541 8.370 -36.291 1.00 78.62 310 ASP A O 1
ATOM 2524 N N . PHE A 1 311 ? 9.931 7.035 -35.490 1.00 83.56 311 PHE A N 1
ATOM 2525 C CA . PHE A 1 311 ? 8.855 7.646 -36.266 1.00 83.56 311 PHE A CA 1
ATOM 2526 C C . PHE A 1 311 ? 8.475 9.035 -35.741 1.00 83.56 311 PHE A C 1
ATOM 2528 O O . PHE A 1 311 ? 8.346 9.284 -34.538 1.00 83.56 311 PHE A O 1
ATOM 2535 N N . ASP A 1 312 ? 8.233 9.938 -36.685 1.00 78.44 312 ASP A N 1
ATOM 2536 C CA . ASP A 1 312 ? 7.874 11.327 -36.462 1.00 78.44 312 ASP A CA 1
ATOM 2537 C C . ASP A 1 312 ? 6.601 11.682 -37.235 1.00 78.44 312 ASP A C 1
ATOM 2539 O O . ASP A 1 312 ? 6.564 11.683 -38.468 1.00 78.44 312 ASP A O 1
ATOM 2543 N N . THR A 1 313 ? 5.542 12.025 -36.500 1.00 77.88 313 THR A N 1
ATOM 2544 C CA . THR A 1 313 ? 4.267 12.427 -37.109 1.00 77.88 313 THR A CA 1
ATOM 2545 C C . THR A 1 313 ? 4.212 13.918 -37.454 1.00 77.88 313 THR A C 1
ATOM 2547 O O . THR A 1 313 ? 3.286 14.336 -38.138 1.00 77.88 313 THR A O 1
ATOM 2550 N N . MET A 1 314 ? 5.192 14.730 -37.030 1.00 75.69 314 MET A N 1
ATOM 2551 C CA . MET A 1 314 ? 5.307 16.142 -37.437 1.00 75.69 314 MET A CA 1
ATOM 2552 C C . MET A 1 314 ? 5.917 16.291 -38.828 1.00 75.69 314 MET A C 1
ATOM 2554 O O . MET A 1 314 ? 5.592 17.228 -39.551 1.00 75.69 314 MET A O 1
ATOM 2558 N N . SER A 1 315 ? 6.812 15.375 -39.196 1.00 78.12 315 SER A N 1
ATOM 2559 C CA . SER A 1 315 ? 7.591 15.462 -40.435 1.00 78.12 315 SER A CA 1
ATOM 2560 C C . SER A 1 315 ? 6.759 15.230 -41.709 1.00 78.12 315 SER A C 1
ATOM 2562 O O . SER A 1 315 ? 7.221 15.552 -42.802 1.00 78.12 315 SER A O 1
ATOM 2564 N N . ASN A 1 316 ? 5.530 14.717 -41.594 1.00 79.81 316 ASN A N 1
ATOM 2565 C CA . ASN A 1 316 ? 4.592 14.569 -42.708 1.00 79.81 316 ASN A CA 1
ATOM 2566 C C . ASN A 1 316 ? 3.171 14.965 -42.253 1.00 79.81 316 ASN A C 1
ATOM 2568 O O . ASN A 1 316 ? 2.648 14.336 -41.335 1.00 79.81 316 ASN A O 1
ATOM 2572 N N . PRO A 1 317 ? 2.515 15.957 -42.890 1.00 77.50 317 PRO A N 1
ATOM 2573 C CA . PRO A 1 317 ? 1.179 16.419 -42.497 1.00 77.50 317 PRO A CA 1
ATOM 2574 C C . PRO A 1 317 ? 0.077 15.366 -42.689 1.00 77.50 317 PRO A C 1
ATOM 2576 O O . PRO A 1 317 ? -0.993 15.497 -42.101 1.00 77.50 317 PRO A O 1
ATOM 2579 N N . ASN A 1 318 ? 0.330 14.325 -43.489 1.00 81.62 318 ASN A N 1
ATOM 2580 C CA . ASN A 1 318 ? -0.595 13.206 -43.679 1.00 81.62 318 ASN A CA 1
ATOM 2581 C C . ASN A 1 318 ? -0.413 12.091 -42.633 1.00 81.62 318 ASN A C 1
ATOM 2583 O O . ASN A 1 318 ? -1.206 11.146 -42.622 1.00 81.62 318 ASN A O 1
ATOM 2587 N N . SER A 1 319 ? 0.609 12.182 -41.773 1.00 85.81 319 SER A N 1
ATOM 2588 C CA . SER A 1 319 ? 0.844 11.218 -40.699 1.00 85.81 319 SER A CA 1
ATOM 2589 C C . SER A 1 319 ? -0.262 11.288 -39.654 1.00 85.81 319 SER A C 1
ATOM 2591 O O . SER A 1 319 ? -0.564 12.358 -39.122 1.00 85.81 319 SER A O 1
ATOM 2593 N N . SER A 1 320 ? -0.824 10.141 -39.281 1.00 83.56 320 SER A N 1
ATOM 2594 C CA . SER A 1 320 ? -1.777 10.074 -38.171 1.00 83.56 320 SER A CA 1
ATOM 2595 C C . SER A 1 320 ? -1.671 8.768 -37.396 1.00 83.56 320 SER A C 1
ATOM 2597 O O . SER A 1 320 ? -1.274 7.738 -37.935 1.00 83.56 320 SER A O 1
ATOM 2599 N N . ILE A 1 321 ? -2.035 8.819 -36.115 1.00 85.44 321 ILE A N 1
ATOM 2600 C CA . ILE A 1 321 ? -2.165 7.639 -35.259 1.00 85.44 321 ILE A CA 1
ATOM 2601 C C . ILE A 1 321 ? -3.604 7.600 -34.756 1.00 85.44 321 ILE A C 1
ATOM 2603 O O . ILE A 1 321 ? -4.095 8.589 -34.209 1.00 85.44 321 ILE A O 1
ATOM 2607 N N . ARG A 1 322 ? -4.289 6.478 -34.976 1.00 83.69 322 ARG A N 1
ATOM 2608 C CA . ARG A 1 322 ? -5.694 6.251 -34.603 1.00 83.69 322 ARG A CA 1
ATOM 2609 C C . ARG A 1 322 ? -5.823 4.939 -33.845 1.00 83.69 322 ARG A C 1
ATOM 2611 O O . ARG A 1 322 ? -5.000 4.048 -34.027 1.00 83.69 322 ARG A O 1
ATOM 2618 N N . TYR A 1 323 ? -6.864 4.800 -33.036 1.00 87.06 323 TYR A N 1
ATOM 2619 C CA . TYR A 1 323 ? -7.210 3.521 -32.427 1.00 87.06 323 TYR A CA 1
ATOM 2620 C C . TYR A 1 323 ? -8.725 3.349 -32.344 1.00 87.06 323 TYR A C 1
ATOM 2622 O O . TYR A 1 323 ? -9.457 4.327 -32.451 1.00 87.06 323 TYR A O 1
ATOM 2630 N N . LYS A 1 324 ? -9.176 2.110 -32.151 1.00 84.06 324 LYS A N 1
ATOM 2631 C CA . LYS A 1 324 ? -10.565 1.760 -31.855 1.00 84.06 324 LYS A CA 1
ATOM 2632 C C . LYS A 1 324 ? -10.597 0.564 -30.916 1.00 84.06 324 LYS A C 1
ATOM 2634 O O . LYS A 1 324 ? -9.954 -0.444 -31.203 1.00 84.06 324 LYS A O 1
ATOM 2639 N N . ASP A 1 325 ? -11.360 0.675 -29.838 1.00 84.12 325 ASP A N 1
ATOM 2640 C CA . ASP A 1 325 ? -11.712 -0.446 -28.968 1.00 84.12 325 ASP A CA 1
ATOM 2641 C C . ASP A 1 325 ? -13.201 -0.764 -29.155 1.00 84.12 325 ASP A C 1
ATOM 2643 O O . ASP A 1 325 ? -14.034 0.138 -29.167 1.00 84.12 325 ASP A O 1
ATOM 2647 N N . ASN A 1 326 ? -13.539 -2.036 -29.354 1.00 82.69 326 ASN A N 1
ATOM 2648 C CA . ASN A 1 326 ? -14.917 -2.489 -29.549 1.00 82.69 326 ASN A CA 1
ATOM 2649 C C . ASN A 1 326 ? -15.416 -3.454 -28.454 1.00 82.69 326 ASN A C 1
ATOM 2651 O O . ASN A 1 326 ? -16.446 -4.100 -28.654 1.00 82.69 326 ASN A O 1
ATOM 2655 N N . GLY A 1 327 ? -14.696 -3.604 -27.335 1.00 77.12 327 GLY A N 1
ATOM 2656 C CA . GLY A 1 327 ? -15.045 -4.553 -26.266 1.00 77.12 327 GLY A CA 1
ATOM 2657 C C . GLY A 1 327 ? -14.456 -5.951 -26.436 1.00 77.12 327 GLY A C 1
ATOM 2658 O O . GLY A 1 327 ? -14.399 -6.721 -25.481 1.00 77.12 327 GLY A O 1
ATOM 2659 N N . THR A 1 328 ? -14.013 -6.297 -27.644 1.00 81.50 328 THR A N 1
ATOM 2660 C CA . THR A 1 328 ? -13.436 -7.616 -27.959 1.00 81.50 328 THR A CA 1
ATOM 2661 C C . THR A 1 328 ? -12.042 -7.527 -28.561 1.00 81.50 328 THR A C 1
ATOM 2663 O O . THR A 1 328 ? -11.270 -8.478 -28.462 1.00 81.50 328 THR A O 1
ATOM 2666 N N . ALA A 1 329 ? -11.708 -6.391 -29.168 1.00 87.00 329 ALA A N 1
ATOM 2667 C CA . ALA A 1 329 ? -10.395 -6.113 -29.702 1.00 87.00 329 ALA A CA 1
ATOM 2668 C C . ALA A 1 329 ? -10.086 -4.615 -29.651 1.00 87.00 329 ALA A C 1
ATOM 2670 O O . ALA A 1 329 ? -10.940 -3.777 -29.951 1.00 87.00 329 ALA A O 1
ATOM 2671 N N . LEU A 1 330 ? -8.827 -4.304 -29.353 1.00 90.12 330 LEU A N 1
ATOM 2672 C CA . LEU A 1 330 ? -8.233 -2.990 -29.531 1.00 90.12 330 LEU A CA 1
ATOM 2673 C C . LEU A 1 330 ? -7.407 -2.997 -30.819 1.00 90.12 330 LEU A C 1
ATOM 2675 O O . LEU A 1 330 ? -6.455 -3.761 -30.932 1.00 90.12 330 LEU A O 1
ATOM 2679 N N . THR A 1 331 ? -7.723 -2.110 -31.759 1.00 90.00 331 THR A N 1
ATOM 2680 C CA . THR A 1 331 ? -6.928 -1.877 -32.975 1.00 90.00 331 THR A CA 1
ATOM 2681 C C . THR A 1 331 ? -6.237 -0.527 -32.893 1.00 90.00 331 THR A C 1
ATOM 2683 O O . THR A 1 331 ? -6.907 0.483 -32.698 1.00 90.00 331 THR A O 1
ATOM 2686 N N . VAL A 1 332 ? -4.921 -0.485 -33.094 1.00 90.56 332 VAL A N 1
ATOM 2687 C CA . VAL A 1 332 ? -4.120 0.745 -33.168 1.00 90.56 332 VAL A CA 1
ATOM 2688 C C . VAL A 1 332 ? -3.454 0.834 -34.533 1.00 90.56 332 VAL A C 1
ATOM 2690 O O . VAL A 1 332 ? -2.941 -0.152 -35.051 1.00 90.56 332 VAL A O 1
ATOM 2693 N N . HIS A 1 333 ? -3.484 2.017 -35.132 1.00 89.38 333 HIS A N 1
ATOM 2694 C CA . HIS A 1 333 ? -3.133 2.249 -36.522 1.00 89.38 333 HIS A CA 1
ATOM 2695 C C . HIS A 1 333 ? -2.201 3.448 -36.666 1.00 89.38 333 HIS A C 1
ATOM 2697 O O . HIS A 1 333 ? -2.585 4.571 -36.338 1.00 89.38 333 HIS A O 1
ATOM 2703 N N . TRP A 1 334 ? -1.012 3.203 -37.217 1.00 90.12 334 TRP A N 1
ATOM 2704 C CA . TRP A 1 334 ? -0.069 4.226 -37.661 1.00 90.12 334 TRP A CA 1
ATOM 2705 C C . TRP A 1 334 ? -0.221 4.376 -39.180 1.00 90.12 334 TRP A C 1
ATOM 2707 O O . TRP A 1 334 ? -0.036 3.417 -39.926 1.00 90.12 334 TRP A O 1
ATOM 2717 N N . ASP A 1 335 ? -0.629 5.561 -39.632 1.00 89.44 335 ASP A N 1
ATOM 2718 C CA . ASP A 1 335 ? -0.940 5.877 -41.032 1.00 89.44 335 ASP A CA 1
ATOM 2719 C C . ASP A 1 335 ? 0.083 6.864 -41.577 1.00 89.44 335 ASP A C 1
ATOM 2721 O O . ASP A 1 335 ? 0.185 7.980 -41.065 1.00 89.44 335 ASP A O 1
ATOM 2725 N N . GLN A 1 336 ? 0.797 6.464 -42.630 1.00 87.56 336 GLN A N 1
ATOM 2726 C CA . GLN A 1 336 ? 1.766 7.292 -43.353 1.00 87.56 336 GLN A CA 1
ATOM 2727 C C . GLN A 1 336 ? 2.844 7.949 -42.472 1.00 87.56 336 GLN A C 1
ATOM 2729 O O . GLN A 1 336 ? 3.337 9.033 -42.801 1.00 87.56 336 GLN A O 1
ATOM 2734 N N . VAL A 1 337 ? 3.230 7.295 -41.374 1.00 88.12 337 VAL A N 1
ATOM 2735 C CA . VAL A 1 337 ? 4.275 7.798 -40.476 1.00 88.12 337 VAL A CA 1
ATOM 2736 C C . VAL A 1 337 ? 5.635 7.747 -41.168 1.00 88.12 337 VAL A C 1
ATOM 2738 O O . VAL A 1 337 ? 5.903 6.850 -41.962 1.00 88.12 337 VAL A O 1
ATOM 2741 N N . VAL A 1 338 ? 6.497 8.727 -40.904 1.00 88.12 338 VAL A N 1
ATOM 2742 C CA . VAL A 1 338 ? 7.819 8.838 -41.542 1.00 88.12 338 VAL A CA 1
ATOM 2743 C C . VAL A 1 338 ? 8.918 8.790 -40.492 1.00 88.12 338 VAL A C 1
ATOM 2745 O O . VAL A 1 338 ? 8.707 9.187 -39.348 1.00 88.12 338 VAL A O 1
ATOM 2748 N N . MET A 1 339 ? 10.101 8.314 -40.868 1.00 83.00 339 MET A N 1
ATOM 2749 C CA . MET A 1 339 ? 11.257 8.297 -39.972 1.00 83.00 339 MET A CA 1
ATOM 2750 C C . MET A 1 339 ? 11.786 9.719 -39.745 1.00 83.00 339 MET A C 1
ATOM 2752 O O . MET A 1 339 ? 11.918 10.510 -40.686 1.00 83.00 339 MET A O 1
ATOM 2756 N N . HIS A 1 340 ? 12.111 10.055 -38.495 1.00 78.19 340 HIS A N 1
ATOM 2757 C CA . HIS A 1 340 ? 12.623 11.371 -38.128 1.00 78.19 340 HIS A CA 1
ATOM 2758 C C . HIS A 1 340 ? 13.884 11.703 -38.940 1.00 78.19 340 HIS A C 1
ATOM 2760 O O . HIS A 1 340 ? 14.869 10.965 -38.921 1.00 78.19 340 HIS A O 1
ATOM 2766 N N . LYS A 1 341 ? 13.858 12.829 -39.669 1.00 73.75 341 LYS A N 1
ATOM 2767 C CA . LYS A 1 341 ? 14.949 13.292 -40.558 1.00 73.75 341 LYS A CA 1
ATOM 2768 C C . LYS A 1 341 ? 15.329 12.321 -41.692 1.00 73.75 341 LYS A C 1
ATOM 2770 O O . LYS A 1 341 ? 16.365 12.526 -42.321 1.00 73.75 341 LYS A O 1
ATOM 2775 N N . ARG A 1 342 ? 14.513 11.297 -41.969 1.00 75.62 342 ARG A N 1
ATOM 2776 C CA . ARG A 1 342 ? 14.724 10.291 -43.026 1.00 75.62 342 ARG A CA 1
ATOM 2777 C C . ARG A 1 342 ? 13.457 10.094 -43.861 1.00 75.62 342 ARG A C 1
ATOM 2779 O O . ARG A 1 342 ? 12.902 9.003 -43.948 1.00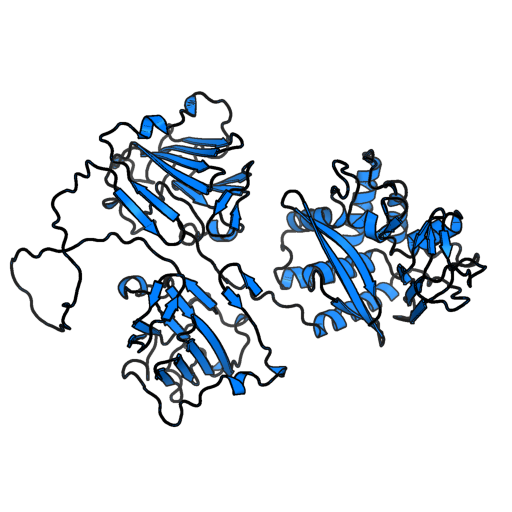 75.62 342 ARG A O 1
ATOM 2786 N N . THR A 1 343 ? 12.970 11.181 -44.460 1.00 73.56 343 THR A N 1
ATOM 2787 C CA . THR A 1 343 ? 11.804 11.149 -45.363 1.00 73.56 343 THR A CA 1
ATOM 2788 C C . THR A 1 343 ? 12.105 10.470 -46.704 1.00 73.56 343 THR A C 1
ATOM 2790 O O . THR A 1 343 ? 11.178 10.134 -47.434 1.00 73.56 343 THR A O 1
ATOM 2793 N N . ASP A 1 344 ? 13.385 10.233 -47.013 1.00 80.19 344 ASP A N 1
ATOM 2794 C CA . ASP A 1 344 ? 13.869 9.486 -48.179 1.00 80.19 344 ASP A CA 1
ATOM 2795 C C . ASP A 1 344 ? 13.430 8.017 -48.180 1.00 80.19 344 ASP A C 1
ATOM 2797 O O . ASP A 1 344 ? 13.290 7.427 -49.246 1.00 80.19 344 ASP A O 1
ATOM 2801 N N . LEU A 1 345 ? 13.169 7.444 -47.002 1.00 79.75 345 LEU A N 1
ATOM 2802 C CA . LEU A 1 345 ? 12.762 6.046 -46.853 1.00 79.75 345 LEU A CA 1
ATOM 2803 C C . LEU A 1 345 ? 11.282 5.805 -47.188 1.00 79.75 345 LEU A C 1
ATOM 2805 O O . LEU A 1 345 ? 10.853 4.660 -47.205 1.00 79.75 345 LEU A O 1
ATOM 2809 N N . GLY A 1 346 ? 10.498 6.853 -47.455 1.00 84.94 346 GLY A N 1
ATOM 2810 C CA . GLY A 1 346 ? 9.056 6.750 -47.686 1.00 84.94 346 GLY A CA 1
ATOM 2811 C C . GLY A 1 346 ? 8.225 6.740 -46.397 1.00 84.94 346 GLY A C 1
ATOM 2812 O O . GLY A 1 346 ? 8.724 7.009 -45.301 1.00 84.94 346 GLY A O 1
ATOM 2813 N N . SER A 1 347 ? 6.922 6.488 -46.543 1.00 87.44 347 SER A N 1
ATOM 2814 C CA . SER A 1 347 ? 5.962 6.456 -45.438 1.00 87.44 347 SER A CA 1
ATOM 2815 C C . SER A 1 347 ? 5.549 5.029 -45.085 1.00 87.44 347 SER A C 1
ATOM 2817 O O . SER A 1 347 ? 5.394 4.173 -45.951 1.00 87.44 347 SER A O 1
ATOM 2819 N N . PHE A 1 348 ? 5.363 4.791 -43.791 1.00 88.69 348 PHE A N 1
ATOM 2820 C CA . PHE A 1 348 ? 5.035 3.493 -43.224 1.00 88.69 348 PHE A CA 1
ATOM 2821 C C . PHE A 1 348 ? 3.577 3.486 -42.762 1.00 88.69 348 PHE A C 1
ATOM 2823 O O . PHE A 1 348 ? 3.108 4.434 -42.125 1.00 88.69 348 PHE A O 1
ATOM 2830 N N . THR A 1 349 ? 2.867 2.401 -43.062 1.00 86.50 349 THR A N 1
ATOM 2831 C CA . THR A 1 349 ? 1.462 2.213 -42.695 1.00 86.50 349 THR A CA 1
ATOM 2832 C C . THR A 1 349 ? 1.249 0.799 -42.163 1.00 86.50 349 THR A C 1
ATOM 2834 O O . THR A 1 349 ? 1.413 -0.180 -42.893 1.00 86.50 349 THR A O 1
ATOM 2837 N N . PHE A 1 350 ? 0.861 0.685 -40.893 1.00 87.00 350 PHE A N 1
ATOM 2838 C CA . PHE A 1 350 ? 0.678 -0.601 -40.212 1.00 87.00 350 PHE A CA 1
ATOM 2839 C C . PHE A 1 350 ? -0.338 -0.514 -39.059 1.00 87.00 350 PHE A C 1
ATOM 2841 O O . PHE A 1 350 ? -0.788 0.572 -38.669 1.00 87.00 350 PHE A O 1
ATOM 2848 N N . GLN A 1 351 ? -0.740 -1.675 -38.540 1.00 89.38 351 GLN A N 1
ATOM 2849 C CA . GLN A 1 351 ? -1.658 -1.837 -37.414 1.00 89.38 351 GLN A CA 1
ATOM 2850 C C . GLN A 1 351 ? -1.150 -2.868 -36.403 1.00 89.38 351 GLN A C 1
ATOM 2852 O O . GLN A 1 351 ? -0.444 -3.814 -36.752 1.00 89.38 351 GLN A O 1
ATOM 2857 N N . LEU A 1 352 ? -1.561 -2.678 -35.152 1.00 90.31 352 LEU A N 1
ATOM 2858 C CA . LEU A 1 352 ? -1.456 -3.646 -34.065 1.00 90.31 352 LEU A CA 1
ATOM 2859 C C . LEU A 1 352 ? -2.865 -3.908 -33.533 1.00 90.31 352 LEU A C 1
ATOM 2861 O O . LEU A 1 352 ? -3.580 -2.956 -33.217 1.00 90.31 352 LEU A O 1
ATOM 2865 N N . ILE A 1 353 ? -3.258 -5.176 -33.430 1.00 88.25 353 ILE A N 1
ATOM 2866 C CA . ILE A 1 353 ? -4.553 -5.584 -32.877 1.00 88.25 353 ILE A CA 1
ATOM 2867 C C . ILE A 1 353 ? -4.320 -6.479 -31.657 1.00 88.25 353 ILE A C 1
ATOM 2869 O O . ILE A 1 353 ? -3.644 -7.498 -31.769 1.00 88.25 353 ILE A O 1
ATOM 2873 N N . LEU A 1 354 ? -4.892 -6.110 -30.512 1.00 89.75 354 LEU A N 1
ATOM 2874 C CA . LEU A 1 354 ? -4.980 -6.952 -29.317 1.00 89.75 354 LEU A CA 1
ATOM 2875 C C . LEU A 1 354 ? -6.403 -7.499 -29.223 1.00 89.75 354 LEU A C 1
ATOM 2877 O O . LEU A 1 354 ? -7.342 -6.705 -29.216 1.00 89.75 354 LEU A O 1
ATOM 2881 N N . LYS A 1 355 ? -6.587 -8.817 -29.141 1.00 83.44 355 LYS A N 1
ATOM 2882 C CA . LYS A 1 355 ? -7.908 -9.431 -28.925 1.00 83.44 355 LYS A CA 1
ATOM 2883 C C . LYS A 1 355 ? -8.067 -9.901 -27.483 1.00 83.44 355 LYS A C 1
ATOM 2885 O O . LYS A 1 355 ? -7.109 -10.350 -26.865 1.00 83.44 355 LYS A O 1
ATOM 2890 N N . ASN A 1 356 ? -9.295 -9.908 -26.974 1.00 82.25 356 ASN A N 1
ATOM 2891 C CA . ASN A 1 356 ? -9.634 -10.444 -25.648 1.00 82.25 356 ASN A CA 1
ATOM 2892 C C . ASN A 1 356 ? -9.321 -11.944 -25.468 1.00 82.25 356 ASN A C 1
ATOM 2894 O O . ASN A 1 356 ? -9.322 -12.446 -24.349 1.00 82.25 356 ASN A O 1
ATOM 2898 N N . THR A 1 357 ? -9.030 -12.655 -26.558 1.00 79.00 357 THR A N 1
ATOM 2899 C CA . THR A 1 357 ? -8.535 -14.036 -26.571 1.00 79.00 357 THR A CA 1
ATOM 2900 C C . THR A 1 357 ? -7.064 -14.159 -26.157 1.00 79.00 357 THR A C 1
ATOM 2902 O O . THR A 1 357 ? -6.604 -15.272 -25.923 1.00 79.00 357 THR A O 1
ATOM 2905 N N . GLY A 1 358 ? -6.322 -13.048 -26.071 1.00 71.19 358 GLY A N 1
ATOM 2906 C CA . GLY A 1 358 ? -4.868 -13.033 -25.870 1.00 71.19 358 GLY A CA 1
ATOM 2907 C C . GLY A 1 358 ? -4.057 -13.013 -27.170 1.00 71.19 358 GLY A C 1
ATOM 2908 O O . GLY A 1 358 ? -2.833 -12.948 -27.127 1.00 71.19 358 GLY A O 1
ATOM 2909 N N . GLU A 1 359 ? -4.712 -13.040 -28.335 1.00 76.62 359 GLU A N 1
ATOM 2910 C CA . GLU A 1 359 ? -4.026 -12.923 -29.626 1.00 76.62 359 GLU A CA 1
ATOM 2911 C C . GLU A 1 359 ? -3.497 -11.495 -29.853 1.00 76.62 359 GLU A C 1
ATOM 2913 O O . GLU A 1 359 ? -4.220 -10.510 -29.658 1.00 76.62 359 GLU A O 1
ATOM 2918 N N . VAL A 1 360 ? -2.263 -11.399 -30.358 1.00 77.94 360 VAL A N 1
ATOM 2919 C CA . VAL A 1 360 ? -1.659 -10.160 -30.866 1.00 77.94 360 VAL A CA 1
ATOM 2920 C C . VAL A 1 360 ? -1.443 -10.294 -32.368 1.00 77.94 360 VAL A C 1
ATOM 2922 O O . VAL A 1 360 ? -0.775 -11.222 -32.814 1.00 77.94 360 VAL A O 1
ATOM 2925 N N . LEU A 1 361 ? -1.980 -9.361 -33.154 1.00 77.06 361 LEU A N 1
ATOM 2926 C CA . LEU A 1 361 ? -1.799 -9.330 -34.606 1.00 77.06 361 LEU A CA 1
ATOM 2927 C C . LEU A 1 361 ? -1.017 -8.085 -35.019 1.00 77.06 361 LEU A C 1
ATOM 2929 O O . LEU A 1 361 ? -1.374 -6.967 -34.641 1.00 77.06 361 LEU A O 1
ATOM 2933 N N . PHE A 1 362 ? 0.001 -8.276 -35.855 1.00 80.69 362 PHE A N 1
ATOM 2934 C CA . PHE A 1 362 ? 0.680 -7.199 -36.570 1.00 80.69 362 PHE A CA 1
ATOM 2935 C C . PHE A 1 362 ? 0.268 -7.242 -38.035 1.00 80.69 362 PHE A C 1
ATOM 2937 O O . PHE A 1 362 ? 0.383 -8.278 -38.686 1.00 80.69 362 PHE A O 1
ATOM 2944 N N . VAL A 1 363 ? -0.230 -6.120 -38.551 1.00 81.75 363 VAL A N 1
ATOM 2945 C CA . VAL A 1 363 ? -0.717 -6.027 -39.929 1.00 81.75 363 VAL A CA 1
ATOM 2946 C C . VAL A 1 363 ? 0.032 -4.912 -40.642 1.00 81.75 363 VAL A C 1
ATOM 2948 O O . VAL A 1 363 ? -0.075 -3.744 -40.271 1.00 81.75 363 VAL A O 1
ATOM 2951 N N . TYR A 1 364 ? 0.785 -5.266 -41.676 1.00 80.44 364 TYR A N 1
ATOM 2952 C CA . TYR A 1 364 ? 1.579 -4.329 -42.467 1.00 80.44 364 TYR A CA 1
ATOM 2953 C C . TYR A 1 364 ? 0.861 -4.039 -43.780 1.00 80.44 364 TYR A C 1
ATOM 2955 O O . TYR A 1 364 ? 0.385 -4.961 -44.439 1.00 80.44 364 TYR A O 1
ATOM 2963 N N . LYS A 1 365 ? 0.767 -2.758 -44.145 1.00 80.81 365 LYS A N 1
ATOM 2964 C CA . LYS A 1 365 ? 0.166 -2.327 -45.410 1.00 80.81 365 LYS A CA 1
ATOM 2965 C C . LYS A 1 365 ? 1.194 -1.683 -46.330 1.00 80.81 365 LYS A C 1
ATOM 2967 O O . LYS A 1 365 ? 1.307 -2.090 -47.474 1.00 80.81 365 LYS A O 1
ATOM 2972 N N . ASP A 1 366 ? 1.926 -0.693 -45.826 1.00 79.69 366 ASP A N 1
ATOM 2973 C CA . ASP A 1 366 ? 2.971 -0.004 -46.581 1.00 79.69 366 ASP A CA 1
ATOM 2974 C C . ASP A 1 366 ? 4.257 -0.028 -45.745 1.00 79.69 366 ASP A C 1
ATOM 2976 O O . ASP A 1 366 ? 4.327 0.604 -44.689 1.00 79.69 366 ASP A O 1
ATOM 2980 N N . VAL A 1 367 ? 5.261 -0.787 -46.186 1.00 81.19 367 VAL A N 1
ATOM 2981 C CA . VAL A 1 367 ? 6.600 -0.847 -45.577 1.00 81.19 367 VAL A CA 1
ATOM 2982 C C . VAL A 1 367 ? 7.618 -0.671 -46.714 1.00 81.19 367 VAL A C 1
ATOM 2984 O O . VAL A 1 367 ? 7.996 -1.644 -47.359 1.00 81.19 367 VAL A O 1
ATOM 2987 N N . PRO A 1 368 ? 7.990 0.580 -47.044 1.00 78.00 368 PRO A N 1
ATOM 2988 C CA . PRO A 1 368 ? 8.675 0.935 -48.296 1.00 78.00 368 PRO A CA 1
ATOM 2989 C C . PRO A 1 368 ? 10.142 0.495 -48.377 1.00 78.00 368 PRO A C 1
ATOM 2991 O O . PRO A 1 368 ? 10.729 0.509 -49.457 1.00 78.00 368 PRO A O 1
ATOM 2994 N N . VAL A 1 369 ? 10.739 0.122 -47.246 1.00 76.56 369 VAL A N 1
ATOM 2995 C CA . VAL A 1 369 ? 12.120 -0.353 -47.143 1.00 76.56 369 VAL A CA 1
ATOM 2996 C C . VAL A 1 369 ? 12.162 -1.602 -46.285 1.00 76.56 369 VAL A C 1
ATOM 2998 O O . VAL A 1 369 ? 11.355 -1.751 -45.365 1.00 76.56 369 VAL A O 1
ATOM 3001 N N . ASN A 1 370 ? 13.112 -2.493 -46.565 1.00 67.69 370 ASN A N 1
ATOM 3002 C CA . ASN A 1 370 ? 13.294 -3.663 -45.723 1.00 67.69 370 ASN A CA 1
ATOM 3003 C C . ASN A 1 370 ? 13.672 -3.208 -44.308 1.00 67.69 370 ASN A C 1
ATOM 3005 O O . ASN A 1 370 ? 14.546 -2.359 -44.127 1.00 67.69 370 ASN A O 1
ATOM 3009 N N . ILE A 1 371 ? 13.005 -3.771 -43.302 1.00 64.94 371 ILE A N 1
ATOM 3010 C CA . ILE A 1 371 ? 13.222 -3.423 -41.895 1.00 64.94 371 ILE A CA 1
ATOM 3011 C C . ILE A 1 371 ? 14.688 -3.677 -41.504 1.00 64.94 371 ILE A C 1
ATOM 3013 O O . ILE A 1 371 ? 15.230 -2.952 -40.673 1.00 64.94 371 ILE A O 1
ATOM 3017 N N . THR A 1 372 ? 15.358 -4.649 -42.141 1.00 57.72 372 THR A N 1
ATOM 3018 C CA . THR A 1 372 ? 16.784 -4.948 -41.923 1.00 57.72 372 THR A CA 1
ATOM 3019 C C . THR A 1 372 ? 17.731 -3.829 -42.327 1.00 57.72 372 THR A C 1
ATOM 3021 O O . THR A 1 372 ? 18.843 -3.782 -41.808 1.00 57.72 372 THR A O 1
ATOM 3024 N N . ASP A 1 373 ? 17.300 -2.950 -43.227 1.00 68.50 373 ASP A N 1
ATOM 3025 C CA . ASP A 1 373 ? 18.145 -1.920 -43.834 1.00 68.50 373 ASP A CA 1
ATOM 3026 C C . ASP A 1 373 ? 18.030 -0.582 -43.083 1.00 68.50 373 ASP A C 1
ATOM 3028 O O . ASP A 1 373 ? 18.683 0.410 -43.419 1.00 68.50 373 ASP A O 1
ATOM 3032 N N . ILE A 1 374 ? 17.191 -0.539 -42.044 1.00 67.81 374 ILE A N 1
ATOM 3033 C CA . ILE A 1 374 ? 17.013 0.623 -41.182 1.00 67.81 374 ILE A CA 1
ATOM 3034 C C . ILE A 1 374 ? 18.110 0.605 -40.106 1.00 67.81 374 ILE A C 1
ATOM 3036 O O . ILE A 1 374 ? 18.141 -0.285 -39.262 1.00 67.81 374 ILE A O 1
ATOM 3040 N N . SER A 1 375 ? 18.995 1.609 -40.124 1.00 69.69 375 SER A N 1
ATOM 3041 C CA . SER A 1 37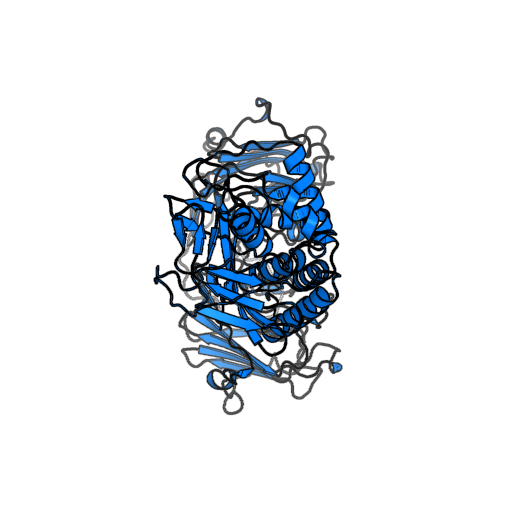5 ? 20.052 1.788 -39.109 1.00 69.69 375 SER A CA 1
ATOM 3042 C C . SER A 1 375 ? 19.458 1.935 -37.704 1.00 69.69 375 SER A C 1
ATOM 3044 O O . SER A 1 375 ? 18.555 2.749 -37.481 1.00 69.69 375 SER A O 1
ATOM 3046 N N . ASP A 1 376 ? 20.011 1.177 -36.759 1.00 62.03 376 ASP A N 1
ATOM 3047 C CA . ASP A 1 376 ? 19.637 1.149 -35.345 1.00 62.03 376 ASP A CA 1
ATOM 3048 C C . ASP A 1 376 ? 20.629 1.905 -34.433 1.00 62.03 376 ASP A C 1
ATOM 3050 O O . ASP A 1 376 ? 20.414 2.013 -33.224 1.00 62.03 376 ASP A O 1
ATOM 3054 N N . ASP A 1 377 ? 21.663 2.529 -35.013 1.00 56.66 377 ASP A N 1
ATOM 3055 C CA . ASP A 1 377 ? 22.771 3.189 -34.300 1.00 56.66 377 ASP A CA 1
ATOM 3056 C C . ASP A 1 377 ? 22.323 4.313 -33.350 1.00 56.66 377 ASP A C 1
ATOM 3058 O O . ASP A 1 377 ? 22.976 4.617 -32.350 1.00 56.66 377 ASP A O 1
ATOM 3062 N N . LYS A 1 378 ? 21.228 5.001 -33.697 1.00 59.53 378 LYS A N 1
ATOM 3063 C CA . LYS A 1 378 ? 20.711 6.165 -32.950 1.00 59.53 378 LYS A CA 1
ATOM 3064 C C . LYS A 1 378 ? 19.403 5.882 -32.223 1.00 59.53 378 LYS A C 1
ATOM 3066 O O . LYS A 1 378 ? 19.066 6.609 -31.286 1.00 59.53 378 LYS A O 1
ATOM 3071 N N . HIS A 1 379 ? 18.656 4.880 -32.674 1.00 61.00 379 HIS A N 1
ATOM 3072 C CA . HIS A 1 379 ? 17.375 4.484 -32.111 1.00 61.00 379 HIS A CA 1
ATOM 3073 C C . HIS A 1 379 ? 17.110 3.015 -32.457 1.00 61.00 379 HIS A C 1
ATOM 3075 O O . HIS A 1 379 ? 17.280 2.650 -33.615 1.00 61.00 379 HIS A O 1
ATOM 3081 N N . PRO A 1 380 ? 16.650 2.185 -31.508 1.00 61.66 380 PRO A N 1
ATOM 3082 C CA . PRO A 1 380 ? 16.378 0.779 -31.769 1.00 61.66 380 PRO A CA 1
ATOM 3083 C C . PRO A 1 380 ? 15.324 0.606 -32.864 1.00 61.66 380 PRO A C 1
ATOM 3085 O O . PRO A 1 380 ? 14.343 1.356 -32.908 1.00 61.66 380 PRO A O 1
ATOM 3088 N N . VAL A 1 381 ? 15.526 -0.424 -33.687 1.00 63.53 381 VAL A N 1
ATOM 3089 C CA . VAL A 1 381 ? 14.560 -0.924 -34.668 1.00 63.53 381 VAL A CA 1
ATOM 3090 C C . VAL A 1 381 ? 14.157 -2.335 -34.257 1.00 63.53 381 VAL A C 1
ATOM 3092 O O . VAL A 1 381 ? 15.014 -3.212 -34.163 1.00 63.53 381 VAL A O 1
ATOM 3095 N N . ARG A 1 382 ? 12.880 -2.561 -33.929 1.00 65.56 382 ARG A N 1
ATOM 3096 C CA . ARG A 1 382 ? 12.409 -3.862 -33.415 1.00 65.56 382 ARG A CA 1
ATOM 3097 C C . ARG A 1 382 ? 11.020 -4.222 -33.927 1.00 65.56 382 ARG A C 1
ATOM 3099 O O . ARG A 1 382 ? 10.192 -3.344 -34.143 1.00 65.56 382 ARG A O 1
ATOM 3106 N N . VAL A 1 383 ? 10.760 -5.518 -34.050 1.00 61.22 383 VAL A N 1
ATOM 3107 C CA . VAL A 1 383 ? 9.450 -6.100 -34.366 1.00 61.22 383 VAL A CA 1
ATOM 3108 C C . VAL A 1 383 ? 9.217 -7.239 -33.385 1.00 61.22 383 VAL A C 1
ATOM 3110 O O . VAL A 1 383 ? 10.149 -7.994 -33.119 1.00 61.22 383 VAL A O 1
ATOM 3113 N N . GLY A 1 384 ? 8.012 -7.365 -32.836 1.00 65.38 384 GLY A N 1
ATOM 3114 C CA . GLY A 1 384 ? 7.693 -8.465 -31.930 1.00 65.38 384 GLY A CA 1
ATOM 3115 C C . GLY A 1 384 ? 7.082 -8.039 -30.604 1.00 65.38 384 GLY A C 1
ATOM 3116 O O . GLY A 1 384 ? 6.630 -6.907 -30.412 1.00 65.38 384 GLY A O 1
ATOM 3117 N N . LEU A 1 385 ? 7.080 -8.995 -29.684 1.00 63.03 385 LEU A N 1
ATOM 3118 C CA . LEU A 1 385 ? 6.687 -8.818 -28.295 1.00 63.03 385 LEU A CA 1
ATOM 3119 C C . LEU A 1 385 ? 7.942 -8.707 -27.429 1.00 63.03 385 LEU A C 1
ATOM 3121 O O . LEU A 1 385 ? 8.960 -9.337 -27.707 1.00 63.03 385 LEU A O 1
ATOM 3125 N N . TYR A 1 386 ? 7.8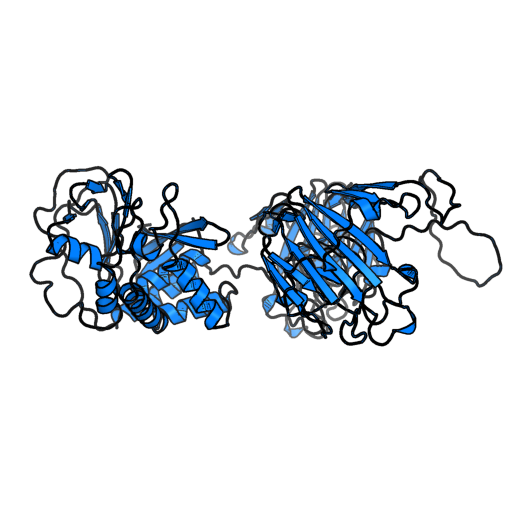63 -7.900 -26.381 1.00 61.31 386 TYR A N 1
ATOM 3126 C CA . TYR A 1 386 ? 8.901 -7.779 -25.373 1.00 61.31 386 TYR A CA 1
ATOM 3127 C C . TYR A 1 386 ? 8.220 -7.745 -24.013 1.00 61.31 386 TYR A C 1
ATOM 3129 O O . TYR A 1 386 ? 7.429 -6.843 -23.751 1.00 61.31 386 TYR A O 1
ATOM 3137 N N . ASP A 1 387 ? 8.527 -8.705 -23.155 1.00 54.12 387 ASP A N 1
ATOM 3138 C CA . ASP A 1 387 ? 8.154 -8.667 -21.748 1.00 54.12 387 ASP A CA 1
ATOM 3139 C C . ASP A 1 387 ? 9.422 -8.763 -20.906 1.00 54.12 387 ASP A C 1
ATOM 3141 O O . ASP A 1 387 ? 10.428 -9.343 -21.315 1.00 54.12 387 ASP A O 1
ATOM 3145 N N . ALA A 1 388 ? 9.389 -8.143 -19.740 1.00 44.28 388 ALA A N 1
ATOM 3146 C CA . ALA A 1 388 ? 10.460 -8.218 -18.780 1.00 44.28 388 ALA A CA 1
ATOM 3147 C C . ALA A 1 388 ? 9.853 -8.176 -17.398 1.00 44.28 388 ALA A C 1
ATOM 3149 O O . ALA A 1 388 ? 9.218 -7.202 -16.989 1.00 44.28 388 ALA A O 1
ATOM 3150 N N . TYR A 1 389 ? 10.176 -9.205 -16.636 1.00 38.25 389 TYR A N 1
ATOM 3151 C CA . TYR A 1 389 ? 10.010 -9.162 -15.207 1.00 38.25 389 TYR A CA 1
ATOM 3152 C C . TYR A 1 389 ? 11.201 -8.414 -14.595 1.00 38.25 389 TYR A C 1
ATOM 3154 O O . TYR A 1 389 ? 12.298 -8.954 -14.445 1.00 38.25 389 TYR A O 1
ATOM 3162 N N . ILE A 1 390 ? 11.008 -7.131 -14.280 1.00 33.22 390 ILE A N 1
ATOM 3163 C CA . ILE A 1 390 ? 12.027 -6.322 -13.611 1.00 33.22 390 ILE A CA 1
ATOM 3164 C C . ILE A 1 390 ? 11.753 -6.308 -12.109 1.00 33.22 390 ILE A C 1
ATOM 3166 O O . ILE A 1 390 ? 10.819 -5.658 -11.647 1.00 33.22 390 ILE A O 1
ATOM 3170 N N . ILE A 1 391 ? 12.632 -6.921 -11.317 1.00 34.75 391 ILE A N 1
ATOM 3171 C CA . ILE A 1 391 ? 12.778 -6.528 -9.909 1.00 34.75 391 ILE A CA 1
ATOM 3172 C C . ILE A 1 391 ? 13.744 -5.329 -9.864 1.00 34.75 391 ILE A C 1
ATOM 3174 O O . ILE A 1 391 ? 14.903 -5.453 -9.471 1.00 34.75 391 ILE A O 1
ATOM 3178 N N . GLU A 1 392 ? 13.317 -4.151 -10.332 1.00 33.59 392 GLU A N 1
ATOM 3179 C CA . GLU A 1 392 ? 14.115 -2.917 -10.232 1.00 33.59 392 GLU A CA 1
ATOM 3180 C C . GLU A 1 392 ? 13.766 -2.231 -8.919 1.00 33.59 392 GLU A C 1
ATOM 3182 O O . GLU A 1 392 ? 12.687 -1.676 -8.763 1.00 33.59 392 GLU A O 1
ATOM 3187 N N . LYS A 1 393 ? 14.667 -2.306 -7.932 1.00 30.19 393 LYS A N 1
ATOM 3188 C CA . LYS A 1 393 ? 14.493 -1.659 -6.620 1.00 30.19 393 LYS A CA 1
ATOM 3189 C C . LYS A 1 393 ? 13.145 -1.944 -5.924 1.00 30.19 393 LYS A C 1
ATOM 3191 O O . LYS A 1 393 ? 12.869 -1.309 -4.914 1.00 30.19 393 LYS A O 1
ATOM 3196 N N . THR A 1 394 ? 12.391 -2.976 -6.307 1.00 35.47 394 THR A N 1
ATOM 3197 C CA . THR A 1 394 ? 11.287 -3.532 -5.505 1.00 35.47 394 THR A CA 1
ATOM 3198 C C . THR A 1 394 ? 11.820 -4.513 -4.463 1.00 35.47 394 THR A C 1
ATOM 3200 O O . THR A 1 394 ? 11.256 -5.568 -4.195 1.00 35.47 394 THR A O 1
ATOM 3203 N N . LEU A 1 395 ? 12.881 -4.117 -3.754 1.00 36.00 395 LEU A N 1
ATOM 3204 C CA . LEU A 1 395 ? 12.816 -4.358 -2.325 1.00 36.00 395 LEU A CA 1
ATOM 3205 C C . LEU A 1 395 ? 11.646 -3.485 -1.881 1.00 36.00 395 LEU A C 1
ATOM 3207 O O . LEU A 1 395 ? 11.855 -2.286 -1.669 1.00 36.00 395 LEU A O 1
ATOM 3211 N N . PHE A 1 396 ? 10.448 -4.069 -1.714 1.00 39.12 396 PHE A N 1
ATOM 3212 C CA . PHE A 1 396 ? 9.539 -3.567 -0.690 1.00 39.12 396 PHE A CA 1
ATOM 3213 C C . PHE A 1 396 ? 10.456 -3.246 0.468 1.00 39.12 396 PHE A C 1
ATOM 3215 O O . PHE A 1 396 ? 11.152 -4.123 0.990 1.00 39.12 396 PHE A O 1
ATOM 3222 N N . SER A 1 397 ? 10.623 -1.967 0.768 1.00 42.16 397 SER A N 1
ATOM 3223 C CA . SER A 1 397 ? 11.340 -1.638 1.966 1.00 42.16 397 SER A CA 1
ATOM 3224 C C . SER A 1 397 ? 10.331 -2.069 3.024 1.00 42.16 397 SER A C 1
ATOM 3226 O O . SER A 1 397 ? 9.333 -1.386 3.259 1.00 42.16 397 SER A O 1
ATOM 3228 N N . ILE A 1 398 ? 10.474 -3.315 3.474 1.00 60.28 398 ILE A N 1
ATOM 3229 C CA . ILE A 1 398 ? 9.580 -3.914 4.440 1.00 60.28 398 ILE A CA 1
ATOM 3230 C C . ILE A 1 398 ? 9.664 -2.956 5.609 1.00 60.28 398 ILE A C 1
ATOM 3232 O O . ILE A 1 398 ? 10.738 -2.781 6.185 1.00 60.28 398 ILE A O 1
ATOM 3236 N N . ILE A 1 399 ? 8.560 -2.266 5.888 1.00 73.94 399 ILE A N 1
ATOM 3237 C CA . ILE A 1 399 ? 8.453 -1.498 7.117 1.00 73.94 399 ILE A CA 1
ATOM 3238 C C . ILE A 1 399 ? 8.606 -2.548 8.208 1.00 73.94 399 ILE A C 1
ATOM 3240 O O . ILE A 1 399 ? 7.792 -3.479 8.288 1.00 73.94 399 ILE A O 1
ATOM 3244 N N . THR A 1 400 ? 9.721 -2.489 8.930 1.00 81.44 400 THR A N 1
ATOM 3245 C CA . THR A 1 400 ? 10.064 -3.533 9.896 1.00 81.44 400 THR A CA 1
ATOM 3246 C C . THR A 1 400 ? 9.091 -3.481 11.070 1.00 81.44 400 THR A C 1
ATOM 3248 O O . THR A 1 400 ? 8.449 -2.457 11.313 1.00 81.44 400 THR A O 1
ATOM 3251 N N . ASP A 1 401 ? 8.964 -4.579 11.811 1.00 86.12 401 ASP A N 1
ATOM 3252 C CA . ASP A 1 401 ? 8.098 -4.591 12.993 1.00 86.12 401 ASP A CA 1
ATOM 3253 C C . ASP A 1 401 ? 8.542 -3.532 14.013 1.00 86.12 401 ASP A C 1
ATOM 3255 O O . ASP A 1 401 ? 7.700 -2.842 14.577 1.00 86.12 401 ASP A O 1
ATOM 3259 N N . ASP A 1 402 ? 9.849 -3.319 14.183 1.00 86.44 402 ASP A N 1
ATOM 3260 C CA . ASP A 1 402 ? 10.375 -2.287 15.083 1.00 86.44 402 ASP A CA 1
ATOM 3261 C C . ASP A 1 402 ? 9.986 -0.871 14.643 1.00 86.44 402 ASP A C 1
ATOM 3263 O O . ASP A 1 402 ? 9.674 -0.024 15.483 1.00 86.44 402 ASP A O 1
ATOM 3267 N N . GLU A 1 403 ? 9.929 -0.608 13.337 1.00 86.06 403 GLU A N 1
ATOM 3268 C CA . GLU A 1 403 ? 9.435 0.665 12.811 1.00 86.06 403 GLU A CA 1
ATOM 3269 C C . GLU A 1 403 ? 7.938 0.848 13.050 1.00 86.06 403 GLU A C 1
ATOM 3271 O O . GLU A 1 403 ? 7.523 1.931 13.460 1.00 86.06 403 GLU A O 1
ATOM 3276 N N . LEU A 1 404 ? 7.130 -0.201 12.851 1.00 93.62 404 LEU A N 1
ATOM 3277 C CA . LEU A 1 404 ? 5.690 -0.167 13.135 1.00 93.62 404 LEU A CA 1
ATOM 3278 C C . LEU A 1 404 ? 5.428 0.091 14.625 1.00 93.62 404 LEU A C 1
ATOM 3280 O O . LEU A 1 404 ? 4.629 0.962 14.980 1.00 93.62 404 LEU A O 1
ATOM 3284 N N . LEU A 1 405 ? 6.145 -0.613 15.505 1.00 92.12 405 LEU A N 1
ATOM 3285 C CA . LEU A 1 405 ? 6.060 -0.452 16.957 1.00 92.12 405 LEU A CA 1
ATOM 3286 C C . LEU A 1 405 ? 6.524 0.945 17.402 1.00 92.12 405 LEU A C 1
ATOM 3288 O O . LEU A 1 405 ? 5.892 1.568 18.254 1.00 92.12 405 LEU A O 1
ATOM 3292 N N . THR A 1 406 ? 7.608 1.461 16.822 1.00 91.19 406 THR A N 1
ATOM 3293 C CA . THR A 1 406 ? 8.133 2.792 17.161 1.00 91.19 406 THR A CA 1
ATOM 3294 C C . THR A 1 406 ? 7.187 3.889 16.687 1.00 91.19 406 THR A C 1
ATOM 3296 O O . THR A 1 406 ? 6.836 4.782 17.461 1.00 91.19 406 THR A O 1
ATOM 3299 N N . LEU A 1 407 ? 6.741 3.818 15.430 1.00 93.31 407 LEU A N 1
ATOM 3300 C CA . LEU A 1 407 ? 5.868 4.827 14.847 1.00 93.31 407 LEU A CA 1
ATOM 3301 C C . LEU A 1 407 ? 4.512 4.854 15.551 1.00 93.31 407 LEU A C 1
ATOM 3303 O O . LEU A 1 407 ? 4.069 5.931 15.927 1.00 93.31 407 LEU A O 1
ATOM 3307 N N . SER A 1 408 ? 3.879 3.708 15.808 1.00 95.12 408 SER A N 1
ATOM 3308 C CA . SER A 1 408 ? 2.592 3.683 16.524 1.00 95.12 408 SER A CA 1
ATOM 3309 C C . SER A 1 408 ? 2.650 4.313 17.908 1.00 95.12 408 SER A C 1
ATOM 3311 O O . SER A 1 408 ? 1.747 5.071 18.263 1.00 95.12 408 SER A O 1
ATOM 3313 N N . ASN A 1 409 ? 3.742 4.105 18.645 1.00 92.25 409 ASN A N 1
ATOM 3314 C CA . ASN A 1 409 ? 3.933 4.753 19.936 1.00 92.25 409 ASN A CA 1
ATOM 3315 C C . ASN A 1 409 ? 4.079 6.282 19.800 1.00 92.25 409 ASN A C 1
ATOM 3317 O O . ASN A 1 409 ? 3.509 7.035 20.588 1.00 92.25 409 ASN A O 1
ATOM 3321 N N . ILE A 1 410 ? 4.800 6.753 18.772 1.00 92.44 410 ILE A N 1
ATOM 3322 C CA . ILE A 1 410 ? 4.917 8.188 18.457 1.00 92.44 410 ILE A CA 1
ATOM 3323 C C . ILE A 1 410 ? 3.551 8.778 18.094 1.00 92.44 410 ILE A C 1
ATOM 3325 O O . ILE A 1 410 ? 3.203 9.851 18.582 1.00 92.44 410 ILE A O 1
ATOM 3329 N N . LEU A 1 411 ? 2.780 8.097 17.244 1.00 93.88 411 LEU A N 1
ATOM 3330 C CA . LEU A 1 411 ? 1.469 8.566 16.795 1.00 93.88 411 LEU A CA 1
ATOM 3331 C C . LEU A 1 411 ? 0.485 8.665 17.967 1.00 93.88 411 LEU A C 1
ATOM 3333 O O . LEU A 1 411 ? -0.179 9.688 18.105 1.00 93.88 411 LEU A O 1
ATOM 3337 N N . LEU A 1 412 ? 0.459 7.666 18.855 1.00 90.81 412 LEU A N 1
ATOM 3338 C CA . LEU A 1 412 ? -0.345 7.702 20.081 1.00 90.81 412 LEU A CA 1
ATOM 3339 C C . LEU A 1 412 ? 0.057 8.859 21.003 1.00 90.81 412 LEU A C 1
ATOM 3341 O O . LEU A 1 412 ? -0.807 9.562 21.517 1.00 90.81 412 LEU A O 1
ATOM 3345 N N . TYR A 1 413 ? 1.355 9.109 21.178 1.00 89.25 413 TYR A N 1
ATOM 3346 C CA . TYR A 1 413 ? 1.833 10.246 21.969 1.00 89.25 413 TYR A CA 1
ATOM 3347 C C . TYR A 1 413 ? 1.440 11.607 21.368 1.00 89.25 413 TYR A C 1
ATOM 3349 O O . TYR A 1 413 ? 1.147 12.554 22.100 1.00 89.25 413 TYR A O 1
ATOM 3357 N N . LEU A 1 414 ? 1.437 11.734 20.038 1.00 88.75 414 LEU A N 1
ATOM 3358 C CA . LEU A 1 414 ? 0.958 12.945 19.365 1.00 88.75 414 LEU A CA 1
ATOM 3359 C C . LEU A 1 414 ? -0.545 13.138 19.572 1.00 88.75 414 LEU A C 1
ATOM 3361 O O . LEU A 1 414 ? -0.980 14.262 19.815 1.00 88.75 414 LEU A O 1
ATOM 3365 N N . ASP A 1 415 ? -1.310 12.051 19.527 1.00 87.38 415 ASP A N 1
ATOM 3366 C CA . ASP A 1 415 ? -2.754 12.075 19.736 1.00 87.38 415 ASP A CA 1
ATOM 3367 C C . ASP A 1 415 ? -3.137 12.487 21.163 1.00 87.38 415 ASP A C 1
ATOM 3369 O O . ASP A 1 415 ? -4.045 13.289 21.364 1.00 87.38 415 ASP A O 1
ATOM 3373 N N . GLU A 1 416 ? -2.380 12.052 22.175 1.00 79.88 416 GLU A N 1
ATOM 3374 C CA . GLU A 1 416 ? -2.599 12.475 23.566 1.00 79.88 416 GLU A CA 1
ATOM 3375 C C . GLU A 1 416 ? -2.532 13.994 23.759 1.00 79.88 416 GLU A C 1
ATOM 3377 O O . GLU A 1 416 ? -3.204 14.539 24.642 1.00 79.88 416 GLU A O 1
ATOM 3382 N N . LYS A 1 417 ? -1.722 14.679 22.945 1.00 76.38 417 LYS A N 1
ATOM 3383 C CA . LYS A 1 417 ? -1.566 16.138 22.984 1.00 76.38 417 LYS A CA 1
ATOM 3384 C C . LYS A 1 417 ? -2.695 16.884 22.291 1.00 76.38 417 LYS A C 1
ATOM 3386 O O . LYS A 1 417 ? -2.820 18.090 22.500 1.00 76.38 417 LYS A O 1
ATOM 3391 N N . ASN A 1 418 ? -3.504 16.199 21.487 1.00 73.50 418 ASN A N 1
ATOM 3392 C CA . ASN A 1 418 ? -4.715 16.777 20.932 1.00 73.50 418 ASN A CA 1
ATOM 3393 C C . ASN A 1 418 ? -5.612 17.215 22.114 1.00 73.50 418 ASN A C 1
ATOM 3395 O O . ASN A 1 418 ? -5.720 16.459 23.093 1.00 73.50 418 ASN A O 1
ATOM 3399 N N . PRO A 1 419 ? -6.244 18.409 22.091 1.00 65.44 419 PRO A N 1
ATOM 3400 C CA . PRO A 1 419 ? -7.165 18.891 23.138 1.00 65.44 419 PRO A CA 1
ATOM 3401 C C . PRO A 1 419 ? -8.427 18.030 23.348 1.00 65.44 419 PRO A C 1
ATOM 3403 O O . PRO A 1 419 ? -9.395 18.466 23.962 1.00 65.44 419 PRO A O 1
ATOM 3406 N N . PHE A 1 420 ? -8.412 16.788 22.880 1.00 64.62 420 PHE A N 1
ATOM 3407 C CA . PHE A 1 420 ? -9.448 15.799 23.051 1.00 64.62 420 PHE A CA 1
ATOM 3408 C C . PHE A 1 420 ? -9.564 15.366 24.523 1.00 64.62 420 PHE A C 1
ATOM 3410 O O . PHE A 1 420 ? -8.560 15.012 25.159 1.00 64.62 420 PHE A O 1
ATOM 3417 N N . ALA A 1 421 ? -10.773 15.409 25.087 1.00 60.06 421 ALA A N 1
ATOM 3418 C CA . ALA A 1 421 ? -11.003 14.996 26.469 1.00 60.06 421 ALA A CA 1
ATOM 3419 C C . ALA A 1 421 ? -11.052 13.466 26.581 1.00 60.06 421 ALA A C 1
ATOM 3421 O O . ALA A 1 421 ? -11.628 12.782 25.734 1.00 60.06 421 ALA A O 1
ATOM 3422 N N . THR A 1 422 ? -10.465 12.920 27.646 1.00 69.62 422 THR A N 1
ATOM 3423 C CA . THR A 1 422 ? -10.498 11.478 27.913 1.00 69.62 422 THR A CA 1
ATOM 3424 C C . THR A 1 422 ? -11.934 11.032 28.198 1.00 69.62 422 THR A C 1
ATOM 3426 O O . THR A 1 422 ? -12.543 11.561 29.134 1.00 69.62 422 THR A O 1
ATOM 3429 N N . PRO A 1 423 ? -12.494 10.059 27.458 1.00 77.12 423 PRO A N 1
ATOM 3430 C CA . PRO A 1 423 ? -13.827 9.559 27.759 1.00 77.12 423 PRO A CA 1
ATOM 3431 C C . PRO A 1 423 ? -13.825 8.804 29.094 1.00 77.12 423 PRO A C 1
ATOM 3433 O O . PRO A 1 423 ? -12.969 7.955 29.350 1.00 77.12 423 PRO A O 1
ATOM 3436 N N . LEU A 1 424 ? -14.808 9.095 29.946 1.00 78.38 424 LEU A N 1
ATOM 3437 C CA . LEU A 1 424 ? -15.093 8.294 31.135 1.00 78.38 424 LEU A CA 1
ATOM 3438 C C . LEU A 1 424 ? -15.941 7.092 30.714 1.00 78.38 424 LEU A C 1
ATOM 3440 O O . LEU A 1 424 ? -17.072 7.264 30.262 1.00 78.38 424 LEU A O 1
ATOM 3444 N N . ILE A 1 425 ? -15.391 5.887 30.866 1.00 88.88 425 ILE A N 1
ATOM 3445 C CA . ILE A 1 425 ? -16.071 4.635 30.517 1.00 88.88 425 ILE A CA 1
ATOM 3446 C C . ILE A 1 425 ? -16.369 3.778 31.747 1.00 88.88 425 ILE A C 1
ATOM 3448 O O . ILE A 1 425 ? -15.577 3.728 32.690 1.00 88.88 425 ILE A O 1
ATOM 3452 N N . SER A 1 426 ? -17.493 3.062 31.711 1.00 92.81 426 SER A N 1
ATOM 3453 C CA . SER A 1 426 ? -17.904 2.091 32.726 1.00 92.81 426 SER A CA 1
ATOM 3454 C C . SER A 1 426 ? -17.876 0.676 32.146 1.00 92.81 426 SER A C 1
ATOM 3456 O O . SER A 1 426 ? -18.818 0.241 31.486 1.00 92.81 426 SER A O 1
ATOM 3458 N N . LEU A 1 427 ? -16.784 -0.060 32.398 1.00 94.12 427 LEU A N 1
ATOM 3459 C CA . LEU A 1 427 ? -16.606 -1.421 31.867 1.00 94.12 427 LEU A CA 1
ATOM 3460 C C . LEU A 1 427 ? -17.639 -2.420 32.406 1.00 94.12 427 LEU A C 1
ATOM 3462 O O . LEU A 1 427 ? -17.971 -3.371 31.707 1.00 94.12 427 LEU A O 1
ATOM 3466 N N . GLN A 1 428 ? -18.169 -2.200 33.612 1.00 95.50 428 GLN A N 1
ATOM 3467 C CA . GLN A 1 428 ? -19.183 -3.062 34.233 1.00 95.50 428 GLN A CA 1
ATOM 3468 C C . GLN A 1 428 ? -18.733 -4.535 34.308 1.00 95.50 428 GLN A C 1
ATOM 3470 O O . GLN A 1 428 ? -17.625 -4.807 34.778 1.00 95.50 428 GLN A O 1
ATOM 3475 N N . GLY A 1 429 ? -19.586 -5.494 33.939 1.00 96.06 429 GLY A N 1
ATOM 3476 C CA . GLY A 1 429 ? -19.300 -6.919 34.046 1.00 96.06 429 GLY A CA 1
ATOM 3477 C C . GLY A 1 429 ? -18.419 -7.460 32.919 1.00 96.06 429 GLY A C 1
ATOM 3478 O O . GLY A 1 429 ? -18.499 -7.037 31.764 1.00 96.06 429 GLY A O 1
ATOM 3479 N N . LYS A 1 430 ? -17.581 -8.444 33.261 1.00 97.12 430 LYS A N 1
ATOM 3480 C CA . LYS A 1 430 ? -16.764 -9.185 32.296 1.00 97.12 430 LYS A CA 1
ATOM 3481 C C . LYS A 1 430 ? -17.577 -10.319 31.672 1.00 97.12 430 LYS A C 1
ATOM 3483 O O . LYS A 1 430 ? -18.163 -11.117 32.396 1.00 97.12 430 LYS A O 1
ATOM 3488 N N . THR A 1 431 ? -17.545 -10.434 30.349 1.00 95.62 431 THR A N 1
ATOM 3489 C CA . THR A 1 431 ? -18.268 -11.440 29.560 1.00 95.62 431 THR A CA 1
ATOM 3490 C C . THR A 1 431 ? -17.319 -12.247 28.658 1.00 95.62 431 THR A C 1
ATOM 3492 O O . THR A 1 431 ? -16.094 -12.164 28.780 1.00 95.62 431 THR A O 1
ATOM 3495 N N . ARG A 1 432 ? -17.874 -13.082 27.772 1.00 92.12 432 ARG A N 1
ATOM 3496 C CA . ARG A 1 432 ? -17.139 -13.893 26.786 1.00 92.12 432 ARG A CA 1
ATOM 3497 C C . ARG A 1 432 ? -17.789 -13.804 25.407 1.00 92.12 432 ARG A C 1
ATOM 3499 O O . ARG A 1 432 ? -18.987 -13.548 25.303 1.00 92.12 432 ARG A O 1
ATOM 3506 N N . SER A 1 433 ? -17.004 -14.078 24.366 1.00 86.81 433 SER A N 1
ATOM 3507 C CA . SER A 1 433 ? -17.504 -14.177 22.991 1.00 86.81 433 SER A CA 1
ATOM 3508 C C . SER A 1 433 ? -18.697 -15.140 22.902 1.00 86.81 433 SER A C 1
ATOM 3510 O O . SER A 1 433 ? -18.674 -16.222 23.495 1.00 86.81 433 SER A O 1
ATOM 3512 N N . GLY A 1 434 ? -19.753 -14.718 22.203 1.00 84.12 434 GLY A N 1
ATOM 3513 C CA . GLY A 1 434 ? -20.983 -15.494 22.015 1.00 84.12 434 GLY A CA 1
ATOM 3514 C C . GLY A 1 434 ? -21.964 -15.473 23.196 1.00 84.12 434 GLY A C 1
ATOM 3515 O O . GLY A 1 434 ? -23.062 -16.012 23.067 1.00 84.12 434 GLY A O 1
ATOM 3516 N N . SER A 1 435 ? -21.618 -14.854 24.333 1.00 88.50 435 SER A N 1
ATOM 3517 C CA . SER A 1 435 ? -22.577 -14.631 25.423 1.00 88.50 435 SER A CA 1
ATOM 3518 C C . SER A 1 435 ? -23.554 -13.509 25.066 1.00 88.50 435 SER A C 1
ATOM 3520 O O . SER A 1 435 ? -23.130 -12.412 24.699 1.00 88.50 435 SER A O 1
ATOM 3522 N N . GLN A 1 436 ? -24.853 -13.774 25.207 1.00 91.38 436 GLN A N 1
ATOM 3523 C CA . GLN A 1 436 ? -25.920 -12.772 25.062 1.00 91.38 436 GLN A CA 1
ATOM 3524 C C . GLN A 1 436 ? -26.471 -12.286 26.412 1.00 91.38 436 GLN A C 1
ATOM 3526 O O . GLN A 1 436 ? -27.441 -11.529 26.440 1.00 91.38 436 GLN A O 1
ATOM 3531 N N . GLU A 1 437 ? -25.884 -12.744 27.521 1.00 93.06 437 GLU A N 1
ATOM 3532 C CA . GLU A 1 437 ? -26.213 -12.246 28.854 1.00 93.06 437 GLU A CA 1
ATOM 3533 C C . GLU A 1 437 ? -25.759 -10.791 28.983 1.00 93.06 437 GLU A C 1
ATOM 3535 O O . GLU A 1 437 ? -24.590 -10.481 28.739 1.00 93.06 437 GLU A O 1
ATOM 3540 N N . ASP A 1 438 ? -26.689 -9.917 29.362 1.00 93.06 438 ASP A N 1
ATOM 3541 C CA . ASP A 1 438 ? -26.396 -8.520 29.656 1.00 93.06 438 ASP A CA 1
ATOM 3542 C C . ASP A 1 438 ? -25.746 -8.408 31.045 1.00 93.06 438 ASP A C 1
ATOM 3544 O O . ASP A 1 438 ? -26.401 -8.512 32.088 1.00 93.06 438 ASP A O 1
ATOM 3548 N N . LEU A 1 439 ? -24.427 -8.206 31.038 1.00 96.50 439 LEU A N 1
ATOM 3549 C CA . LEU A 1 439 ? -23.613 -7.949 32.226 1.00 96.50 439 LEU A CA 1
ATOM 3550 C C . LEU A 1 439 ? -23.259 -6.460 32.375 1.00 96.50 439 LEU A C 1
ATOM 3552 O O . LEU A 1 439 ? -22.392 -6.104 33.180 1.00 96.50 439 LEU A O 1
ATOM 3556 N N . ALA A 1 440 ? -23.928 -5.589 31.621 1.00 95.12 440 ALA A N 1
ATOM 3557 C CA . ALA A 1 440 ? -23.701 -4.157 31.586 1.00 95.12 440 ALA A CA 1
ATOM 3558 C C . ALA A 1 440 ? -25.026 -3.378 31.497 1.00 95.12 440 ALA A C 1
ATOM 3560 O O . ALA A 1 440 ? -25.346 -2.728 30.512 1.00 95.12 440 ALA A O 1
ATOM 3561 N N . ARG A 1 441 ? -25.760 -3.360 32.616 1.00 90.88 441 ARG A N 1
ATOM 3562 C CA . ARG A 1 441 ? -27.063 -2.679 32.757 1.00 90.88 441 ARG A CA 1
ATOM 3563 C C . ARG A 1 441 ? -27.044 -1.158 32.532 1.00 90.88 441 ARG A C 1
ATOM 3565 O O . ARG A 1 441 ? -28.086 -0.518 32.661 1.00 90.88 441 ARG A O 1
ATOM 3572 N N . GLN A 1 442 ? -25.880 -0.543 32.369 1.00 92.44 442 GLN A N 1
ATOM 3573 C CA . GLN A 1 442 ? -25.703 0.881 32.095 1.00 92.44 442 GLN A CA 1
ATOM 3574 C C . GLN A 1 442 ? -24.943 1.054 30.771 1.00 92.44 442 GLN A C 1
ATOM 3576 O O . GLN A 1 442 ? -24.195 0.160 30.382 1.00 92.44 442 GLN A O 1
ATOM 3581 N N . PRO A 1 443 ? -25.055 2.208 30.097 1.00 93.00 443 PRO A N 1
ATOM 3582 C CA . PRO A 1 443 ? -24.216 2.500 28.938 1.00 93.00 443 PRO A CA 1
ATOM 3583 C C . PRO A 1 443 ? -22.720 2.437 29.277 1.00 93.00 443 PRO A C 1
ATOM 3585 O O . PRO A 1 443 ? -22.308 2.768 30.398 1.00 93.00 443 PRO A O 1
ATOM 3588 N N . LEU A 1 444 ? -21.893 2.049 28.304 1.00 94.06 444 LEU A N 1
ATOM 3589 C CA . LEU A 1 444 ? -20.437 2.116 28.422 1.00 94.06 444 LEU A CA 1
ATOM 3590 C C . LEU A 1 444 ? -19.989 3.568 28.635 1.00 94.06 444 LEU A C 1
ATOM 3592 O O . LEU A 1 444 ? -19.110 3.824 29.465 1.00 94.06 444 LEU A O 1
ATOM 3596 N N . PHE A 1 445 ? -20.607 4.512 27.921 1.00 89.88 445 PHE A N 1
ATOM 3597 C CA . PHE A 1 445 ? -20.358 5.947 28.039 1.00 89.88 445 PHE A CA 1
ATOM 3598 C C . PHE A 1 445 ? -21.400 6.606 28.962 1.00 89.88 445 PHE A C 1
ATOM 3600 O O . PHE A 1 445 ? -22.562 6.777 28.609 1.00 89.88 445 PHE A O 1
ATOM 3607 N N . GLY A 1 446 ? -20.993 6.990 30.179 1.00 72.06 446 GLY A N 1
ATOM 3608 C CA . GLY A 1 446 ? -21.915 7.533 31.188 1.00 72.06 446 GLY A CA 1
ATOM 3609 C C . GLY A 1 446 ? -22.396 8.975 30.917 1.00 72.06 446 GLY A C 1
ATOM 3610 O O . GLY A 1 446 ? -21.722 9.728 30.210 1.00 72.06 446 GLY A O 1
ATOM 3611 N N . PRO A 1 447 ? -23.497 9.431 31.555 1.00 60.00 447 PRO A N 1
ATOM 3612 C CA . PRO A 1 447 ? -24.098 10.759 31.337 1.00 60.00 447 PRO A CA 1
ATOM 3613 C C . PRO A 1 447 ? -23.207 11.954 31.733 1.00 60.00 447 PRO A C 1
ATOM 3615 O O . PRO A 1 447 ? -23.435 13.069 31.273 1.00 60.00 447 PRO A O 1
ATOM 3618 N N . GLN A 1 448 ? -22.156 11.742 32.538 1.00 51.91 448 GLN A N 1
ATOM 3619 C CA . GLN A 1 448 ? -21.146 12.770 32.853 1.00 51.91 448 GLN A CA 1
ATOM 3620 C C . GLN A 1 448 ? -20.064 12.931 31.769 1.00 51.91 448 GLN A C 1
ATOM 3622 O O . GLN A 1 448 ? -19.165 13.752 31.916 1.00 51.91 448 GLN A O 1
ATOM 3627 N N . THR A 1 449 ? -20.137 12.191 30.658 1.00 53.25 449 THR A N 1
ATOM 3628 C CA . THR A 1 449 ? -19.242 12.395 29.501 1.00 53.25 449 THR A CA 1
ATOM 3629 C C . THR A 1 449 ? -19.661 13.572 28.606 1.00 53.25 449 THR A C 1
ATOM 3631 O O . THR A 1 449 ? -19.101 13.762 27.520 1.00 53.25 449 THR A O 1
ATOM 3634 N N . ALA A 1 450 ? -20.653 14.355 29.038 1.00 43.09 450 ALA A N 1
ATOM 3635 C CA . ALA A 1 450 ? -21.238 15.458 28.293 1.00 43.09 450 ALA A CA 1
ATOM 3636 C C . ALA A 1 450 ? -20.462 16.774 28.499 1.00 43.09 450 ALA A C 1
ATOM 3638 O O . ALA A 1 450 ? -20.577 17.426 29.533 1.00 43.09 450 ALA A O 1
ATOM 3639 N N . SER A 1 451 ? -19.681 17.181 27.492 1.00 44.28 451 SER A N 1
ATOM 3640 C CA . SER A 1 451 ? -19.956 18.409 26.706 1.00 44.28 451 SER A CA 1
ATOM 3641 C C . SER A 1 451 ? -18.731 18.974 25.969 1.00 44.28 451 SER A C 1
ATOM 3643 O O . SER A 1 451 ? -18.911 19.588 24.926 1.00 44.28 451 SER A O 1
ATOM 3645 N N . GLU A 1 452 ? -17.496 18.715 26.410 1.00 44.47 452 GLU A N 1
ATOM 3646 C CA . GLU A 1 452 ? -16.315 19.400 25.834 1.00 44.47 452 GLU A CA 1
ATOM 3647 C C . GLU A 1 452 ? -15.457 18.528 24.898 1.00 44.47 452 GLU A C 1
ATOM 3649 O O . GLU A 1 452 ? -14.666 19.048 24.115 1.00 44.47 452 GLU A O 1
ATOM 3654 N N . ALA A 1 453 ? -15.627 17.200 24.922 1.00 47.38 453 ALA A N 1
ATOM 3655 C CA . ALA A 1 453 ? -14.717 16.262 24.253 1.00 47.38 453 ALA A CA 1
ATOM 3656 C C . ALA A 1 453 ? -14.751 16.305 22.713 1.00 47.38 453 ALA A C 1
ATOM 3658 O O . ALA A 1 453 ? -13.783 15.901 22.083 1.00 47.38 453 ALA A O 1
ATOM 3659 N N . VAL A 1 454 ? -15.855 16.757 22.105 1.00 54.53 454 VAL A N 1
ATOM 3660 C CA . VAL A 1 454 ? -16.108 16.640 20.655 1.00 54.53 454 VAL A CA 1
ATOM 3661 C C . VAL A 1 454 ? -16.548 17.980 20.067 1.00 54.53 454 VAL A C 1
ATOM 3663 O O . VAL A 1 454 ? -17.676 18.117 19.597 1.00 54.53 454 VAL A O 1
ATOM 3666 N N . VAL A 1 455 ? -15.698 19.004 20.166 1.00 56.16 455 VAL A N 1
ATOM 3667 C CA . VAL A 1 455 ? -16.064 20.370 19.732 1.00 56.16 455 VAL A CA 1
ATOM 3668 C C . VAL A 1 455 ? -15.131 20.925 18.652 1.00 56.16 455 VAL A C 1
ATOM 3670 O O . VAL A 1 455 ? -15.456 21.927 18.017 1.00 56.16 455 VAL A O 1
ATOM 3673 N N . SER A 1 456 ? -13.998 20.281 18.357 1.00 65.25 456 SER A N 1
ATOM 3674 C CA . SER A 1 456 ? -13.024 20.845 17.417 1.00 65.25 456 SER A CA 1
ATOM 3675 C C . SER A 1 456 ? -12.354 19.816 16.506 1.00 65.25 456 SER A C 1
ATOM 3677 O O . SER A 1 456 ? -12.301 18.614 16.781 1.00 65.25 456 SER A O 1
ATOM 3679 N N . GLY A 1 457 ? -11.873 20.321 15.368 1.00 83.56 457 GLY A N 1
ATOM 3680 C CA . GLY A 1 457 ? -11.125 19.556 14.376 1.00 83.56 457 GLY A CA 1
ATOM 3681 C C . GLY A 1 457 ? -11.924 18.435 13.708 1.00 83.56 457 GLY A C 1
ATOM 3682 O O . GLY A 1 457 ? -13.116 18.558 13.423 1.00 83.56 457 GLY A O 1
ATOM 3683 N N . THR A 1 458 ? -11.225 17.335 13.462 1.00 90.31 458 THR A N 1
ATOM 3684 C CA . THR A 1 458 ? -11.687 16.100 12.808 1.00 90.31 458 THR A CA 1
ATOM 3685 C C . THR A 1 458 ? -12.811 15.395 13.568 1.00 90.31 458 THR A C 1
ATOM 3687 O O . THR A 1 458 ? -13.713 14.844 12.949 1.00 90.31 458 THR A O 1
ATOM 3690 N N . SER A 1 459 ? -12.811 15.444 14.903 1.00 85.38 459 SER A N 1
ATOM 3691 C CA . SER A 1 459 ? -13.832 14.796 15.741 1.00 85.38 459 SER A CA 1
ATOM 3692 C C . SER A 1 459 ? -15.219 15.439 15.648 1.00 85.38 459 SER A C 1
ATOM 3694 O O . SER A 1 459 ? -16.229 14.769 15.850 1.00 85.38 459 SER A O 1
ATOM 3696 N N . ARG A 1 460 ? -15.276 16.736 15.326 1.00 87.12 460 ARG A N 1
ATOM 3697 C CA . ARG A 1 460 ? -16.523 17.418 14.971 1.00 87.12 460 ARG A CA 1
ATOM 3698 C C . ARG A 1 460 ? -16.932 17.035 13.551 1.00 87.12 460 ARG A C 1
ATOM 3700 O O . ARG A 1 460 ? -18.056 16.606 13.350 1.00 87.12 460 ARG A O 1
ATOM 3707 N N . LEU A 1 461 ? -15.999 17.150 12.605 1.00 92.12 461 LEU A N 1
ATOM 3708 C CA . LEU A 1 461 ? -16.242 16.894 11.182 1.00 92.12 461 LEU A CA 1
ATOM 3709 C C . LEU A 1 461 ? -16.721 15.465 10.900 1.00 92.12 461 LEU A C 1
ATOM 3711 O O . LEU A 1 461 ? -17.557 15.274 10.033 1.00 92.12 461 LEU A O 1
ATOM 3715 N N . ILE A 1 462 ? -16.246 14.464 11.648 1.00 92.50 462 ILE A N 1
ATOM 3716 C CA . ILE A 1 462 ? -16.701 13.082 11.453 1.00 92.50 462 ILE A CA 1
ATOM 3717 C C . ILE A 1 462 ? -18.190 12.898 11.783 1.00 92.50 462 ILE A C 1
ATOM 3719 O O . ILE A 1 462 ? -18.823 12.006 11.232 1.00 92.50 462 ILE A O 1
ATOM 3723 N N . LYS A 1 463 ? -18.764 13.730 12.665 1.00 89.94 463 LYS A N 1
ATOM 3724 C CA . LYS A 1 463 ? -20.196 13.673 12.994 1.00 89.94 463 LYS A CA 1
ATOM 3725 C C . LYS A 1 463 ? -21.068 14.166 11.849 1.00 89.94 463 LYS A C 1
ATOM 3727 O O . LYS A 1 463 ? -22.145 13.615 11.661 1.00 89.94 463 LYS A O 1
ATOM 3732 N N . ASP A 1 464 ? -20.563 15.131 11.079 1.00 91.19 464 ASP A N 1
ATOM 3733 C CA . ASP A 1 464 ? -21.201 15.640 9.859 1.00 91.19 464 ASP A CA 1
ATOM 3734 C C . ASP A 1 464 ? -21.260 14.549 8.761 1.00 91.19 464 ASP A C 1
ATOM 3736 O O . ASP A 1 464 ? -21.833 14.768 7.708 1.00 91.19 464 ASP A O 1
ATOM 3740 N N . LEU A 1 465 ? -20.653 13.372 8.982 1.00 92.44 465 LEU A N 1
ATOM 3741 C CA . LEU A 1 465 ? -20.720 12.225 8.075 1.00 92.44 465 LEU A CA 1
ATOM 3742 C C . LEU A 1 465 ? -21.733 11.159 8.508 1.00 92.44 465 LEU A C 1
ATOM 3744 O O . LEU A 1 465 ? -21.935 10.197 7.776 1.00 92.44 465 LEU A O 1
ATOM 3748 N N . TYR A 1 466 ? -22.327 11.245 9.702 1.00 91.06 466 TYR A N 1
ATOM 3749 C CA . TYR A 1 466 ? -23.125 10.141 10.257 1.00 91.06 466 TYR A CA 1
ATOM 3750 C C . TYR A 1 466 ? -24.461 9.916 9.548 1.00 91.06 466 TYR A C 1
ATOM 3752 O O . TYR A 1 466 ? -24.952 8.788 9.536 1.00 91.06 466 TYR A O 1
ATOM 3760 N N . ASP A 1 467 ? -25.044 10.965 8.982 1.00 86.19 467 ASP A N 1
ATOM 3761 C CA . ASP A 1 467 ? -26.274 10.942 8.192 1.00 86.19 467 ASP A CA 1
ATOM 3762 C C . ASP A 1 467 ? -26.024 10.784 6.684 1.00 86.19 467 ASP A C 1
ATOM 3764 O O . ASP A 1 467 ? -26.966 10.498 5.942 1.00 86.19 467 ASP A O 1
ATOM 3768 N N . ASN A 1 468 ? -24.763 10.863 6.246 1.00 83.69 468 ASN A N 1
ATOM 3769 C CA . ASN A 1 468 ? -24.380 10.685 4.842 1.00 83.69 468 ASN A CA 1
ATOM 3770 C C . ASN A 1 468 ? -24.486 9.236 4.363 1.00 83.69 468 ASN A C 1
ATOM 3772 O O . ASN A 1 468 ? -24.594 9.015 3.154 1.00 83.69 468 ASN A O 1
ATOM 3776 N N . TYR A 1 469 ? -24.464 8.272 5.291 1.00 82.25 469 TYR A N 1
ATOM 3777 C CA . TYR A 1 469 ? -24.433 6.845 4.981 1.00 82.25 469 TYR A CA 1
ATOM 3778 C C . TYR A 1 469 ? -25.648 6.081 5.522 1.00 82.25 469 TYR A C 1
ATOM 3780 O O . TYR A 1 469 ? -26.202 6.386 6.583 1.00 82.25 469 TYR A O 1
ATOM 3788 N N . SER A 1 470 ? -26.052 5.040 4.796 1.00 76.19 470 SER A N 1
ATOM 3789 C CA . SER A 1 470 ? -27.124 4.123 5.154 1.00 76.19 470 SER A CA 1
ATOM 3790 C C . SER A 1 470 ? -26.543 2.824 5.707 1.00 76.19 470 SER A C 1
ATOM 3792 O O . SER A 1 470 ? -25.834 2.128 4.998 1.00 76.19 470 SER A O 1
ATOM 3794 N N . PRO A 1 471 ? -26.937 2.384 6.914 1.00 77.56 471 PRO A N 1
ATOM 3795 C CA . PRO A 1 471 ? -26.462 1.111 7.459 1.00 77.56 471 PRO A CA 1
ATOM 3796 C C . PRO A 1 471 ? -26.769 -0.137 6.613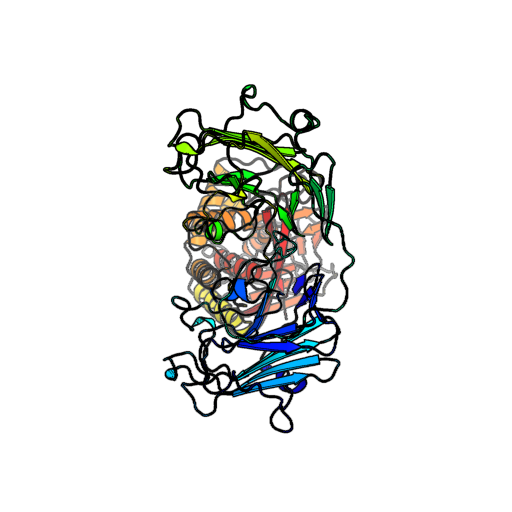 1.00 77.56 471 PRO A C 1
ATOM 3798 O O . PRO A 1 471 ? -26.222 -1.195 6.894 1.00 77.56 471 PRO A O 1
ATOM 3801 N N . GLU A 1 472 ? -27.669 -0.072 5.631 1.00 74.69 472 GLU A N 1
ATOM 3802 C CA . GLU A 1 472 ? -28.100 -1.223 4.829 1.00 74.69 472 GLU A CA 1
ATOM 3803 C C . GLU A 1 472 ? -27.293 -1.338 3.525 1.00 74.69 472 GLU A C 1
ATOM 3805 O O . GLU A 1 472 ? -27.515 -0.571 2.588 1.00 74.69 472 GLU A O 1
ATOM 3810 N N . VAL A 1 473 ? -26.458 -2.379 3.390 1.00 64.69 473 VAL A N 1
ATOM 3811 C CA . VAL A 1 473 ? -25.539 -2.561 2.233 1.00 64.69 473 VAL A CA 1
ATOM 3812 C C . VAL A 1 473 ? -26.225 -2.731 0.865 1.00 64.69 473 VAL A C 1
ATOM 3814 O O . VAL A 1 473 ? -25.575 -2.739 -0.187 1.00 64.69 473 VAL A O 1
ATOM 3817 N N . ASN A 1 474 ? -27.541 -2.944 0.864 1.00 62.75 474 ASN A N 1
ATOM 3818 C CA . ASN A 1 474 ? -28.347 -3.161 -0.338 1.00 62.75 474 ASN A CA 1
ATOM 3819 C C . ASN A 1 474 ? -29.001 -1.869 -0.857 1.00 62.75 474 ASN A C 1
ATOM 3821 O O . ASN A 1 474 ? -29.556 -1.879 -1.956 1.00 62.75 474 ASN A O 1
ATOM 3825 N N . ASN A 1 475 ? -28.946 -0.772 -0.097 1.00 66.69 475 ASN A N 1
ATOM 3826 C CA . ASN A 1 475 ? -29.501 0.507 -0.518 1.00 66.69 475 ASN A CA 1
ATOM 3827 C C . ASN A 1 475 ? -28.482 1.270 -1.371 1.00 66.69 475 ASN A C 1
ATOM 3829 O O . ASN A 1 475 ? -27.322 1.412 -1.001 1.00 66.69 475 ASN A O 1
ATOM 3833 N N . ASN A 1 476 ? -28.924 1.795 -2.515 1.00 62.28 476 ASN A N 1
ATOM 3834 C CA . ASN A 1 476 ? -28.143 2.801 -3.230 1.00 62.28 476 ASN A CA 1
ATOM 3835 C C . ASN A 1 476 ? -28.335 4.139 -2.511 1.00 62.28 476 ASN A C 1
ATOM 3837 O O . ASN A 1 476 ? -29.426 4.712 -2.543 1.00 62.28 476 ASN A O 1
ATOM 3841 N N . GLU A 1 477 ? -27.289 4.616 -1.850 1.00 65.75 477 GLU A N 1
ATOM 3842 C CA . GLU A 1 477 ? -27.297 5.909 -1.171 1.00 65.75 477 GLU A CA 1
ATOM 3843 C C . GLU A 1 477 ? -27.446 7.052 -2.180 1.00 65.75 477 GLU A C 1
ATOM 3845 O O . GLU A 1 477 ? -26.796 7.072 -3.230 1.00 65.75 477 GLU A O 1
ATOM 3850 N N . GLN A 1 478 ? -28.291 8.035 -1.863 1.00 69.81 478 GLN A N 1
ATOM 3851 C CA . GLN A 1 478 ? -28.326 9.274 -2.633 1.00 69.81 478 GLN A CA 1
ATOM 3852 C C . GLN A 1 478 ? -27.189 10.182 -2.171 1.00 69.81 478 GLN A C 1
ATOM 3854 O O . GLN A 1 478 ? -27.207 10.711 -1.063 1.00 69.81 478 GLN A O 1
ATOM 3859 N N . VAL A 1 479 ? -26.203 10.375 -3.042 1.00 80.00 479 VAL A N 1
ATOM 3860 C CA . VAL A 1 479 ? -25.075 11.271 -2.783 1.00 80.00 479 VAL A CA 1
ATOM 3861 C C . VAL A 1 479 ? -25.488 12.698 -3.123 1.00 80.00 479 VAL A C 1
ATOM 3863 O O . VAL A 1 479 ? -25.721 13.025 -4.289 1.00 80.00 479 VAL A O 1
ATOM 3866 N N . THR A 1 480 ? -25.591 13.551 -2.106 1.00 85.75 480 THR A N 1
ATOM 3867 C CA . THR A 1 480 ? -25.861 14.981 -2.289 1.00 85.75 480 THR A CA 1
ATOM 3868 C C . THR A 1 480 ? -24.553 15.769 -2.387 1.00 85.75 480 THR A C 1
ATOM 3870 O O . THR A 1 480 ? -23.493 15.310 -1.962 1.00 85.75 480 THR A O 1
ATOM 3873 N N . GLN A 1 481 ? -24.611 16.995 -2.917 1.00 86.19 481 GLN A N 1
ATOM 3874 C CA . GLN A 1 481 ? -23.444 17.885 -2.914 1.00 86.19 481 GLN A CA 1
ATOM 3875 C C . GLN A 1 481 ? -22.982 18.218 -1.487 1.00 86.19 481 GLN A C 1
ATOM 3877 O O . GLN A 1 481 ? -21.796 18.443 -1.268 1.00 86.19 481 GLN A O 1
ATOM 3882 N N . GLN A 1 482 ? -23.907 18.240 -0.523 1.00 89.88 482 GLN A N 1
ATOM 3883 C CA . GLN A 1 482 ? -23.580 18.432 0.883 1.00 89.88 482 GLN A CA 1
ATOM 3884 C C . GLN A 1 482 ? -22.730 17.268 1.409 1.00 89.88 482 GLN A C 1
ATOM 3886 O O . GLN A 1 482 ? -21.655 17.536 1.940 1.00 89.88 482 GLN A O 1
ATOM 3891 N N . HIS A 1 483 ? -23.122 16.017 1.130 1.00 89.38 483 HIS A N 1
ATOM 3892 C CA . HIS A 1 483 ? -22.357 14.840 1.562 1.00 89.38 483 HIS A CA 1
ATOM 3893 C C . HIS A 1 483 ? -20.922 14.877 1.021 1.00 89.38 483 HIS A C 1
ATOM 3895 O O . HIS A 1 483 ? -19.965 14.651 1.756 1.00 89.38 483 HIS A O 1
ATOM 3901 N N . LEU A 1 484 ? -20.756 15.233 -0.260 1.00 89.44 484 LEU A N 1
ATOM 3902 C CA . LEU A 1 484 ? -19.434 15.374 -0.881 1.00 89.44 484 LEU A CA 1
ATOM 3903 C C . LEU A 1 484 ? -18.588 16.468 -0.211 1.00 89.44 484 LEU A C 1
ATOM 3905 O O . LEU A 1 484 ? -17.378 16.312 -0.066 1.00 89.44 484 LEU A O 1
ATOM 3909 N N . ASN A 1 485 ? -19.212 17.577 0.193 1.00 92.62 485 ASN A N 1
ATOM 3910 C CA . ASN A 1 485 ? -18.514 18.674 0.858 1.00 92.62 485 ASN A CA 1
ATOM 3911 C C . ASN A 1 485 ? -18.088 18.296 2.285 1.00 92.62 485 ASN A C 1
ATOM 3913 O O . ASN A 1 485 ? -17.002 18.683 2.712 1.00 92.62 485 ASN A O 1
ATOM 3917 N N . GLU A 1 486 ? -18.921 17.558 3.018 1.00 94.50 486 GLU A N 1
ATOM 3918 C CA . GLU A 1 486 ? -18.607 17.070 4.365 1.00 94.50 486 GLU A CA 1
ATOM 3919 C C . GLU A 1 486 ? -17.507 16.001 4.320 1.00 94.50 486 GLU A C 1
ATOM 3921 O O . GLU A 1 486 ? -16.542 16.092 5.084 1.00 94.50 486 GLU A O 1
ATOM 3926 N N . GLU A 1 487 ? -17.596 15.047 3.379 1.00 94.12 487 GLU A N 1
ATOM 3927 C CA . GLU A 1 487 ? -16.553 14.042 3.118 1.00 94.12 487 GLU A CA 1
ATOM 3928 C C . GLU A 1 487 ? -15.210 14.728 2.818 1.00 94.12 487 GLU A C 1
ATOM 3930 O O . GLU A 1 487 ? -14.197 14.412 3.447 1.00 94.12 487 GLU A O 1
ATOM 3935 N N . GLU A 1 488 ? -15.199 15.716 1.917 1.00 93.75 488 GLU A N 1
ATOM 3936 C CA . GLU A 1 488 ? -13.984 16.453 1.560 1.00 93.75 488 GLU A CA 1
ATOM 3937 C C . GLU A 1 488 ? -13.435 17.270 2.740 1.00 93.75 488 GLU A C 1
ATOM 3939 O O . GLU A 1 488 ? -12.228 17.258 2.991 1.00 93.75 488 GLU A O 1
ATOM 3944 N N . ALA A 1 489 ? -14.297 17.947 3.507 1.00 95.56 489 ALA A N 1
ATOM 3945 C CA . ALA A 1 489 ? -13.877 18.730 4.667 1.00 95.56 489 ALA A CA 1
ATOM 3946 C C . ALA A 1 489 ? -13.220 17.850 5.741 1.00 95.56 489 ALA A C 1
ATOM 3948 O O . ALA A 1 489 ? -12.170 18.213 6.282 1.00 95.56 489 ALA A O 1
ATOM 3949 N N . PHE A 1 490 ? -13.805 16.685 6.032 1.00 96.31 490 PHE A N 1
ATOM 3950 C CA . PHE A 1 490 ? -13.227 15.714 6.957 1.00 96.31 490 PHE A CA 1
ATOM 3951 C C . PHE A 1 490 ? -11.911 15.134 6.422 1.00 96.31 490 PHE A C 1
ATOM 3953 O O . PHE A 1 490 ? -10.909 15.128 7.141 1.00 96.31 490 PHE A O 1
ATOM 3960 N N . PHE A 1 491 ? -11.881 14.708 5.155 1.00 95.88 491 PHE A N 1
ATOM 3961 C CA . PHE A 1 491 ? -10.695 14.133 4.523 1.00 95.88 491 PHE A CA 1
ATOM 3962 C C . PHE A 1 491 ? -9.502 15.096 4.545 1.00 95.88 491 PHE A C 1
ATOM 3964 O O . PHE A 1 491 ? -8.421 14.732 5.014 1.00 95.88 491 PHE A O 1
ATOM 3971 N N . GLN A 1 492 ? -9.704 16.346 4.121 1.00 95.38 492 GLN A N 1
ATOM 3972 C CA . GLN A 1 492 ? -8.652 17.365 4.125 1.00 95.38 492 GLN A CA 1
ATOM 3973 C C . GLN A 1 492 ? -8.180 17.692 5.546 1.00 95.38 492 GLN A C 1
ATOM 3975 O O . GLN A 1 492 ? -6.977 17.835 5.784 1.00 95.38 492 GLN A O 1
ATOM 3980 N N . ALA A 1 493 ? -9.099 17.750 6.518 1.00 95.19 493 ALA A N 1
ATOM 3981 C CA . ALA A 1 493 ? -8.737 17.960 7.916 1.00 95.19 493 ALA A CA 1
ATOM 3982 C C . ALA A 1 493 ? -7.848 16.829 8.454 1.00 95.19 493 ALA A C 1
ATOM 3984 O O . ALA A 1 493 ? -6.855 17.116 9.121 1.00 95.19 493 ALA A O 1
ATOM 3985 N N . VAL A 1 494 ? -8.151 15.566 8.126 1.00 95.56 494 VAL A N 1
ATOM 3986 C CA . VAL A 1 494 ? -7.332 14.404 8.508 1.00 95.56 494 VAL A CA 1
ATOM 3987 C C . VAL A 1 494 ? -5.950 14.453 7.852 1.00 95.56 494 VAL A C 1
ATOM 3989 O O . VAL A 1 494 ? -4.945 14.285 8.549 1.00 95.56 494 VAL A O 1
ATOM 3992 N N . LEU A 1 495 ? -5.863 14.724 6.544 1.00 94.25 495 LEU A N 1
ATOM 3993 C CA . LEU A 1 495 ? -4.583 14.818 5.825 1.00 94.25 495 LEU A CA 1
ATOM 3994 C C . LEU A 1 495 ? -3.667 15.924 6.368 1.00 94.25 495 LEU A C 1
ATOM 3996 O O . LEU A 1 495 ? -2.443 15.787 6.349 1.00 94.25 495 LEU A O 1
ATOM 4000 N N . ALA A 1 496 ? -4.246 17.009 6.884 1.00 94.12 496 ALA A N 1
ATOM 4001 C CA . ALA A 1 496 ? -3.497 18.114 7.470 1.00 94.12 496 ALA A CA 1
ATOM 4002 C C . ALA A 1 496 ? -2.855 17.777 8.831 1.00 94.12 496 ALA A C 1
ATOM 4004 O O . ALA A 1 496 ? -1.975 18.517 9.291 1.00 94.12 496 ALA A O 1
ATOM 4005 N N . THR A 1 497 ? -3.258 16.680 9.480 1.00 93.69 497 THR A N 1
ATOM 4006 C CA . THR A 1 497 ? -2.778 16.311 10.819 1.00 93.69 497 THR A CA 1
ATOM 4007 C C . THR A 1 497 ? -1.381 15.686 10.810 1.00 93.69 497 THR A C 1
ATOM 4009 O O . THR A 1 497 ? -0.960 15.014 9.865 1.00 93.69 497 THR A O 1
ATOM 4012 N N . GLU A 1 498 ? -0.639 15.882 11.902 1.00 94.06 498 GLU A N 1
ATOM 4013 C CA . GLU A 1 498 ? 0.702 15.310 12.068 1.00 94.06 498 GLU A CA 1
ATOM 4014 C C . GLU A 1 498 ? 0.735 13.770 12.055 1.00 94.06 498 GLU A C 1
ATOM 4016 O O . GLU A 1 498 ? 1.661 13.223 11.446 1.00 94.06 498 GLU A O 1
ATOM 4021 N N . PRO A 1 499 ? -0.237 13.038 12.648 1.00 94.88 499 PRO A N 1
ATOM 4022 C CA . PRO A 1 499 ? -0.268 11.585 12.537 1.00 94.88 499 PRO A CA 1
ATOM 4023 C C . PRO A 1 499 ? -0.317 11.091 11.088 1.00 94.88 499 PRO A C 1
ATOM 4025 O O . PRO A 1 499 ? 0.493 10.248 10.694 1.00 94.88 499 PRO A O 1
ATOM 4028 N N . MET A 1 500 ? -1.207 11.665 10.273 1.00 95.56 500 MET A N 1
ATOM 4029 C CA . MET A 1 500 ? -1.358 11.269 8.875 1.00 95.56 500 MET A CA 1
ATOM 4030 C C . MET A 1 500 ? -0.128 11.645 8.043 1.00 95.56 500 MET A C 1
ATOM 4032 O O . MET A 1 500 ? 0.396 10.806 7.310 1.00 95.56 500 MET A O 1
ATOM 4036 N N . LYS A 1 501 ? 0.415 12.858 8.218 1.00 95.38 501 LYS A N 1
ATOM 4037 C CA . LYS A 1 501 ? 1.650 13.294 7.541 1.00 95.38 501 LYS A CA 1
ATOM 4038 C C . LYS A 1 501 ? 2.831 12.361 7.799 1.00 95.38 501 LYS A C 1
ATOM 4040 O O . LYS A 1 501 ? 3.579 12.062 6.872 1.00 95.38 501 LYS A O 1
ATOM 4045 N N . ARG A 1 502 ? 3.009 11.877 9.035 1.00 93.75 502 ARG A N 1
ATOM 4046 C CA . ARG A 1 502 ? 4.101 10.947 9.380 1.00 93.75 502 ARG A CA 1
ATOM 4047 C C . ARG A 1 502 ? 3.951 9.594 8.698 1.00 93.75 502 ARG A C 1
ATOM 4049 O O . ARG A 1 502 ? 4.944 9.055 8.213 1.00 93.75 502 ARG A O 1
ATOM 4056 N N . VAL A 1 503 ? 2.730 9.062 8.641 1.00 96.44 503 VAL A N 1
ATOM 4057 C CA . VAL A 1 503 ? 2.447 7.812 7.923 1.00 96.44 503 VAL A CA 1
ATOM 4058 C C . VAL A 1 503 ? 2.676 7.989 6.426 1.00 96.44 503 VAL A C 1
ATOM 4060 O O . VAL A 1 503 ? 3.405 7.196 5.837 1.00 96.44 503 VAL A O 1
ATOM 4063 N N . VAL A 1 504 ? 2.138 9.052 5.824 1.00 93.00 504 VAL A N 1
ATOM 4064 C CA . VAL A 1 504 ? 2.346 9.364 4.403 1.00 93.00 504 VAL A CA 1
ATOM 4065 C C . VAL A 1 504 ? 3.835 9.496 4.085 1.00 93.00 504 VAL A C 1
ATOM 4067 O O . VAL A 1 504 ? 4.300 8.867 3.140 1.00 93.00 504 VAL A O 1
ATOM 4070 N N . ALA A 1 505 ? 4.602 10.231 4.896 1.00 87.00 505 ALA A N 1
ATOM 4071 C CA . ALA A 1 505 ? 6.040 10.397 4.695 1.00 87.00 505 ALA A CA 1
ATOM 4072 C C . ALA A 1 505 ? 6.798 9.063 4.769 1.00 87.00 505 ALA A C 1
ATOM 4074 O O . ALA A 1 505 ? 7.655 8.798 3.924 1.00 87.00 505 ALA A O 1
ATOM 4075 N N . LEU A 1 506 ? 6.463 8.195 5.734 1.00 83.69 506 LEU A N 1
ATOM 4076 C CA . LEU A 1 506 ? 7.056 6.860 5.815 1.00 83.69 506 LEU A CA 1
ATOM 4077 C C . LEU A 1 506 ? 6.729 6.050 4.555 1.00 83.69 506 LEU A C 1
ATOM 4079 O O . LEU A 1 506 ? 7.638 5.536 3.907 1.00 83.69 506 LEU A O 1
ATOM 4083 N N . LEU A 1 507 ? 5.454 5.976 4.172 1.00 84.56 507 LEU A N 1
ATOM 4084 C CA . LEU A 1 507 ? 5.005 5.219 3.004 1.00 84.56 507 LEU A CA 1
ATOM 4085 C C . LEU A 1 507 ? 5.627 5.743 1.699 1.00 84.56 507 LEU A C 1
ATOM 4087 O O . LEU A 1 507 ? 6.074 4.945 0.879 1.00 84.56 507 LEU A O 1
ATOM 4091 N N . GLN A 1 508 ? 5.743 7.061 1.535 1.00 81.81 508 GLN A N 1
ATOM 4092 C CA . GLN A 1 508 ? 6.435 7.687 0.404 1.00 81.81 508 GLN A CA 1
ATOM 4093 C C . GLN A 1 508 ? 7.930 7.357 0.397 1.00 81.81 508 GLN A C 1
ATOM 4095 O O . GLN A 1 508 ? 8.463 6.962 -0.637 1.00 81.81 508 GLN A O 1
ATOM 4100 N N . SER A 1 509 ? 8.607 7.431 1.551 1.00 72.12 509 SER A N 1
ATOM 4101 C CA . SER A 1 509 ? 10.030 7.069 1.662 1.00 72.12 509 SER A CA 1
ATOM 4102 C C . SER A 1 509 ? 10.297 5.590 1.356 1.00 72.12 509 SER A C 1
ATOM 4104 O O . SER A 1 509 ? 11.411 5.211 1.002 1.00 72.12 509 SER A O 1
ATOM 4106 N N . ARG A 1 510 ? 9.260 4.752 1.477 1.00 66.50 510 ARG A N 1
ATOM 4107 C CA . ARG A 1 510 ? 9.277 3.317 1.187 1.00 66.50 510 ARG A CA 1
ATOM 4108 C C . ARG A 1 510 ? 8.772 2.974 -0.223 1.00 66.50 510 ARG A C 1
ATOM 4110 O O . ARG A 1 510 ? 8.718 1.795 -0.561 1.00 66.50 510 ARG A O 1
ATOM 4117 N N . GLY A 1 511 ? 8.411 3.974 -1.035 1.00 64.12 511 GLY A N 1
ATOM 4118 C CA . GLY A 1 511 ? 7.881 3.793 -2.392 1.00 64.12 511 GLY A CA 1
ATOM 4119 C C . GLY A 1 511 ? 6.462 3.214 -2.455 1.00 64.12 511 GLY A C 1
ATOM 4120 O O . GLY A 1 511 ? 6.021 2.807 -3.522 1.00 64.12 511 GLY A O 1
ATOM 4121 N N . LEU A 1 512 ? 5.747 3.166 -1.326 1.00 72.94 512 LEU A N 1
ATOM 4122 C CA . LEU A 1 512 ? 4.399 2.591 -1.208 1.00 72.94 512 LEU A CA 1
ATOM 4123 C C . LEU A 1 512 ? 3.291 3.600 -1.546 1.00 72.94 512 LEU A C 1
ATOM 4125 O O . LEU A 1 512 ? 2.167 3.207 -1.844 1.00 72.94 512 LEU A O 1
ATOM 4129 N N . LEU A 1 513 ? 3.607 4.896 -1.507 1.00 77.88 513 LEU A N 1
ATOM 4130 C CA . LEU A 1 513 ? 2.732 5.984 -1.943 1.00 77.88 513 LEU A CA 1
ATOM 4131 C C . LEU A 1 513 ? 3.497 6.945 -2.864 1.00 77.88 513 LEU A C 1
ATOM 4133 O O . LEU A 1 513 ? 4.697 7.153 -2.664 1.00 77.88 513 LEU A O 1
ATOM 4137 N N . PRO A 1 514 ? 2.827 7.570 -3.850 1.00 70.06 514 PRO A N 1
ATOM 4138 C CA . PRO A 1 514 ? 3.471 8.542 -4.721 1.00 70.06 514 PRO A CA 1
ATOM 4139 C C . PRO A 1 514 ? 3.832 9.819 -3.957 1.00 70.06 514 PRO A C 1
ATOM 4141 O O . PRO A 1 514 ? 3.133 10.246 -3.037 1.00 70.06 514 PRO A O 1
ATOM 4144 N N . THR A 1 515 ? 4.900 10.480 -4.398 1.00 70.62 515 THR A N 1
ATOM 4145 C CA . THR A 1 515 ? 5.349 11.778 -3.867 1.00 70.62 515 THR A CA 1
ATOM 4146 C C . THR A 1 515 ? 4.576 12.972 -4.441 1.00 70.62 515 THR A C 1
ATOM 4148 O O . THR A 1 515 ? 4.674 14.076 -3.917 1.00 70.62 515 THR A O 1
ATOM 4151 N N . ASN A 1 516 ? 3.783 12.773 -5.502 1.00 68.12 516 ASN A N 1
ATOM 4152 C CA . ASN A 1 516 ? 2.921 13.806 -6.082 1.00 68.12 516 ASN A CA 1
ATOM 4153 C C . ASN A 1 516 ? 1.605 13.944 -5.291 1.00 68.12 516 ASN A C 1
ATOM 4155 O O . ASN A 1 516 ? 0.802 13.010 -5.267 1.00 68.12 516 ASN A O 1
ATOM 4159 N N . ASN A 1 517 ? 1.351 15.134 -4.733 1.00 59.28 517 ASN A N 1
ATOM 4160 C CA . ASN A 1 517 ? 0.185 15.428 -3.891 1.00 59.28 517 ASN A CA 1
ATOM 4161 C C . ASN A 1 517 ? -1.175 15.131 -4.551 1.00 59.28 517 ASN A C 1
ATOM 4163 O O . ASN A 1 517 ? -2.045 14.574 -3.888 1.00 59.28 517 ASN A O 1
ATOM 4167 N N . ARG A 1 518 ? -1.379 15.428 -5.847 1.00 58.09 518 ARG A N 1
ATOM 4168 C CA . ARG A 1 518 ? -2.687 15.151 -6.488 1.00 58.09 518 ARG A CA 1
ATOM 4169 C C . ARG A 1 518 ? -2.961 13.652 -6.609 1.00 58.09 518 ARG A C 1
ATOM 4171 O O . ARG A 1 518 ? -4.085 13.209 -6.387 1.00 58.09 518 ARG A O 1
ATOM 4178 N N . ASN A 1 519 ? -1.928 12.875 -6.931 1.00 71.12 519 ASN A N 1
ATOM 4179 C CA . ASN A 1 519 ? -2.044 11.421 -7.037 1.00 71.12 519 ASN A CA 1
ATOM 4180 C C . ASN A 1 519 ? -2.207 10.790 -5.648 1.00 71.12 519 ASN A C 1
ATOM 4182 O O . ASN A 1 519 ? -2.987 9.857 -5.495 1.00 71.12 519 ASN A O 1
ATOM 4186 N N . LEU A 1 520 ? -1.532 11.334 -4.630 1.00 78.00 520 LEU A N 1
ATOM 4187 C CA . LEU A 1 520 ? -1.670 10.906 -3.238 1.00 78.00 520 LEU A CA 1
ATOM 4188 C C . LEU A 1 520 ? -3.109 11.061 -2.732 1.00 78.00 520 LEU A C 1
ATOM 4190 O O . LEU A 1 520 ? -3.690 10.094 -2.245 1.00 78.00 520 LEU A O 1
ATOM 4194 N N . GLU A 1 521 ? -3.693 12.255 -2.861 1.00 85.12 521 GLU A N 1
ATOM 4195 C CA . GLU A 1 521 ? -5.063 12.504 -2.405 1.00 85.12 521 GLU A CA 1
ATOM 4196 C C . GLU A 1 521 ? -6.067 11.622 -3.143 1.00 85.12 521 GLU A C 1
ATOM 4198 O O . GLU A 1 521 ? -6.969 11.067 -2.526 1.00 85.12 521 GLU A O 1
ATOM 4203 N N . SER A 1 522 ? -5.904 11.453 -4.459 1.00 82.00 522 SER A N 1
ATOM 4204 C CA . SER A 1 522 ? -6.759 10.563 -5.248 1.00 82.00 522 SER A CA 1
ATOM 4205 C C . SER A 1 522 ? -6.678 9.111 -4.769 1.00 82.00 522 SER A C 1
ATOM 4207 O O . SER A 1 522 ? -7.721 8.474 -4.628 1.00 82.00 522 SER A O 1
ATOM 4209 N N . ILE A 1 523 ? -5.481 8.604 -4.459 1.00 83.94 523 ILE A N 1
ATOM 4210 C CA . ILE A 1 523 ? -5.287 7.238 -3.952 1.00 83.94 523 ILE A CA 1
ATOM 4211 C C . ILE A 1 523 ? -5.908 7.072 -2.568 1.00 83.94 523 ILE A C 1
ATOM 4213 O O . ILE A 1 523 ? -6.661 6.129 -2.355 1.00 83.94 523 ILE A O 1
ATOM 4217 N N . LEU A 1 524 ? -5.639 7.986 -1.632 1.00 90.94 524 LEU A N 1
ATOM 4218 C CA . LEU A 1 524 ? -6.181 7.885 -0.274 1.00 90.94 524 LEU A CA 1
ATOM 4219 C C . LEU A 1 524 ? -7.704 8.067 -0.252 1.00 90.94 524 LEU A C 1
ATOM 4221 O O . LEU A 1 524 ? -8.393 7.370 0.489 1.00 90.94 524 LEU A O 1
ATOM 4225 N N . ARG A 1 525 ? -8.246 8.937 -1.108 1.00 90.75 525 ARG A N 1
ATOM 4226 C CA . ARG A 1 525 ? -9.694 9.097 -1.283 1.00 90.75 525 ARG A CA 1
ATOM 4227 C C . ARG A 1 525 ? -10.330 7.849 -1.889 1.00 90.75 525 ARG A C 1
ATOM 4229 O O . ARG A 1 525 ? -11.366 7.414 -1.399 1.00 90.75 525 ARG A O 1
ATOM 4236 N N . THR A 1 526 ? -9.679 7.229 -2.875 1.00 86.44 526 THR A N 1
ATOM 4237 C CA . THR A 1 526 ? -10.106 5.930 -3.425 1.00 86.44 526 THR A CA 1
ATOM 4238 C C . THR A 1 526 ? -10.096 4.852 -2.344 1.00 86.44 526 THR A C 1
ATOM 4240 O O . THR A 1 526 ? -11.059 4.111 -2.200 1.00 86.44 526 THR A O 1
ATOM 4243 N N . LEU A 1 527 ? -9.030 4.795 -1.544 1.00 90.88 527 LEU A N 1
ATOM 4244 C CA . LEU A 1 527 ? -8.858 3.799 -0.492 1.00 90.88 527 LEU A CA 1
ATOM 4245 C C . LEU A 1 527 ? -9.966 3.873 0.572 1.00 90.88 527 LEU A C 1
ATOM 4247 O O . LEU A 1 527 ? -10.462 2.831 0.999 1.00 90.88 527 LEU A O 1
ATOM 4251 N N . TRP A 1 528 ? -10.325 5.088 1.002 1.00 95.25 528 TRP A N 1
ATOM 4252 C CA . TRP A 1 528 ? -11.218 5.321 2.140 1.00 95.25 528 TRP A CA 1
ATOM 4253 C C . TRP A 1 528 ? -12.681 5.578 1.763 1.00 95.25 528 TRP A C 1
ATOM 4255 O O . TRP A 1 528 ? -13.562 4.981 2.377 1.00 95.25 528 TRP A O 1
ATOM 4265 N N . PHE A 1 529 ? -12.951 6.444 0.784 1.00 91.50 529 PHE A N 1
ATOM 4266 C CA . PHE A 1 529 ? -14.287 7.021 0.558 1.00 91.50 529 PHE A CA 1
ATOM 4267 C C . PHE A 1 529 ? -14.939 6.595 -0.757 1.00 91.50 529 PHE A C 1
ATOM 4269 O O . PHE A 1 529 ? -16.158 6.682 -0.891 1.00 91.50 529 PHE A O 1
ATOM 4276 N N . GLU A 1 530 ? -14.169 6.129 -1.747 1.00 87.56 530 GLU A N 1
ATOM 4277 C CA . GLU A 1 530 ? -14.780 5.687 -2.999 1.00 87.56 530 GLU A CA 1
ATOM 4278 C C . GLU A 1 530 ? -15.667 4.457 -2.760 1.00 87.56 530 GLU A C 1
ATOM 4280 O O . GLU A 1 530 ? -15.246 3.447 -2.191 1.00 87.56 530 GLU A O 1
ATOM 4285 N N . ARG A 1 531 ? -16.923 4.569 -3.204 1.00 83.50 531 ARG A N 1
ATOM 4286 C CA . ARG A 1 531 ? -17.948 3.547 -3.004 1.00 83.50 531 ARG A CA 1
ATOM 4287 C C . ARG A 1 531 ? -17.685 2.332 -3.890 1.00 83.50 531 ARG A C 1
ATOM 4289 O O . ARG A 1 531 ? -17.376 2.451 -5.076 1.00 83.50 531 ARG A O 1
ATOM 4296 N N . PHE A 1 532 ? -17.898 1.151 -3.331 1.00 74.62 532 PHE A N 1
ATOM 4297 C CA . PHE A 1 532 ? -17.824 -0.134 -4.006 1.00 74.62 532 PHE A CA 1
ATOM 4298 C C . PHE A 1 532 ? -19.013 -1.025 -3.632 1.00 74.62 532 PHE A C 1
ATOM 4300 O O . PHE A 1 532 ? -19.839 -0.700 -2.781 1.00 74.62 532 PHE A O 1
ATOM 4307 N N . SER A 1 533 ? -19.145 -2.149 -4.335 1.00 69.25 533 SER A N 1
ATOM 4308 C CA . SER A 1 533 ? -20.312 -3.024 -4.242 1.00 69.25 533 SER A CA 1
ATOM 4309 C C . SER A 1 533 ? -20.001 -4.289 -3.440 1.00 69.25 533 SER A C 1
ATOM 4311 O O . SER A 1 533 ? -19.212 -5.122 -3.881 1.00 69.25 533 SER A O 1
ATOM 4313 N N . ARG A 1 534 ? -20.622 -4.447 -2.261 1.00 65.19 534 ARG A N 1
ATOM 4314 C CA . ARG A 1 534 ? -20.509 -5.651 -1.397 1.00 65.19 534 ARG A CA 1
ATOM 4315 C C . ARG A 1 534 ? -21.695 -6.620 -1.512 1.00 65.19 534 ARG A C 1
ATOM 4317 O O . ARG A 1 534 ? -21.694 -7.698 -0.900 1.00 65.19 534 ARG A O 1
ATOM 4324 N N . SER A 1 535 ? -22.711 -6.232 -2.280 1.00 54.81 535 SER A N 1
ATOM 4325 C CA . SER A 1 535 ? -23.934 -6.975 -2.596 1.00 54.81 535 SER A CA 1
ATOM 4326 C C . SER A 1 535 ? -24.176 -6.885 -4.110 1.00 54.81 535 SER A C 1
ATOM 4328 O O . SER A 1 535 ? -23.762 -5.910 -4.725 1.00 54.81 535 SER A O 1
ATOM 4330 N N . ARG A 1 536 ? -24.811 -7.884 -4.740 1.00 50.78 536 ARG A N 1
ATOM 4331 C CA . ARG A 1 536 ? -25.002 -7.928 -6.205 1.00 50.78 536 ARG A CA 1
ATOM 4332 C C . ARG A 1 536 ? -25.723 -6.671 -6.729 1.00 50.78 536 ARG A C 1
ATOM 4334 O O . ARG A 1 536 ? -26.947 -6.627 -6.737 1.00 50.78 536 ARG A O 1
ATOM 4341 N N . GLY A 1 537 ? -24.959 -5.708 -7.247 1.00 52.09 537 GLY A N 1
ATOM 4342 C CA . GLY A 1 537 ? -25.467 -4.571 -8.019 1.00 52.09 537 GLY A CA 1
ATOM 4343 C C . GLY A 1 537 ? -25.728 -3.274 -7.243 1.00 52.09 537 GLY A C 1
ATOM 4344 O O . GLY A 1 537 ? -26.057 -2.284 -7.894 1.00 52.09 537 GLY A O 1
ATOM 4345 N N . SER A 1 538 ? -25.550 -3.230 -5.914 1.00 54.91 538 SER A N 1
ATOM 4346 C CA . SER A 1 538 ? -25.655 -1.986 -5.127 1.00 54.91 538 SER A CA 1
ATOM 4347 C C . SER A 1 538 ? -24.280 -1.342 -4.918 1.00 54.91 538 SER A C 1
ATOM 4349 O O . SER A 1 538 ? -23.351 -1.994 -4.440 1.00 54.91 538 SER A O 1
ATOM 4351 N N . LEU A 1 539 ? -24.126 -0.076 -5.310 1.00 57.03 539 LEU A N 1
ATOM 4352 C CA . LEU A 1 539 ? -22.947 0.759 -5.041 1.00 57.03 539 LEU A CA 1
ATOM 4353 C C . LEU A 1 539 ? -23.270 1.605 -3.807 1.00 57.03 539 LEU A C 1
ATOM 4355 O O . LEU A 1 539 ? -23.842 2.682 -3.936 1.00 57.03 539 LEU A O 1
ATOM 4359 N N . GLY A 1 540 ? -22.951 1.096 -2.622 1.00 62.88 540 GLY A N 1
ATOM 4360 C CA . GLY A 1 540 ? -23.384 1.729 -1.372 1.00 62.88 540 GLY A CA 1
ATOM 4361 C C . GLY A 1 540 ? -22.539 1.342 -0.171 1.00 62.88 540 GLY A C 1
ATOM 4362 O O . GLY A 1 540 ? -23.080 1.236 0.909 1.00 62.88 540 GLY A O 1
ATOM 4363 N N . SER A 1 541 ? -21.261 1.020 -0.381 1.00 77.38 541 SER A N 1
ATOM 4364 C CA . SER A 1 541 ? -20.333 0.726 0.710 1.00 77.38 541 SER A CA 1
ATOM 4365 C C . SER A 1 541 ? -19.006 1.425 0.474 1.00 77.38 541 SER A C 1
ATOM 4367 O O . SER A 1 541 ? -18.476 1.357 -0.637 1.00 77.38 541 SER A O 1
ATOM 4369 N N . SER A 1 542 ? -18.426 2.044 1.496 1.00 88.69 542 SER A N 1
ATOM 4370 C CA . SER A 1 542 ? -17.037 2.525 1.479 1.00 88.69 542 SER A CA 1
ATOM 4371 C C . SER A 1 542 ? -16.204 1.916 2.612 1.00 88.69 542 SER A C 1
ATOM 4373 O O . SER A 1 542 ? -16.723 1.307 3.551 1.00 88.69 542 SER A O 1
ATOM 4375 N N . GLY A 1 543 ? -14.876 2.055 2.535 1.00 90.81 543 GLY A N 1
ATOM 4376 C CA . GLY A 1 543 ? -13.996 1.613 3.620 1.00 90.81 543 GLY A CA 1
ATOM 4377 C C . GLY A 1 543 ? -14.240 2.403 4.903 1.00 90.81 543 GLY A C 1
ATOM 4378 O O . GLY A 1 543 ? -14.335 1.825 5.986 1.00 90.81 543 GLY A O 1
ATOM 4379 N N . PHE A 1 544 ? -14.401 3.719 4.765 1.00 94.62 544 PHE A N 1
ATOM 4380 C CA . PHE A 1 544 ? -14.721 4.629 5.855 1.00 94.62 544 PHE A CA 1
ATOM 4381 C C . PHE A 1 544 ? -16.038 4.253 6.537 1.00 94.62 544 PHE A C 1
ATOM 4383 O O . PHE A 1 544 ? -16.049 4.028 7.746 1.00 94.62 544 PHE A O 1
ATOM 4390 N N . GLU A 1 545 ? -17.113 4.121 5.763 1.00 91.81 545 GLU A N 1
ATOM 4391 C CA . GLU A 1 545 ? -18.437 3.740 6.253 1.00 91.81 545 GLU A CA 1
ATOM 4392 C C . GLU A 1 545 ? -18.389 2.434 7.042 1.00 91.81 545 GLU A C 1
ATOM 4394 O O . GLU A 1 545 ? -18.775 2.389 8.211 1.00 91.81 545 GLU A O 1
ATOM 4399 N N . HIS A 1 546 ? -17.821 1.385 6.446 1.00 92.12 546 HIS A N 1
ATOM 4400 C CA . HIS A 1 546 ? -17.738 0.089 7.096 1.00 92.12 546 HIS A CA 1
ATOM 4401 C C . HIS A 1 546 ? -16.998 0.161 8.437 1.00 92.12 546 HIS A C 1
ATOM 4403 O O . HIS A 1 546 ? -17.457 -0.378 9.443 1.00 92.12 546 HIS A O 1
ATOM 4409 N N . ILE A 1 547 ? -15.848 0.832 8.481 1.00 95.19 547 ILE A N 1
ATOM 4410 C CA . ILE A 1 547 ? -15.010 0.867 9.683 1.00 95.19 547 ILE A CA 1
ATOM 4411 C C . ILE A 1 547 ? -15.620 1.775 10.756 1.00 95.19 547 ILE A C 1
ATOM 4413 O O . ILE A 1 547 ? -15.703 1.368 11.917 1.00 95.19 547 ILE A O 1
ATOM 4417 N N . PHE A 1 548 ? -16.047 2.986 10.394 1.00 95.00 548 PHE A N 1
ATOM 4418 C CA . PHE A 1 548 ? -16.424 4.019 11.360 1.00 95.00 548 PHE A CA 1
ATOM 4419 C C . PHE A 1 548 ? -17.914 4.041 11.715 1.00 95.00 548 PHE A C 1
ATOM 4421 O O . PHE A 1 548 ? -18.234 4.405 12.845 1.00 95.00 548 PHE A O 1
ATOM 4428 N N . LEU A 1 549 ? -18.807 3.631 10.811 1.00 92.44 549 LEU A N 1
ATOM 4429 C CA . LEU A 1 549 ? -20.260 3.649 11.022 1.00 92.44 549 LEU A CA 1
ATOM 4430 C C . LEU A 1 549 ? -20.847 2.235 11.117 1.00 92.44 549 LEU A C 1
ATOM 4432 O O . LEU A 1 549 ? -21.821 2.007 11.828 1.00 92.44 549 LEU A O 1
ATOM 4436 N N . GLY A 1 550 ? -20.207 1.261 10.472 1.00 89.56 550 GLY A N 1
ATOM 4437 C CA . GLY A 1 550 ? -20.699 -0.108 10.424 1.00 89.56 550 GLY A CA 1
ATOM 4438 C C . GLY A 1 550 ? -21.839 -0.298 9.432 1.00 89.56 550 GLY A C 1
ATOM 4439 O O . GLY A 1 550 ? -22.509 0.634 9.004 1.00 89.56 550 GLY A O 1
ATOM 4440 N N . GLU A 1 551 ? -22.046 -1.555 9.074 1.00 88.62 551 GLU A N 1
ATOM 4441 C CA . GLU A 1 551 ? -22.983 -1.982 8.043 1.00 88.62 551 GLU A CA 1
ATOM 4442 C C . GLU A 1 551 ? -23.820 -3.154 8.550 1.00 88.62 551 GLU A C 1
ATOM 4444 O O . GLU A 1 551 ? -23.409 -3.904 9.435 1.00 88.62 551 GLU A O 1
ATOM 4449 N N . VAL A 1 552 ? -24.980 -3.356 7.944 1.00 84.00 552 VAL A N 1
ATOM 4450 C CA . VAL A 1 552 ? -25.876 -4.478 8.184 1.00 84.00 552 VAL A CA 1
ATOM 4451 C C . VAL A 1 552 ? -26.018 -5.242 6.880 1.00 84.00 552 VAL A C 1
ATOM 4453 O O . VAL A 1 552 ? -26.431 -4.702 5.853 1.00 84.00 552 VAL A O 1
ATOM 4456 N N . LYS A 1 553 ? -25.675 -6.529 6.918 1.00 80.31 553 LYS A N 1
ATOM 4457 C CA . LYS A 1 553 ? -25.866 -7.449 5.797 1.00 80.31 553 LYS A CA 1
ATOM 4458 C C . LYS A 1 553 ? -26.606 -8.675 6.299 1.00 80.31 553 LYS A C 1
ATOM 4460 O O . LYS A 1 553 ? -26.133 -9.337 7.208 1.00 80.31 553 LYS A O 1
ATOM 4465 N N . ASN A 1 554 ? -27.759 -8.990 5.709 1.00 79.62 554 ASN A N 1
ATOM 4466 C CA . ASN A 1 554 ? -28.592 -10.132 6.114 1.00 79.62 554 ASN A CA 1
ATOM 4467 C C . ASN A 1 554 ? -28.941 -10.142 7.620 1.00 79.62 554 ASN A C 1
ATOM 4469 O O . ASN A 1 554 ? -28.902 -11.192 8.251 1.00 79.62 554 ASN A O 1
ATOM 4473 N N . ALA A 1 555 ? -29.272 -8.975 8.187 1.00 81.06 555 ALA A N 1
ATOM 4474 C CA . ALA A 1 555 ? -29.515 -8.784 9.624 1.00 81.06 555 ALA A CA 1
ATOM 4475 C C . ALA A 1 555 ? -28.309 -9.098 10.539 1.00 81.06 555 ALA A C 1
ATOM 4477 O O . ALA A 1 555 ? -28.470 -9.308 11.743 1.00 81.06 555 ALA A O 1
ATOM 4478 N N . GLU A 1 556 ? -27.094 -9.094 9.984 1.00 83.50 556 GLU A N 1
ATOM 4479 C CA . GLU A 1 556 ? -25.845 -9.238 10.728 1.00 83.50 556 GLU A CA 1
ATOM 4480 C C . GLU A 1 556 ? -25.045 -7.924 10.686 1.00 83.50 556 GLU A C 1
ATOM 4482 O O . GLU A 1 556 ? -24.648 -7.474 9.603 1.00 83.50 556 GLU A O 1
ATOM 4487 N N . PRO A 1 557 ? -24.790 -7.296 11.849 1.00 88.19 557 PRO A N 1
ATOM 4488 C CA . PRO A 1 557 ? -23.901 -6.150 11.962 1.00 88.19 557 PRO A CA 1
ATOM 4489 C C . PRO A 1 557 ? -22.453 -6.514 11.627 1.00 88.19 557 PRO A C 1
ATOM 4491 O O . PRO A 1 557 ? -21.891 -7.476 12.156 1.00 88.19 557 PRO A O 1
ATOM 4494 N N . SER A 1 558 ? -21.810 -5.684 10.818 1.00 88.06 558 SER A N 1
ATOM 4495 C CA . SER A 1 558 ? -20.411 -5.795 10.417 1.00 88.06 558 SER A CA 1
ATOM 4496 C C . SER A 1 558 ? -19.720 -4.434 10.512 1.00 88.06 558 SER A C 1
ATOM 4498 O O . SER A 1 558 ? -20.381 -3.399 10.513 1.00 88.06 558 SER A O 1
ATOM 4500 N N . GLY A 1 559 ? -18.391 -4.413 10.624 1.00 91.44 559 GLY A N 1
ATOM 4501 C CA . GLY A 1 559 ? -17.667 -3.152 10.812 1.00 91.44 559 GLY A CA 1
ATOM 4502 C C . GLY A 1 559 ? -17.941 -2.530 12.187 1.00 91.44 559 GLY A C 1
ATOM 4503 O O . GLY A 1 559 ? -17.956 -3.266 13.164 1.00 91.44 559 GLY A O 1
ATOM 4504 N N . PHE A 1 560 ? -18.214 -1.229 12.307 1.00 93.56 560 PHE A N 1
ATOM 4505 C CA . PHE A 1 560 ? -18.592 -0.594 13.591 1.00 93.56 560 PHE A CA 1
ATOM 4506 C C . PHE A 1 560 ? -17.452 -0.609 14.638 1.00 93.56 560 PHE A C 1
ATOM 4508 O O . PHE A 1 560 ? -17.560 -1.172 15.730 1.00 93.56 560 PHE A O 1
ATOM 4515 N N . HIS A 1 561 ? -16.318 -0.002 14.300 1.00 95.50 561 HIS A N 1
ATOM 4516 C CA . HIS A 1 561 ? -15.102 -0.002 15.123 1.00 95.50 561 HIS A CA 1
ATOM 4517 C C . HIS A 1 561 ? -14.752 1.372 15.719 1.00 95.50 561 HIS A C 1
ATOM 4519 O O . HIS A 1 561 ? -13.740 1.490 16.406 1.00 95.50 561 HIS A O 1
ATOM 4525 N N . SER A 1 562 ? -15.587 2.399 15.510 1.00 93.69 562 SER A N 1
ATOM 4526 C CA . SER A 1 562 ? -15.378 3.742 16.068 1.00 93.69 562 SER A CA 1
ATOM 4527 C C . SER A 1 562 ? -16.100 3.941 17.396 1.00 93.69 562 SER A C 1
ATOM 4529 O O . SER A 1 562 ? -17.325 3.835 17.474 1.00 93.69 562 SER A O 1
ATOM 4531 N N . TRP A 1 563 ? -15.363 4.337 18.435 1.00 93.31 563 TRP A N 1
ATOM 4532 C CA . TRP A 1 563 ? -15.969 4.662 19.727 1.00 93.31 563 TRP A CA 1
ATOM 4533 C C . TRP A 1 563 ? -16.801 5.953 19.710 1.00 93.31 563 TRP A C 1
ATOM 4535 O O . TRP A 1 563 ? -17.729 6.079 20.505 1.00 93.31 563 TRP A O 1
ATOM 4545 N N . LEU A 1 564 ? -16.495 6.903 18.815 1.00 90.69 564 LEU A N 1
ATOM 4546 C CA . LEU A 1 564 ? -17.279 8.133 18.656 1.00 90.69 564 LEU A CA 1
ATOM 4547 C C . LEU A 1 564 ? -18.686 7.810 18.152 1.00 90.69 564 LEU A C 1
ATOM 4549 O O . LEU A 1 564 ? -19.670 8.285 18.722 1.00 90.69 564 LEU A O 1
ATOM 4553 N N . TYR A 1 565 ? -18.773 6.952 17.132 1.00 93.19 565 TYR A N 1
ATOM 4554 C CA . TYR A 1 565 ? -20.057 6.491 16.620 1.00 93.19 565 TYR A CA 1
ATOM 4555 C C . TYR A 1 565 ? -20.756 5.574 17.625 1.00 93.19 565 TYR A C 1
ATOM 4557 O O . TYR A 1 565 ? -21.942 5.751 17.882 1.00 93.19 565 TYR A O 1
ATOM 4565 N N . PHE A 1 566 ? -20.022 4.672 18.289 1.00 94.31 566 PHE A N 1
ATOM 4566 C CA . PHE A 1 566 ? -20.563 3.838 19.367 1.00 94.31 566 PHE A CA 1
ATOM 4567 C C . PHE A 1 566 ? -21.248 4.679 20.448 1.00 94.31 566 PHE A C 1
ATOM 4569 O O . PHE A 1 566 ? -22.401 4.421 20.786 1.00 94.31 566 PHE A O 1
ATOM 4576 N N . LYS A 1 567 ? -20.565 5.715 20.953 1.00 90.69 567 LYS A N 1
ATOM 4577 C CA . LYS A 1 567 ? -21.114 6.639 21.949 1.00 90.69 567 LYS A CA 1
ATOM 4578 C C . LYS A 1 567 ? -22.390 7.311 21.441 1.00 90.69 567 LYS A C 1
ATOM 4580 O O . LYS A 1 567 ? -23.393 7.311 22.146 1.00 90.69 567 LYS A O 1
ATOM 4585 N N . GLN A 1 568 ? -22.373 7.840 20.216 1.00 90.62 568 GLN A N 1
ATOM 4586 C CA . GLN A 1 568 ? -23.553 8.462 19.609 1.00 90.62 568 GLN A CA 1
ATOM 4587 C C . GLN A 1 568 ? -24.732 7.478 19.521 1.00 90.62 568 GLN A C 1
ATOM 4589 O O . GLN A 1 568 ? -25.874 7.862 19.764 1.00 90.62 568 GLN A O 1
ATOM 4594 N N . GLN A 1 569 ? -24.467 6.212 19.183 1.00 93.25 569 GLN A N 1
ATOM 4595 C CA . GLN A 1 569 ? -25.496 5.180 19.064 1.00 93.25 569 GLN A CA 1
ATOM 4596 C C . GLN A 1 569 ? -26.058 4.736 20.431 1.00 93.25 569 GLN A C 1
ATOM 4598 O O . GLN A 1 569 ? -27.256 4.446 20.501 1.00 93.25 569 GLN A O 1
ATOM 4603 N N . GLU A 1 570 ? -25.252 4.732 21.504 1.00 92.44 570 GLU A N 1
ATOM 4604 C CA . GLU A 1 570 ? -25.741 4.574 22.889 1.00 92.44 570 GLU A CA 1
ATOM 4605 C C . GLU A 1 570 ? -26.630 5.757 23.304 1.00 92.44 570 GLU A C 1
ATOM 4607 O O . GLU A 1 570 ? -27.714 5.549 23.844 1.00 92.44 570 GLU A O 1
ATOM 4612 N N . GLU A 1 571 ? -26.213 6.995 23.011 1.00 88.88 571 GLU A N 1
ATOM 4613 C CA . GLU A 1 571 ? -26.953 8.216 23.372 1.00 88.88 571 GLU A CA 1
ATOM 4614 C C . GLU A 1 571 ? -28.351 8.272 22.738 1.00 88.88 571 GLU A C 1
ATOM 4616 O O . GLU A 1 571 ? -29.302 8.727 23.375 1.00 88.88 571 GLU A O 1
ATOM 4621 N N . VAL A 1 572 ? -28.500 7.777 21.505 1.00 91.31 572 VAL A N 1
ATOM 4622 C CA . VAL A 1 572 ? -29.803 7.697 20.814 1.00 91.31 572 VAL A CA 1
ATOM 4623 C C . VAL A 1 572 ? -30.565 6.395 21.100 1.00 91.31 572 VAL A C 1
ATOM 4625 O O . VAL A 1 572 ? -31.614 6.158 20.505 1.00 91.31 572 VAL A O 1
ATOM 4628 N N . GLY A 1 573 ? -30.056 5.534 21.991 1.00 92.75 573 GLY A N 1
ATOM 4629 C CA . GLY A 1 573 ? -30.719 4.295 22.419 1.00 92.75 573 GLY A CA 1
ATOM 4630 C C . GLY A 1 573 ? -30.767 3.189 21.359 1.00 92.75 573 GLY A C 1
ATOM 4631 O O . GLY A 1 573 ? -31.579 2.272 21.449 1.00 92.75 573 GLY A O 1
ATOM 4632 N N . SER A 1 574 ? -29.921 3.279 20.333 1.00 93.69 574 SER A N 1
ATOM 4633 C CA . SER A 1 574 ? -29.860 2.309 19.230 1.00 93.69 574 SER A CA 1
ATOM 4634 C C . SER A 1 574 ? -28.828 1.200 19.445 1.00 93.69 574 SER A C 1
ATOM 4636 O O . SER A 1 574 ? -28.802 0.232 18.681 1.00 93.69 574 SER A O 1
ATOM 4638 N N . LEU A 1 575 ? -27.977 1.338 20.461 1.00 95.25 575 LEU A N 1
ATOM 4639 C CA . LEU A 1 575 ? -26.927 0.391 20.804 1.00 95.25 575 LEU A CA 1
ATOM 4640 C C . LEU A 1 575 ? -27.036 -0.034 22.268 1.00 95.25 575 LEU A C 1
ATOM 4642 O O . LEU A 1 575 ? -27.284 0.790 23.142 1.00 95.25 575 LEU A O 1
ATOM 4646 N N . ASP A 1 576 ? -26.819 -1.325 22.499 1.00 94.75 576 ASP A N 1
ATOM 4647 C CA . ASP A 1 576 ? -26.826 -1.979 23.804 1.00 94.75 576 ASP A CA 1
ATOM 4648 C C . ASP A 1 576 ? -25.477 -2.687 24.030 1.00 94.75 576 ASP A C 1
ATOM 4650 O O . ASP A 1 576 ? -25.106 -3.610 23.293 1.00 94.75 576 ASP A O 1
ATOM 4654 N N . TYR A 1 577 ? -24.710 -2.205 25.007 1.00 96.31 577 TYR A N 1
ATOM 4655 C CA . TYR A 1 577 ? -23.423 -2.758 25.428 1.00 96.31 577 TYR A CA 1
ATOM 4656 C C . TYR A 1 577 ? -23.649 -3.863 26.462 1.00 96.31 577 TYR A C 1
ATOM 4658 O O . TYR A 1 577 ? -24.287 -3.625 27.473 1.00 96.31 577 TYR A O 1
ATOM 4666 N N . LEU A 1 578 ? -23.082 -5.058 26.253 1.00 96.56 578 LEU A N 1
ATOM 4667 C CA . LEU A 1 578 ? -23.405 -6.238 27.077 1.00 96.56 578 LEU A CA 1
ATOM 4668 C C . LEU A 1 578 ? -22.311 -6.632 28.094 1.00 96.56 578 LEU A C 1
ATOM 4670 O O . LEU A 1 578 ? -22.428 -7.657 28.769 1.00 96.56 578 LEU A O 1
ATOM 4674 N N . GLY A 1 579 ? -21.224 -5.861 28.195 1.00 96.62 579 GLY A N 1
ATOM 4675 C CA . GLY A 1 579 ? -20.060 -6.150 29.046 1.00 96.62 579 GLY A CA 1
ATOM 4676 C C . GLY A 1 579 ? -18.754 -6.278 28.256 1.00 96.62 579 GLY A C 1
ATOM 4677 O O . GLY A 1 579 ? -18.755 -6.315 27.030 1.00 96.62 579 GLY A O 1
ATOM 4678 N N . PHE A 1 580 ? -17.608 -6.351 28.939 1.00 97.31 580 PHE A N 1
ATOM 4679 C CA . PHE A 1 580 ? -16.296 -6.387 28.272 1.00 97.31 580 PHE A CA 1
ATOM 4680 C C . PHE A 1 580 ? -15.712 -7.802 28.237 1.00 97.31 580 PHE A C 1
ATOM 4682 O O . PHE A 1 580 ? -15.820 -8.558 29.199 1.00 97.31 580 PHE A O 1
ATOM 4689 N N . ILE A 1 581 ? -15.036 -8.163 27.150 1.00 97.25 581 ILE A N 1
ATOM 4690 C CA . ILE A 1 581 ? -14.275 -9.415 27.016 1.00 97.25 581 ILE A CA 1
ATOM 4691 C C . ILE A 1 581 ? -12.819 -9.165 27.428 1.00 97.25 581 ILE A C 1
ATOM 4693 O O . ILE A 1 581 ? -12.282 -9.830 28.323 1.00 97.25 581 ILE A O 1
ATOM 4697 N N . ARG A 1 582 ? -12.180 -8.164 26.808 1.00 96.88 582 ARG A N 1
ATOM 4698 C CA . ARG A 1 582 ? -10.803 -7.731 27.095 1.00 96.88 582 ARG A CA 1
ATOM 4699 C C . ARG A 1 582 ? -10.721 -6.207 27.106 1.00 96.88 582 ARG A C 1
ATOM 4701 O O . ARG A 1 582 ? -11.438 -5.526 26.381 1.00 96.88 582 ARG A O 1
ATOM 4708 N N . SER A 1 583 ? -9.808 -5.681 27.915 1.00 95.44 583 SER A N 1
ATOM 4709 C CA . SER A 1 583 ? -9.492 -4.254 27.975 1.00 95.44 583 SER A CA 1
ATOM 4710 C C . SER A 1 583 ? -7.998 -4.062 28.211 1.00 95.44 583 SER A C 1
ATOM 4712 O O . SER A 1 583 ? -7.428 -4.745 29.064 1.00 95.44 583 SER A O 1
ATOM 4714 N N . ALA A 1 584 ? -7.369 -3.116 27.520 1.00 94.75 584 ALA A N 1
ATOM 4715 C CA . ALA A 1 584 ? -6.011 -2.673 27.822 1.00 94.75 584 ALA A CA 1
ATOM 4716 C C . ALA A 1 584 ? -5.897 -1.155 27.701 1.00 94.75 584 ALA A C 1
ATOM 4718 O O . ALA A 1 584 ? -6.376 -0.565 26.737 1.00 94.75 584 ALA A O 1
ATOM 4719 N N . LYS A 1 585 ? -5.231 -0.521 28.667 1.00 91.88 585 LYS A N 1
ATOM 4720 C CA . LYS A 1 585 ? -4.944 0.913 28.621 1.00 91.88 585 LYS A CA 1
ATOM 4721 C C . LYS A 1 585 ? -3.685 1.136 27.788 1.00 91.88 585 LYS A C 1
ATOM 4723 O O . LYS A 1 585 ? -2.606 0.733 28.206 1.00 91.88 585 LYS A O 1
ATOM 4728 N N . LEU A 1 586 ? -3.835 1.740 26.613 1.00 88.81 586 LEU A N 1
ATOM 4729 C CA . LEU A 1 586 ? -2.726 1.998 25.689 1.00 88.81 586 LEU A CA 1
ATOM 4730 C C . LEU A 1 586 ? -1.930 3.218 26.133 1.00 88.81 586 LEU A C 1
ATOM 4732 O O . LEU A 1 586 ? -0.706 3.252 26.050 1.00 88.81 586 LEU A O 1
ATOM 4736 N N . SER A 1 587 ? -2.640 4.248 26.578 1.00 78.50 587 SER A N 1
ATOM 4737 C CA . SER A 1 587 ? -2.074 5.560 26.840 1.00 78.50 587 SER A CA 1
ATOM 4738 C C . SER A 1 587 ? -2.937 6.313 27.859 1.00 78.50 587 SER A C 1
ATOM 4740 O O . SER A 1 587 ? -3.989 5.822 28.274 1.00 78.50 587 SER A O 1
ATOM 4742 N N . GLY A 1 588 ? -2.490 7.478 28.333 1.00 73.69 588 GLY A N 1
ATOM 4743 C CA . GLY A 1 588 ? -3.209 8.288 29.316 1.00 73.69 588 GLY A CA 1
ATOM 4744 C C . GLY A 1 588 ? -4.686 8.491 28.959 1.00 73.69 588 GLY A C 1
ATOM 4745 O O . GLY A 1 588 ? -5.533 8.379 29.851 1.00 73.69 588 GLY A O 1
ATOM 4746 N N . LYS A 1 589 ? -4.979 8.699 27.665 1.00 77.19 589 LYS A N 1
ATOM 4747 C CA . LYS A 1 589 ? -6.333 8.902 27.123 1.00 77.19 589 LYS A CA 1
ATOM 4748 C C . LYS A 1 589 ? -6.906 7.693 26.369 1.00 77.19 589 LYS A C 1
ATOM 4750 O O . LYS A 1 589 ? -8.125 7.544 26.343 1.00 77.19 589 LYS A O 1
ATOM 4755 N N . ALA A 1 590 ? -6.058 6.834 25.793 1.00 89.12 590 ALA A N 1
ATOM 4756 C CA . ALA A 1 590 ? -6.487 5.768 24.888 1.00 89.12 590 ALA A CA 1
ATOM 4757 C C . ALA A 1 590 ? -6.551 4.378 25.546 1.00 89.12 590 ALA A C 1
ATOM 4759 O O . ALA A 1 590 ? -5.650 3.962 26.283 1.00 89.12 590 ALA A O 1
ATOM 4760 N N . SER A 1 591 ? -7.591 3.612 25.222 1.00 92.25 591 SER A N 1
ATOM 4761 C CA . SER A 1 591 ? -7.752 2.201 25.598 1.00 92.25 591 SER A CA 1
ATOM 4762 C C . SER A 1 591 ? -8.137 1.348 24.390 1.00 92.25 591 SER A C 1
ATOM 4764 O O . SER A 1 591 ? -8.743 1.840 23.449 1.00 92.25 591 SER A O 1
ATOM 4766 N N . LEU A 1 592 ? -7.806 0.062 24.426 1.00 95.88 592 LEU A N 1
ATOM 4767 C CA . LEU A 1 592 ? -8.289 -0.959 23.500 1.00 95.88 592 LEU A CA 1
ATOM 4768 C C . LEU A 1 592 ? -9.330 -1.809 24.225 1.00 95.88 592 LEU A C 1
ATOM 4770 O O . LEU A 1 592 ? -9.033 -2.331 25.304 1.00 95.88 592 LEU A O 1
ATOM 4774 N N . LEU A 1 593 ? -10.517 -1.963 23.642 1.00 96.69 593 LEU A N 1
ATOM 4775 C CA . LEU A 1 593 ? -11.598 -2.788 24.178 1.00 96.69 593 LEU A CA 1
ATOM 4776 C C . LEU A 1 593 ? -12.018 -3.867 23.184 1.00 96.69 593 LEU A C 1
ATOM 4778 O O . LEU A 1 593 ? -11.998 -3.655 21.975 1.00 96.69 593 LEU A O 1
ATOM 4782 N N . GLU A 1 594 ? -12.435 -5.007 23.724 1.00 97.56 594 GLU A N 1
ATOM 4783 C CA . GLU A 1 594 ? -13.149 -6.064 23.013 1.00 97.56 594 GLU A CA 1
ATOM 4784 C C . GLU A 1 594 ? -14.430 -6.381 23.787 1.00 97.56 594 GLU A C 1
ATOM 4786 O O . GLU A 1 594 ? -14.374 -6.583 25.002 1.00 97.56 594 GLU A O 1
ATOM 4791 N N . LEU A 1 595 ? -15.577 -6.383 23.109 1.00 96.50 595 LEU A N 1
ATOM 4792 C CA . LEU A 1 595 ? -16.910 -6.466 23.712 1.00 96.50 595 LEU A CA 1
ATOM 4793 C C . LEU A 1 595 ? -17.950 -7.019 22.722 1.00 96.50 595 LEU A C 1
ATOM 4795 O O . LEU A 1 595 ? -17.804 -6.804 21.521 1.00 96.50 595 LEU A O 1
ATOM 4799 N N . PRO A 1 596 ? -19.008 -7.709 23.177 1.00 96.12 596 PRO A N 1
ATOM 4800 C CA . PRO A 1 596 ? -20.231 -7.901 22.412 1.00 96.12 596 PRO A CA 1
ATOM 4801 C C . PRO A 1 596 ? -21.171 -6.695 22.550 1.00 96.12 596 PRO A C 1
ATOM 4803 O O . PRO A 1 596 ? -21.165 -5.985 23.558 1.00 96.12 596 PRO A O 1
ATOM 4806 N N . LEU A 1 597 ? -22.013 -6.492 21.539 1.00 95.25 597 LEU A N 1
ATOM 4807 C CA . LEU A 1 597 ? -23.034 -5.442 21.522 1.00 95.25 597 LEU A CA 1
ATOM 4808 C C . LEU A 1 597 ? -24.290 -5.919 20.788 1.00 95.25 597 LEU A C 1
ATOM 4810 O O . LEU A 1 597 ? -24.228 -6.866 19.999 1.00 95.25 597 LEU A O 1
ATOM 4814 N N . LYS A 1 598 ? -25.418 -5.238 20.994 1.00 95.19 598 LYS A N 1
ATOM 4815 C CA . LYS A 1 598 ? -26.539 -5.257 20.047 1.00 95.19 598 LYS A CA 1
ATOM 4816 C C . LYS A 1 598 ? -26.682 -3.886 19.412 1.00 95.19 598 LYS A C 1
ATOM 4818 O O . LYS A 1 598 ? -26.775 -2.891 20.119 1.00 95.19 598 LYS A O 1
ATOM 4823 N N . TRP A 1 599 ? -26.743 -3.832 18.089 1.00 94.62 599 TRP A N 1
ATOM 4824 C CA . TRP A 1 599 ? -27.003 -2.601 17.349 1.00 94.62 599 TRP A CA 1
ATOM 4825 C C . TRP A 1 599 ? -28.314 -2.743 16.591 1.00 94.62 599 TRP A C 1
ATOM 4827 O O . TRP A 1 599 ? -28.503 -3.702 15.844 1.00 94.62 599 TRP A O 1
ATOM 4837 N N . LYS A 1 600 ? -29.258 -1.832 16.847 1.00 92.38 600 LYS A N 1
ATOM 4838 C CA . LYS A 1 600 ? -30.640 -1.892 16.344 1.00 92.38 600 LYS A CA 1
ATOM 4839 C C . LYS A 1 600 ? -31.303 -3.254 16.611 1.00 92.38 600 LYS A C 1
ATOM 4841 O O . LYS A 1 600 ? -32.011 -3.798 15.771 1.00 92.38 600 LYS A O 1
ATOM 4846 N N . GLY A 1 601 ? -31.026 -3.828 17.784 1.00 92.44 601 GLY A N 1
ATOM 4847 C CA . GLY A 1 601 ? -31.523 -5.142 18.207 1.00 92.44 601 GLY A CA 1
ATOM 4848 C C . GLY A 1 601 ? -30.768 -6.350 17.639 1.00 92.44 601 GLY A C 1
ATOM 4849 O O . GLY A 1 601 ? -30.991 -7.465 18.108 1.00 92.44 601 GLY A O 1
ATOM 4850 N N . MET A 1 602 ? -29.848 -6.161 16.690 1.00 94.25 602 MET A N 1
ATOM 4851 C CA . MET A 1 602 ? -29.067 -7.245 16.092 1.00 94.25 602 MET A CA 1
ATOM 4852 C C . MET A 1 602 ? -27.778 -7.493 16.874 1.00 94.25 602 MET A C 1
ATOM 4854 O O . MET A 1 602 ? -27.031 -6.563 17.172 1.00 94.25 602 MET A O 1
ATOM 4858 N N . TYR A 1 603 ? -27.512 -8.754 17.211 1.00 93.56 603 TYR A N 1
ATOM 4859 C CA . TYR A 1 603 ? -26.386 -9.145 18.057 1.00 93.56 603 TYR A CA 1
ATOM 4860 C C . TYR A 1 603 ? -25.077 -9.255 17.270 1.00 93.56 603 TYR A C 1
ATOM 4862 O O . TYR A 1 603 ? -25.007 -9.958 16.264 1.00 93.56 603 TYR A O 1
ATOM 4870 N N . LYS A 1 604 ? -24.018 -8.625 17.787 1.00 93.44 604 LYS A N 1
ATOM 4871 C CA . LYS A 1 604 ? -22.645 -8.775 17.308 1.00 93.44 604 LYS A CA 1
ATOM 4872 C C . LYS A 1 604 ? -21.793 -9.446 18.400 1.00 93.44 604 LYS A C 1
ATOM 4874 O O . LYS A 1 604 ? -21.564 -8.835 19.447 1.00 93.44 604 LYS A O 1
ATOM 4879 N N . PRO A 1 605 ? -21.300 -10.681 18.180 1.00 93.25 605 PRO A N 1
ATOM 4880 C CA . PRO A 1 605 ? -20.686 -11.495 19.234 1.00 93.25 605 PRO A CA 1
ATOM 4881 C C . PRO A 1 605 ? -19.318 -11.002 19.703 1.00 93.25 605 PRO A C 1
ATOM 4883 O O . PRO A 1 605 ? -18.929 -11.271 20.840 1.00 93.25 605 PRO A O 1
ATOM 4886 N N . VAL A 1 606 ? -18.570 -10.330 18.825 1.00 92.81 606 VAL A N 1
ATOM 4887 C CA . VAL A 1 606 ? -17.273 -9.726 19.135 1.00 92.81 606 VAL A CA 1
ATOM 4888 C C . VAL A 1 606 ? -17.130 -8.448 18.323 1.00 92.81 606 VAL A C 1
ATOM 4890 O O . VAL A 1 606 ? -17.251 -8.452 17.099 1.00 92.81 606 VAL A O 1
ATOM 4893 N N . ASN A 1 607 ? -16.837 -7.360 19.016 1.00 95.44 607 ASN A N 1
ATOM 4894 C CA . ASN A 1 607 ? -16.394 -6.098 18.463 1.00 95.44 607 ASN A CA 1
ATOM 4895 C C . ASN A 1 607 ? -15.112 -5.675 19.167 1.00 95.44 607 ASN A C 1
ATOM 4897 O O . ASN A 1 607 ? -14.996 -5.844 20.378 1.00 95.44 607 ASN A O 1
ATOM 4901 N N . SER A 1 608 ? -14.180 -5.085 18.432 1.00 96.56 608 SER A N 1
ATOM 4902 C CA . SER A 1 608 ? -12.981 -4.486 19.004 1.00 96.56 608 SER A CA 1
ATOM 4903 C C . SER A 1 608 ? -12.829 -3.053 18.522 1.00 96.56 608 SER A C 1
ATOM 4905 O O . SER A 1 608 ? -13.088 -2.756 17.360 1.00 96.56 608 SER A O 1
ATOM 4907 N N . MET A 1 609 ? -12.437 -2.151 19.414 1.00 96.50 609 MET A N 1
ATOM 4908 C CA . MET A 1 609 ? -12.296 -0.733 19.090 1.00 96.50 609 MET A CA 1
ATOM 4909 C C . MET A 1 609 ? -11.276 -0.062 19.998 1.00 96.50 609 MET A C 1
ATOM 4911 O O . MET A 1 609 ? -11.060 -0.484 21.141 1.00 96.50 609 MET A O 1
ATOM 4915 N N . PHE A 1 610 ? -10.671 1.007 19.496 1.00 95.12 610 PHE A N 1
ATOM 4916 C CA . PHE A 1 610 ? -10.014 1.970 20.364 1.00 95.12 610 PHE A CA 1
ATOM 4917 C C . PHE A 1 610 ? -11.058 2.832 21.065 1.00 95.12 610 PHE A C 1
ATOM 4919 O O . PHE A 1 610 ? -12.145 3.034 20.544 1.00 95.12 610 PHE A O 1
ATOM 4926 N N . VAL A 1 611 ? -10.724 3.348 22.241 1.00 92.31 611 VAL A N 1
ATOM 4927 C CA . VAL A 1 611 ? -11.533 4.304 22.996 1.00 92.31 611 VAL A CA 1
ATOM 4928 C C . VAL A 1 611 ? -10.646 5.464 23.408 1.00 92.31 611 VAL A C 1
ATOM 4930 O O . VAL A 1 611 ? -9.602 5.239 24.017 1.00 92.31 611 VAL A O 1
ATOM 4933 N N . GLY A 1 612 ? -11.082 6.689 23.115 1.00 88.56 612 GLY A N 1
ATOM 4934 C CA . GLY A 1 612 ? -10.363 7.918 23.466 1.00 88.56 612 GLY A CA 1
ATOM 4935 C C . GLY A 1 612 ? -9.281 8.339 22.469 1.00 88.56 612 GLY A C 1
ATOM 4936 O O . GLY A 1 612 ? -8.509 9.240 22.779 1.00 88.56 612 GLY A O 1
ATOM 4937 N N . THR A 1 613 ? -9.229 7.697 21.302 1.00 91.00 613 THR A N 1
ATOM 4938 C CA . THR A 1 613 ? -8.386 8.049 20.148 1.00 91.00 613 THR A CA 1
ATOM 4939 C C . THR A 1 613 ? -9.093 9.025 19.212 1.00 91.00 613 THR A C 1
ATOM 4941 O O . THR A 1 613 ? -10.326 9.019 19.123 1.00 91.00 613 THR A O 1
ATOM 4944 N N . SER A 1 614 ? -8.332 9.848 18.489 1.00 91.88 614 SER A N 1
ATOM 4945 C CA . SER A 1 614 ? -8.882 10.689 17.417 1.00 91.88 614 SER A CA 1
ATOM 4946 C C . SER A 1 614 ? -9.135 9.917 16.108 1.00 91.88 614 SER A C 1
ATOM 4948 O O . SER A 1 614 ? -8.468 8.908 15.842 1.00 91.88 614 SER A O 1
ATOM 4950 N N . PRO A 1 615 ? -10.049 10.401 15.240 1.00 93.44 615 PRO A N 1
ATOM 4951 C CA . PRO A 1 615 ? -10.258 9.818 13.913 1.00 93.44 615 PRO A CA 1
ATOM 4952 C C . PRO A 1 615 ? -8.993 9.762 13.047 1.00 93.44 615 PRO A C 1
ATOM 4954 O O . PRO A 1 615 ? -8.749 8.771 12.361 1.00 93.44 615 PRO A O 1
ATOM 4957 N N . GLU A 1 616 ? -8.169 10.809 13.082 1.00 93.81 616 GLU A N 1
ATOM 4958 C CA . GLU A 1 616 ? -6.946 10.911 12.289 1.00 93.81 616 GLU A CA 1
ATOM 4959 C C . GLU A 1 616 ? -5.880 9.904 12.719 1.00 93.81 616 GLU A C 1
ATOM 4961 O O . GLU A 1 616 ? -5.176 9.372 11.859 1.00 93.81 616 GLU A O 1
ATOM 4966 N N . LEU A 1 617 ? -5.774 9.599 14.018 1.00 94.56 617 LEU A N 1
ATOM 4967 C CA . LEU A 1 617 ? -4.875 8.561 14.511 1.00 94.56 617 LEU A CA 1
ATOM 4968 C C . LEU A 1 617 ? -5.304 7.192 13.977 1.00 94.56 617 LEU A C 1
ATOM 4970 O O . LEU A 1 617 ? -4.474 6.447 13.456 1.00 94.56 617 LEU A O 1
ATOM 4974 N N . GLU A 1 618 ? -6.591 6.867 14.101 1.00 96.06 618 GLU A N 1
ATOM 4975 C CA . GLU A 1 618 ? -7.131 5.585 13.648 1.00 96.06 618 GLU A CA 1
ATOM 4976 C C . GLU A 1 618 ? -6.947 5.413 12.136 1.00 96.06 618 GLU A C 1
ATOM 4978 O O . GLU A 1 618 ? -6.361 4.421 11.697 1.00 96.06 618 GLU A O 1
ATOM 4983 N N . MET A 1 619 ? -7.331 6.413 11.335 1.00 97.88 619 MET A N 1
ATOM 4984 C CA . MET A 1 619 ? -7.124 6.386 9.883 1.00 97.88 619 MET A CA 1
ATOM 4985 C C . MET A 1 619 ? -5.641 6.283 9.502 1.00 97.88 619 MET A C 1
ATOM 4987 O O . MET A 1 619 ? -5.302 5.554 8.566 1.00 97.88 619 MET A O 1
ATOM 4991 N N . ALA A 1 620 ? -4.740 6.969 10.212 1.00 98.00 620 ALA A N 1
ATOM 4992 C CA . ALA A 1 620 ? -3.303 6.890 9.954 1.00 98.00 620 ALA A CA 1
ATOM 4993 C C . ALA A 1 620 ? -2.758 5.479 10.231 1.00 98.00 620 ALA A C 1
ATOM 4995 O O . ALA A 1 620 ? -2.071 4.904 9.385 1.00 98.00 620 ALA A O 1
ATOM 4996 N N . LEU A 1 621 ? -3.100 4.883 11.377 1.00 98.00 621 LEU A N 1
ATOM 4997 C CA . LEU A 1 621 ? -2.664 3.532 11.741 1.00 98.00 621 LEU A CA 1
ATOM 4998 C C . LEU A 1 621 ? -3.233 2.460 10.800 1.00 98.00 621 LEU A C 1
ATOM 5000 O O . LEU A 1 621 ? -2.507 1.554 10.387 1.00 98.00 621 LEU A O 1
ATOM 5004 N N . TYR A 1 622 ? -4.509 2.571 10.422 1.00 98.44 622 TYR A N 1
ATOM 5005 C CA . TYR A 1 622 ? -5.136 1.653 9.471 1.00 98.44 622 TYR A CA 1
ATOM 5006 C C . TYR A 1 622 ? -4.518 1.780 8.072 1.00 98.44 622 TYR A C 1
ATOM 5008 O O . TYR A 1 622 ? -4.210 0.760 7.460 1.00 98.44 622 TYR A O 1
ATOM 5016 N N . THR A 1 623 ? -4.231 3.001 7.602 1.00 97.38 623 THR A N 1
ATOM 5017 C CA . THR A 1 623 ? -3.524 3.226 6.326 1.00 97.38 623 THR A CA 1
ATOM 5018 C C . THR A 1 623 ? -2.114 2.632 6.366 1.00 97.38 623 THR A C 1
ATOM 5020 O O . THR A 1 623 ? -1.719 1.915 5.450 1.00 97.38 623 THR A O 1
ATOM 5023 N N . LEU A 1 624 ? -1.360 2.859 7.448 1.00 96.88 624 LEU A N 1
ATOM 5024 C CA . LEU A 1 624 ? -0.027 2.280 7.629 1.00 96.88 624 LEU A CA 1
ATOM 5025 C C . LEU A 1 624 ? -0.064 0.751 7.533 1.00 96.88 624 LEU A C 1
ATOM 5027 O O . LEU A 1 624 ? 0.721 0.164 6.791 1.00 96.88 624 LEU A O 1
ATOM 5031 N N . CYS A 1 625 ? -0.979 0.105 8.257 1.00 96.06 625 CYS A N 1
ATOM 5032 C CA . CYS A 1 625 ? -1.087 -1.351 8.254 1.00 96.06 625 CYS A CA 1
ATOM 5033 C C . CYS A 1 625 ? -1.587 -1.926 6.940 1.00 96.06 625 CYS A C 1
ATOM 5035 O O . CYS A 1 625 ? -1.129 -2.999 6.555 1.00 96.06 625 CYS A O 1
ATOM 5037 N N . PHE A 1 626 ? -2.468 -1.211 6.246 1.00 93.94 626 PHE A N 1
ATOM 5038 C CA . PHE A 1 626 ? -2.933 -1.603 4.925 1.00 93.94 626 PHE A CA 1
ATOM 5039 C C . PHE A 1 626 ? -1.766 -1.756 3.943 1.00 93.94 626 PHE A C 1
ATOM 5041 O O . PHE A 1 626 ? -1.678 -2.758 3.241 1.00 93.94 626 PHE A O 1
ATOM 5048 N N . TYR A 1 627 ? -0.827 -0.807 3.943 1.00 86.50 627 TYR A N 1
ATOM 5049 C CA . TYR A 1 627 ? 0.349 -0.871 3.073 1.00 86.50 627 TYR A CA 1
ATOM 5050 C C . TYR A 1 627 ? 1.477 -1.752 3.629 1.00 86.50 627 TYR A C 1
ATOM 5052 O O . TYR A 1 627 ? 2.208 -2.369 2.858 1.00 86.50 627 TYR A O 1
ATOM 5060 N N . ALA A 1 628 ? 1.653 -1.819 4.951 1.00 84.75 628 ALA A N 1
ATOM 5061 C CA . ALA A 1 628 ? 2.763 -2.554 5.557 1.00 84.75 628 ALA A CA 1
ATOM 5062 C C . ALA A 1 628 ? 2.500 -4.061 5.690 1.00 84.75 628 ALA A C 1
ATOM 5064 O O . ALA A 1 628 ? 3.438 -4.856 5.591 1.00 84.75 628 ALA A O 1
ATOM 5065 N N . ARG A 1 629 ? 1.261 -4.454 6.007 1.00 85.25 629 ARG A N 1
ATOM 5066 C CA . ARG A 1 629 ? 0.847 -5.822 6.362 1.00 85.25 629 ARG A CA 1
ATOM 5067 C C . ARG A 1 629 ? -0.607 -6.086 5.907 1.00 85.25 629 ARG A C 1
ATOM 5069 O O . ARG A 1 629 ? -1.446 -6.404 6.755 1.00 85.25 629 ARG A O 1
ATOM 5076 N N . PRO A 1 630 ? -0.942 -5.957 4.608 1.00 80.00 630 PRO A N 1
ATOM 5077 C CA . PRO A 1 630 ? -2.287 -6.287 4.131 1.00 80.00 630 PRO A CA 1
ATOM 5078 C C . PRO A 1 630 ? -2.614 -7.750 4.455 1.00 80.00 630 PRO A C 1
ATOM 5080 O O . PRO A 1 630 ? -1.757 -8.619 4.309 1.00 80.00 630 PRO A O 1
ATOM 5083 N N . GLU A 1 631 ? -3.832 -8.017 4.934 1.00 81.69 631 GLU A N 1
ATOM 5084 C CA . GLU A 1 631 ? -4.325 -9.358 5.311 1.00 81.69 631 GLU A CA 1
ATOM 5085 C C . GLU A 1 631 ? -3.561 -10.049 6.459 1.00 81.69 631 GLU A C 1
ATOM 5087 O O . GLU A 1 631 ? -3.944 -11.133 6.899 1.00 81.69 631 GLU A O 1
ATOM 5092 N N . ALA A 1 632 ? -2.551 -9.402 7.043 1.00 83.88 632 ALA A N 1
ATOM 5093 C CA . ALA A 1 632 ? -1.743 -9.937 8.132 1.00 83.88 632 ALA A CA 1
ATOM 5094 C C . ALA A 1 632 ? -1.905 -9.125 9.428 1.00 83.88 632 ALA A C 1
ATOM 5096 O O . ALA A 1 632 ? -2.302 -7.959 9.433 1.00 83.88 632 ALA A O 1
ATOM 5097 N N . LYS A 1 633 ? -1.564 -9.750 10.563 1.00 91.19 633 LYS A N 1
ATOM 5098 C CA . LYS A 1 633 ? -1.530 -9.073 11.865 1.00 91.19 633 LYS A CA 1
ATOM 5099 C C . LYS A 1 633 ? -0.390 -8.057 11.880 1.00 91.19 633 LYS A C 1
ATOM 5101 O O . LYS A 1 633 ? 0.780 -8.426 11.899 1.00 91.19 633 LYS A O 1
ATOM 5106 N N . CYS A 1 634 ? -0.745 -6.781 11.892 1.00 95.69 634 CYS A N 1
ATOM 5107 C CA . CYS A 1 634 ? 0.183 -5.662 11.872 1.00 95.69 634 CYS A CA 1
ATOM 5108 C C . CYS A 1 634 ? 0.570 -5.266 13.311 1.00 95.69 634 CYS A C 1
ATOM 5110 O O . CYS A 1 634 ? -0.306 -4.808 14.051 1.00 95.69 634 CYS A O 1
ATOM 5112 N N . PRO A 1 635 ? 1.822 -5.489 13.762 1.00 96.25 635 PRO A N 1
ATOM 5113 C CA . PRO A 1 635 ? 2.222 -5.266 15.152 1.00 96.25 635 PRO A CA 1
ATOM 5114 C C . PRO A 1 635 ? 2.294 -3.780 15.491 1.00 96.25 635 PRO A C 1
ATOM 5116 O O . PRO A 1 635 ? 2.917 -2.999 14.780 1.00 96.25 635 PRO A O 1
ATOM 5119 N N . MET A 1 636 ? 1.680 -3.413 16.612 1.00 96.69 636 MET A N 1
ATOM 5120 C CA . MET A 1 636 ? 1.577 -2.040 17.092 1.00 96.69 636 MET A CA 1
ATOM 5121 C C . MET A 1 636 ? 1.908 -1.947 18.575 1.00 96.69 636 MET A C 1
ATOM 5123 O O . MET A 1 636 ? 1.768 -2.916 19.330 1.00 96.69 636 MET A O 1
ATOM 5127 N N . ASN A 1 637 ? 2.364 -0.769 18.990 1.00 92.81 637 ASN A N 1
ATOM 5128 C CA . ASN A 1 637 ? 2.701 -0.483 20.370 1.00 92.81 637 ASN A CA 1
ATOM 5129 C C . ASN A 1 637 ? 2.004 0.790 20.846 1.00 92.81 637 ASN A C 1
ATOM 5131 O O . ASN A 1 637 ? 2.129 1.845 20.231 1.00 92.81 637 ASN A O 1
ATOM 5135 N N . GLY A 1 638 ? 1.318 0.687 21.980 1.00 87.81 638 GLY A N 1
ATOM 5136 C CA . GLY A 1 638 ? 0.842 1.826 22.753 1.00 87.81 638 GLY A CA 1
ATOM 5137 C C . GLY A 1 638 ? 1.475 1.785 24.129 1.00 87.81 638 GLY A C 1
ATOM 5138 O O . GLY A 1 638 ? 1.057 0.999 24.978 1.00 87.81 638 GLY A O 1
ATOM 5139 N N . ASN A 1 639 ? 2.515 2.593 24.332 1.00 82.75 639 ASN A N 1
ATOM 5140 C CA . ASN A 1 639 ? 3.374 2.564 25.511 1.00 82.75 639 ASN A CA 1
ATOM 5141 C C . ASN A 1 639 ? 3.926 1.158 25.811 1.00 82.75 639 ASN A C 1
ATOM 5143 O O . ASN A 1 639 ? 4.824 0.684 25.117 1.00 82.75 639 ASN A O 1
ATOM 5147 N N . SER A 1 640 ? 3.423 0.502 26.859 1.00 83.69 640 SER A N 1
ATOM 5148 C CA . SER A 1 640 ? 3.821 -0.848 27.278 1.00 83.69 640 SER A CA 1
ATOM 5149 C C . SER A 1 640 ? 2.888 -1.948 26.760 1.00 83.69 640 SER A C 1
ATOM 5151 O O . SER A 1 640 ? 3.140 -3.130 27.005 1.00 83.69 640 SER A O 1
ATOM 5153 N N . VAL A 1 641 ? 1.819 -1.588 26.043 1.00 92.56 641 VAL A N 1
ATOM 5154 C CA . VAL A 1 641 ? 0.834 -2.529 25.508 1.00 92.56 641 VAL A CA 1
ATOM 5155 C C . VAL A 1 641 ? 1.097 -2.781 24.030 1.00 92.56 641 VAL A C 1
ATOM 5157 O O . VAL A 1 641 ? 0.900 -1.911 23.182 1.00 92.56 641 VAL A O 1
ATOM 5160 N N . LYS A 1 642 ? 1.470 -4.024 23.715 1.00 94.44 642 LYS A N 1
ATOM 5161 C CA . LYS A 1 642 ? 1.544 -4.519 22.337 1.00 94.44 642 LYS A CA 1
ATOM 5162 C C . LYS A 1 642 ? 0.187 -5.061 21.902 1.00 94.44 642 LYS A C 1
ATOM 5164 O O . LYS A 1 642 ? -0.420 -5.862 22.612 1.00 94.44 642 LYS A O 1
ATOM 5169 N N . PHE A 1 643 ? -0.251 -4.664 20.719 1.00 96.19 643 PHE A N 1
ATOM 5170 C CA . PHE A 1 643 ? -1.491 -5.118 20.098 1.00 96.19 643 PHE A CA 1
ATOM 5171 C C . PHE A 1 643 ? -1.282 -5.276 18.589 1.00 96.19 643 PHE A C 1
ATOM 5173 O O . PHE A 1 643 ? -0.196 -5.013 18.072 1.00 96.19 643 PHE A O 1
ATOM 5180 N N . PHE A 1 644 ? -2.306 -5.740 17.884 1.00 97.88 644 PHE A N 1
ATOM 5181 C CA . PHE A 1 644 ? -2.291 -5.841 16.433 1.00 97.88 644 PHE A CA 1
ATOM 5182 C C . PHE A 1 644 ? -3.365 -4.952 15.820 1.00 97.88 644 PHE A C 1
ATOM 5184 O O . PHE A 1 644 ? -4.407 -4.705 16.422 1.00 97.88 644 PHE A O 1
ATOM 5191 N N . ILE A 1 645 ? -3.143 -4.534 14.584 1.00 98.19 645 ILE A N 1
ATOM 5192 C CA . ILE A 1 645 ? -4.193 -4.049 13.693 1.00 98.19 645 ILE A CA 1
ATOM 5193 C C . ILE A 1 645 ? -4.357 -5.080 12.582 1.00 98.19 645 ILE A C 1
ATOM 5195 O O . ILE A 1 645 ? -3.375 -5.604 12.060 1.00 98.19 645 ILE A O 1
ATOM 5199 N N . GLN A 1 646 ? -5.598 -5.399 12.244 1.00 95.38 646 GLN A N 1
ATOM 5200 C CA . GLN A 1 646 ? -5.925 -6.215 11.084 1.00 95.38 646 GLN A CA 1
ATOM 5201 C C . GLN A 1 646 ? -6.509 -5.305 10.011 1.00 95.38 646 GLN A C 1
ATOM 5203 O O . GLN A 1 646 ? -7.375 -4.492 10.321 1.00 95.38 646 GLN A O 1
ATOM 5208 N N . THR A 1 647 ? -6.065 -5.463 8.766 1.00 93.12 647 THR A N 1
ATOM 5209 C CA . THR A 1 647 ? -6.678 -4.816 7.599 1.00 93.12 647 THR A CA 1
ATOM 5210 C C . THR A 1 647 ? -6.953 -5.857 6.522 1.00 93.12 647 THR A C 1
ATOM 5212 O O . THR A 1 647 ? -6.220 -6.844 6.422 1.00 93.12 647 THR A O 1
ATOM 5215 N N . TYR A 1 648 ? -8.001 -5.649 5.728 1.00 84.38 648 TYR A N 1
ATOM 5216 C CA . TYR A 1 648 ? -8.284 -6.464 4.547 1.00 84.38 648 TYR A CA 1
ATOM 5217 C C . TYR A 1 648 ? -8.548 -5.563 3.339 1.00 84.38 648 TYR A C 1
ATOM 5219 O O . TYR A 1 648 ? -9.357 -4.635 3.449 1.00 84.38 648 TYR A O 1
ATOM 5227 N N . PRO A 1 649 ? -7.895 -5.815 2.193 1.00 84.38 649 PRO A N 1
ATOM 5228 C CA . PRO A 1 649 ? -8.196 -5.126 0.955 1.00 84.38 649 PRO A CA 1
ATOM 5229 C C . PRO A 1 649 ? -9.507 -5.627 0.358 1.00 84.38 649 PRO A C 1
ATOM 5231 O O . PRO A 1 649 ? -9.875 -6.793 0.475 1.00 84.38 649 PRO A O 1
ATOM 5234 N N . PHE A 1 650 ? -10.192 -4.734 -0.342 1.00 76.06 650 PHE A N 1
ATOM 5235 C CA . PHE A 1 650 ? -11.287 -5.082 -1.229 1.00 76.06 650 PHE A CA 1
ATOM 5236 C C . PHE A 1 650 ? -10.894 -4.686 -2.650 1.00 76.06 650 PHE A C 1
ATOM 5238 O O . PHE A 1 650 ? -10.457 -3.562 -2.878 1.00 76.06 650 PHE A O 1
ATOM 5245 N N . LYS A 1 651 ? -11.006 -5.606 -3.609 1.00 78.06 651 LYS A N 1
ATOM 5246 C CA . LYS A 1 651 ? -10.660 -5.350 -5.014 1.00 78.06 651 LYS A CA 1
ATOM 5247 C C . LYS A 1 651 ? -11.932 -5.328 -5.847 1.00 78.06 651 LYS A C 1
ATOM 5249 O O . LYS A 1 651 ? -12.717 -6.270 -5.794 1.00 78.06 651 LYS A O 1
ATOM 5254 N N . SER A 1 652 ? -12.137 -4.265 -6.616 1.00 70.00 652 SER A N 1
ATOM 5255 C CA . SER A 1 652 ? -13.296 -4.134 -7.504 1.00 70.00 652 SER A CA 1
ATOM 5256 C C . SER A 1 652 ? -12.973 -3.207 -8.670 1.00 70.00 652 SER A C 1
ATOM 5258 O O . SER A 1 652 ? -12.385 -2.149 -8.469 1.00 70.00 652 SER A O 1
ATOM 5260 N N . ARG A 1 653 ? -13.366 -3.597 -9.892 1.00 67.00 653 ARG A N 1
ATOM 5261 C CA . ARG A 1 653 ? -13.202 -2.797 -11.125 1.00 67.00 653 ARG A CA 1
ATOM 5262 C C . ARG A 1 653 ? -11.780 -2.232 -11.309 1.00 67.00 653 ARG A C 1
ATOM 5264 O O . ARG A 1 653 ? -11.612 -1.050 -11.588 1.00 67.00 653 ARG A O 1
ATOM 5271 N N . GLY A 1 654 ? -10.758 -3.061 -11.082 1.00 58.53 654 GLY A N 1
ATOM 5272 C CA . GLY A 1 654 ? -9.349 -2.667 -11.225 1.00 58.53 654 GLY A CA 1
ATOM 5273 C C . GLY A 1 654 ? -8.811 -1.722 -10.141 1.00 58.53 654 GLY A C 1
ATOM 5274 O O . GLY A 1 654 ? -7.656 -1.317 -10.213 1.00 58.53 654 GLY A O 1
ATOM 5275 N N . LYS A 1 655 ? -9.610 -1.382 -9.122 1.00 69.12 655 LYS A N 1
ATOM 5276 C CA . LYS A 1 655 ? -9.208 -0.550 -7.982 1.00 69.12 655 LYS A CA 1
ATOM 5277 C C . LYS A 1 655 ? -9.114 -1.369 -6.697 1.00 69.12 655 LYS A C 1
ATOM 5279 O O . LYS A 1 655 ? -9.755 -2.416 -6.552 1.00 69.12 655 LYS A O 1
ATOM 5284 N N . VAL A 1 656 ? -8.313 -0.867 -5.760 1.00 74.62 656 VAL A N 1
ATOM 5285 C CA . VAL A 1 656 ? -8.129 -1.446 -4.427 1.00 74.62 656 VAL A CA 1
ATOM 5286 C C . VAL A 1 656 ? -8.637 -0.461 -3.380 1.00 74.62 656 VAL A C 1
ATOM 5288 O O . VAL A 1 656 ? -8.243 0.702 -3.365 1.00 74.62 656 VAL A O 1
ATOM 5291 N N . TYR A 1 657 ? -9.492 -0.961 -2.499 1.00 85.06 657 TYR A N 1
ATOM 5292 C CA . TYR A 1 657 ? -10.166 -0.231 -1.436 1.00 85.06 657 TYR A CA 1
ATOM 5293 C C . TYR A 1 657 ? -9.809 -0.844 -0.083 1.00 85.06 657 TYR A C 1
ATOM 5295 O O . TYR A 1 657 ? -9.396 -2.008 0.004 1.00 85.06 657 TYR A O 1
ATOM 5303 N N . LEU A 1 658 ? -10.027 -0.092 0.993 1.00 89.12 658 LEU A N 1
ATOM 5304 C CA . LEU A 1 658 ? -9.985 -0.647 2.335 1.00 89.12 658 LEU A CA 1
ATOM 5305 C C . LEU A 1 658 ? -11.308 -1.376 2.607 1.00 89.12 658 LEU A C 1
ATOM 5307 O O . LEU A 1 658 ? -12.364 -0.759 2.699 1.00 89.12 658 LEU A O 1
ATOM 5311 N N . GLY A 1 659 ? -11.268 -2.704 2.710 1.00 87.56 659 GLY A N 1
ATOM 5312 C CA . GLY A 1 659 ? -12.451 -3.519 2.992 1.00 87.56 659 GLY A CA 1
ATOM 5313 C C . GLY A 1 659 ? -12.855 -3.442 4.461 1.00 87.56 659 GLY A C 1
ATOM 5314 O O . GLY A 1 659 ? -13.999 -3.155 4.798 1.00 87.56 659 GLY A O 1
ATOM 5315 N N . THR A 1 660 ? -11.912 -3.671 5.366 1.00 91.62 660 THR A N 1
ATOM 5316 C CA . THR A 1 660 ? -12.134 -3.476 6.802 1.00 91.62 660 THR A CA 1
ATOM 5317 C C . THR A 1 660 ? -10.811 -3.259 7.519 1.00 91.62 660 THR A C 1
ATOM 5319 O O . THR A 1 660 ? -9.758 -3.681 7.030 1.00 91.62 660 THR A O 1
ATOM 5322 N N . ALA A 1 661 ? -10.867 -2.604 8.673 1.00 96.62 661 ALA A N 1
ATOM 5323 C CA . ALA A 1 661 ? -9.740 -2.409 9.564 1.00 96.62 661 ALA A CA 1
ATOM 5324 C C . ALA A 1 661 ? -10.222 -2.330 11.012 1.00 96.62 661 ALA A C 1
ATOM 5326 O O . ALA A 1 661 ? -11.228 -1.685 11.297 1.00 96.62 661 ALA A O 1
ATOM 5327 N N . TYR A 1 662 ? -9.506 -2.990 11.919 1.00 97.12 662 TYR A N 1
ATOM 5328 C CA . TYR A 1 662 ? -9.833 -2.973 13.343 1.00 97.12 662 TYR A CA 1
ATOM 5329 C C . TYR A 1 662 ? -8.627 -3.373 14.200 1.00 97.12 662 TYR A C 1
ATOM 5331 O O . TYR A 1 662 ? -7.775 -4.162 13.762 1.00 97.12 662 TYR A O 1
ATOM 5339 N N . PRO A 1 663 ? -8.529 -2.864 15.440 1.00 97.31 663 PRO A N 1
ATOM 5340 C CA . PRO A 1 663 ? -7.511 -3.305 16.371 1.00 97.31 663 PRO A CA 1
ATOM 5341 C C . PRO A 1 663 ? -7.903 -4.650 16.978 1.00 97.31 663 PRO A C 1
ATOM 5343 O O . PRO A 1 663 ? -9.073 -4.988 17.114 1.00 97.31 663 PRO A O 1
ATOM 5346 N N . THR A 1 664 ? -6.919 -5.435 17.375 1.00 94.88 664 THR A N 1
ATOM 5347 C CA . THR A 1 664 ? -7.111 -6.725 18.031 1.00 94.88 664 THR A CA 1
ATOM 5348 C C . THR A 1 664 ? -6.021 -6.910 19.059 1.00 94.88 664 THR A C 1
ATOM 5350 O O . THR A 1 664 ? -4.877 -6.489 18.883 1.00 94.88 664 THR A O 1
ATOM 5353 N N . PHE A 1 665 ? -6.372 -7.563 20.154 1.00 92.94 665 PHE A N 1
ATOM 5354 C CA . PHE A 1 665 ? -5.382 -7.919 21.146 1.00 92.94 665 PHE A CA 1
ATOM 5355 C C . PHE A 1 665 ? -4.365 -8.914 20.574 1.00 92.94 665 PHE A C 1
ATOM 5357 O O . PHE A 1 665 ? -4.681 -9.680 19.656 1.00 92.94 665 PHE A O 1
ATOM 5364 N N . ARG A 1 666 ? -3.153 -8.878 21.136 1.00 85.00 666 ARG A N 1
ATOM 5365 C CA . ARG A 1 666 ? -2.125 -9.893 20.909 1.00 85.00 666 ARG A CA 1
ATOM 5366 C C . ARG A 1 666 ? -2.484 -11.224 21.564 1.00 85.00 666 ARG A C 1
ATOM 5368 O O . ARG A 1 666 ? -3.235 -11.218 22.583 1.00 85.00 666 ARG A O 1
#

pLDDT: mean 72.95, std 20.46, range [22.36, 98.44]

Secondary structure (DSSP, 8-state):
-B-SS-B-----GGG-THHHH---TTSS-B--TTSTT-BS-EEEEEEEEEEEETTEEEEEEEEETTTEEE-SS-GGGGSSTT---EEEEEEESSEESSS-TT-EEEEEE-SSEEEEEEEEEEETTBGGG--EEEEEEEETTS-EEEEEEE--S-GGGS--SSS--EEEEEE-------PPP-----------------S---------S---S-EEEE-SS-EEEE--TTS-THHHH---GGG-S---TTSTT-BS-EEEEEEEEEEEETTEEEEEEEEETTS-EE--S-HHHHTSTT---SEEEEEES-EESSS-TT-EEEEEE-SSEEEEEEEEEEETTEEEEEEEEEEEEEETTS-EEEEEEE--S-GGGS--SSS--EEEEE-----SS-------HHHHHHHHHHHHHHHHTSSPPPP-B---SB--TT-------S-SB-GGG-SSTTSSTHHHHTGGGTTTS-SBTTS-----HHHHHHHHHHHHHHHTSHHHHHHHHHHHHTTSS-SSHHHHHHHHHHHHTS-B-SBTTB--B-HHHHHHT-EEETTEEE----HHHHHHHHHTT-EEE--BSEEEE-SSS-EEEEEEEEETTEEEEEEEEEES--HHHHHHHHHHHHHHSTTS-EEEEETTEEEEEEEEEEEETTEEEEEEEEEEE-

Radius of gyration: 31.72 Å; chains: 1; bounding box: 77×53×86 Å

Sequence (666 aa):
DSHMYYKSSFYPEVSRTWKEYWLDLTKDPESHTVLPGAHRKMATIYVTFDFPFYGHIVNNVTIATGGFLYMGDYLQDYLNALAAKQYAAPLLADFDTMSNPNSSIRYKDNGTALTVQWDQVVIHKRTDLGSFTFQLILKNTGDVLFVYKDVPVNIRDINDNKHPVRVGLYDAYTIEKTLFYEYSTGEEYEDAYTVDPDRHMKSFNGTDIGITNPTEDSHMYYNSSFYPEVSGTWKEYWLDLKKDPESHTVLPGAHRKTATIYVTFDFPFYGHIVNNVTIATGGFLYMGDYLQDYLNALAAKQYAAPLLADFDTMSNPNSSIRYKDNGTALTVHWDQVVMHKRTDLGSFTFQLILKNTGEVLFVYKDVPVNITDISDDKHPVRVGLYDAYIIEKTLFSIITDDELLTLSNILLYLDEKNPFATPLISLQGKTRSGSQEDLARQPLFGPQTASEAVVSGTSRLIKDLYDNYSPEVNNNEQVTQQHLNEEEAFFQAVLATEPMKRVVALLQSRGLLPTNNRNLESILRTLWFERFSRSRGSLGSSGFEHIFLGEVKNAEPSGFHSWLYFKQQEEVGSLDYLGFIRSAKLSGKASLLELPLKWKGMYKPVNSMFVGTSPELEMALYTLCFYARPEAKCPMNGNSVKFFIQTYPFKSRGKVYLGTAYPTFR